Protein AF-A0A3M0WFV4-F1 (afdb_monomer)

Mean predicted aligned error: 4.9 Å

Foldseek 3Di:
DKAKAKKADDPVIAVVVCVVVVHHPRHDDDDDRIDMDMGDDDDDPDDDDDDDDDADDPDPVNSVVVVVVCVVCDVVNVVVVVVVVLVCVLVVLDDFDPPPDPLLVVLLSLLLVVQVVQADPQGQRFQFDFPVVCVPVVDDRQKRALQLLLLSLLLCLLSVNLVNNLSNLVLQLVQQDPQQAHAGIAHNVNHDDDAPQDQADPVRHGDDSADLLSLLSSLLSVLSSCVRPVDLVSLLVRLVSHLVSSLNNLLPQADPPLLAGAWYADPVNPDTARFLLSLLSSLLSLQSSLVSCVSNVVNVSSVSSPVSSVSSLVSCCVPQQDVVLLEGFGHWHADPVRDIDTHRWQFLSLLCNCVSPSDPLPPSRNVSSLVCQCVQQWFPAPLTAGDGTAQDPVLADDRVHRGFHFLLSRLSSLLSCLRVPVNVSNVVSSVSQSVLADPSSWHAGTADSYPSHHDHGIRGSSSSSSSSVSSSSNSVSVVVD

Solvent-accessible surface area (backbone atoms only — not comparable to full-atom values): 25594 Å² total; per-residue (Å²): 96,73,45,28,25,37,26,49,60,51,99,92,39,32,30,66,59,33,58,74,72,74,52,54,84,56,39,85,74,75,86,77,64,64,38,65,42,77,46,77,57,76,91,73,89,86,80,80,89,84,88,85,86,86,81,82,54,99,44,72,66,52,31,53,52,51,54,49,48,50,65,72,66,32,66,70,51,54,53,50,50,53,54,50,50,57,52,48,60,53,60,78,50,66,78,74,51,85,86,60,50,73,68,58,51,53,48,38,57,48,23,52,54,52,41,58,72,37,46,46,95,66,19,31,32,28,40,21,85,30,75,71,44,39,80,76,70,72,47,75,43,57,29,21,32,42,47,52,30,20,54,37,37,40,29,37,22,77,50,70,43,44,80,67,39,51,33,33,56,50,40,48,39,73,57,44,43,96,75,17,44,40,65,63,31,20,35,64,87,65,49,78,42,88,76,90,56,54,58,42,51,98,86,68,47,83,45,75,46,28,32,59,31,32,38,17,31,40,36,32,27,51,44,48,40,36,72,66,62,67,47,61,68,60,49,55,67,38,32,78,55,36,41,49,41,33,42,52,28,61,63,65,47,39,33,88,90,62,47,32,51,44,65,24,37,41,99,82,74,79,50,75,27,34,34,46,50,42,46,32,29,40,26,26,11,21,44,25,34,15,54,54,26,46,75,67,68,39,52,68,59,12,52,52,29,39,50,48,17,53,44,27,46,54,25,42,59,68,72,38,42,37,79,90,83,48,20,63,32,42,29,37,41,73,45,98,88,68,51,78,44,76,40,70,57,58,44,38,64,61,53,42,36,39,80,41,62,69,45,60,75,81,36,68,52,47,44,41,33,48,51,47,34,58,69,58,19,44,30,93,45,96,57,42,43,20,12,65,27,57,68,39,67,80,88,50,87,53,88,90,41,25,28,41,22,23,50,48,48,33,44,40,53,25,47,48,29,46,73,77,63,42,50,68,64,21,50,52,47,54,53,52,54,66,74,54,39,45,98,92,60,38,36,32,45,29,28,39,51,82,82,52,46,71,75,50,54,56,41,20,34,50,31,30,23,43,51,36,38,42,52,50,54,47,36,55,56,62,71,74,106

Sequence (481 aa):
DFDYTVSKRTEDSGSWREIQEGILSKRKIIQGDIDSAIAIFGKVKDKKTLFYYIAAGKNYDEIKKLNTKIREDGIEHLIEETGSFWRAWIVEKDSLHPSISPEIKSMYYRSLLLVRAHIDRNGAIIAANDTTIYKFNKDHYSYMWPRDGAFTAIALDRAGYTNITKNFFRFCAEHITDEGFMLHKYSPDGSAGSSWHPWCDENGNYQLPIQEDETALVIWALYNHYKESKDIEFVDEMYNRLVRPAAEFMVSYRDEETGLPKESYDLWEERRGILTYTCSTVYAGLYAASNLADLTGNHEEAQKYRNAANEVRKAMVKHLYDEETGRFVRMIHKYKDGTWIKDTTVESSLALIPELGVLPENDYRVINTMKAIGKHLWVNTDIGGIARYQGDYYHRVDEKLPGNPWIVTTLWMANWYIDIEEFENAIEILNWVLKRKLQAGLLAEQYNPYTGEPLSVTPLTWSHSSFCYTVQKLNKKLKIK

Radius of gyration: 25.0 Å; Cα contacts (8 Å, |Δi|>4): 872; chains: 1; bounding box: 68×54×76 Å

Nearest PDB structures (foldseek):
  3cih-assembly1_A-2  TM=7.179E-01  e=2.510E-07  Bacteroides thetaiotaomicron VPI-5482
  2wyn-assembly1_B  TM=6.373E-01  e=1.142E-05  Escherichia coli K-12
  2jjb-assembly1_A  TM=6.610E-01  e=3.181E-05  Escherichia coli K-12
  6m5a-assembly1_A  TM=6.535E-01  e=1.376E-05  Bifidobacterium longum
  2jjb-assembly2_B  TM=6.570E-01  e=5.067E-05  Escherichia coli K-12

Secondary structure (DSSP, 8-state):
-EEEEEEE-SSS-SHHHHHHHT---------SSEEEEEEE----SS-----------SSHHHHHHHHHHHHHH-HHHHHHHHHHHHHHHHHHT----TTS-HHHHHHHHHHHHHHHHTB-TTS-B-S---GGGHHHHSS-S-SB-HHHHHHHHHHHHHTT-HHHHHHHHHHHHHHS-TTS---S-B-TTSPBPP----SB-TTS-B-----HHHHHHHHHHHHHHHHHH--HHHHHHHIIIIIHHHHHHHHHSB-TTT-SBPPEE-TTSS-EEEEHHHHHHHHHHHHHHHHHHHHTT-HHHHHHHHHHHHHHHHHHHHHTEETTTTEE-SEEEE-TTS-EEEE---BGGGGGTTTTTSS-TT-HHHHHHHHHHHHHHB--SSS--B-SBTT--TT---TTSSS--BHHHHHHHHHHHHHTT-HHHHHHHHHHHHTT--TT-PPPSBB-TTT--B-S-SS-HHHHHHHHHHHHHHHHHHHH-

Structure (mmCIF, N/CA/C/O backbone):
data_AF-A0A3M0WFV4-F1
#
_entry.id   AF-A0A3M0WFV4-F1
#
loop_
_atom_site.group_PDB
_atom_site.id
_atom_site.type_symbol
_atom_site.label_atom_id
_atom_site.label_alt_id
_atom_site.label_comp_id
_atom_site.label_asym_id
_atom_site.label_entity_id
_atom_site.label_seq_id
_atom_site.pdbx_PDB_ins_code
_atom_site.Cartn_x
_atom_site.Cartn_y
_atom_site.Cartn_z
_atom_site.occupancy
_atom_site.B_iso_or_equiv
_atom_site.auth_seq_id
_atom_site.auth_comp_id
_atom_site.auth_asym_id
_atom_site.auth_atom_id
_atom_site.pdbx_PDB_model_num
ATOM 1 N N . ASP A 1 1 ? 34.821 -8.918 -34.740 1.00 74.00 1 ASP A N 1
ATOM 2 C CA . ASP A 1 1 ? 35.616 -9.718 -33.788 1.00 74.00 1 ASP A CA 1
ATOM 3 C C . ASP A 1 1 ? 35.089 -9.515 -32.387 1.00 74.00 1 ASP A C 1
ATOM 5 O O . ASP A 1 1 ? 34.554 -8.446 -32.111 1.00 74.00 1 ASP A O 1
ATOM 9 N N . PHE A 1 2 ? 35.176 -10.532 -31.535 1.00 82.62 2 PHE A N 1
ATOM 10 C CA . PHE A 1 2 ? 34.858 -10.390 -30.120 1.00 82.62 2 PHE A CA 1
ATOM 11 C C . PHE A 1 2 ? 36.009 -10.935 -29.280 1.00 82.62 2 PHE A C 1
ATOM 13 O O . PHE A 1 2 ? 36.605 -11.958 -29.628 1.00 82.62 2 PHE A O 1
ATOM 20 N N . ASP A 1 3 ? 36.276 -10.259 -28.173 1.00 90.62 3 ASP A N 1
ATOM 21 C CA . ASP A 1 3 ? 37.129 -10.750 -27.106 1.00 90.62 3 ASP A CA 1
ATOM 22 C C . ASP A 1 3 ? 36.269 -10.999 -25.868 1.00 90.62 3 ASP A C 1
ATOM 24 O O . ASP A 1 3 ? 35.130 -10.544 -25.761 1.00 90.62 3 ASP A O 1
ATOM 28 N N . TYR A 1 4 ? 36.802 -11.763 -24.931 1.00 91.25 4 TYR A N 1
ATOM 29 C CA . TYR A 1 4 ? 36.136 -12.065 -23.675 1.00 91.25 4 TYR A CA 1
ATOM 30 C C . TYR A 1 4 ? 37.181 -12.274 -22.593 1.00 91.25 4 TYR A C 1
ATOM 32 O O . TYR A 1 4 ? 38.355 -12.483 -22.884 1.00 91.25 4 TYR A O 1
ATOM 40 N N . THR A 1 5 ? 36.763 -12.248 -21.342 1.00 91.38 5 THR A N 1
ATOM 41 C CA . THR A 1 5 ? 37.570 -12.740 -20.231 1.00 91.38 5 THR A CA 1
ATOM 42 C C . THR A 1 5 ? 36.652 -13.232 -19.126 1.00 91.38 5 THR A C 1
ATOM 44 O O . THR A 1 5 ? 35.525 -12.757 -18.982 1.00 91.38 5 THR A O 1
ATOM 47 N N . VAL A 1 6 ? 37.149 -14.181 -18.348 1.00 91.12 6 VAL A N 1
ATOM 48 C CA . VAL A 1 6 ? 36.575 -14.608 -17.077 1.00 91.12 6 VAL A CA 1
ATOM 49 C C . VAL A 1 6 ? 37.683 -14.461 -16.050 1.00 91.12 6 VAL A C 1
ATOM 51 O O . VAL A 1 6 ? 38.749 -15.056 -16.216 1.00 91.12 6 VAL A O 1
ATOM 54 N N . SER A 1 7 ? 37.444 -13.688 -14.999 1.00 88.56 7 SER A N 1
ATOM 55 C CA . SER A 1 7 ? 38.454 -13.346 -13.999 1.00 88.56 7 SER A CA 1
ATOM 56 C C . SER A 1 7 ? 37.948 -13.618 -12.585 1.00 88.56 7 SER A C 1
ATOM 58 O O . SER A 1 7 ? 36.752 -13.781 -12.363 1.00 88.56 7 SER A O 1
ATOM 60 N N . LYS A 1 8 ? 38.871 -13.773 -11.626 1.00 88.00 8 LYS A N 1
ATOM 61 C CA . LYS A 1 8 ? 38.497 -13.873 -10.209 1.00 88.00 8 LYS A CA 1
ATOM 62 C C . LYS A 1 8 ? 38.104 -12.488 -9.730 1.00 88.00 8 LYS A C 1
ATOM 64 O O . LYS A 1 8 ? 38.822 -11.536 -10.018 1.00 88.00 8 LYS A O 1
ATOM 69 N N . ARG A 1 9 ? 37.012 -12.396 -8.979 1.00 82.75 9 ARG A N 1
ATOM 70 C CA . ARG A 1 9 ? 36.572 -11.144 -8.373 1.00 82.75 9 ARG A CA 1
ATOM 71 C C . ARG A 1 9 ? 37.343 -10.927 -7.069 1.00 82.75 9 ARG A C 1
ATOM 73 O O . ARG A 1 9 ? 37.055 -11.557 -6.058 1.00 82.75 9 ARG A O 1
ATOM 80 N N . THR A 1 10 ? 38.357 -10.067 -7.100 1.00 80.69 10 THR A N 1
ATOM 81 C CA . THR A 1 10 ? 39.067 -9.589 -5.903 1.00 80.69 10 THR A CA 1
ATOM 82 C C . THR A 1 10 ? 39.231 -8.066 -5.965 1.00 80.69 10 THR A C 1
ATOM 84 O O . THR A 1 10 ? 38.939 -7.446 -6.984 1.00 80.69 10 THR A O 1
ATOM 87 N N . GLU A 1 11 ? 39.700 -7.428 -4.890 1.00 68.19 11 GLU A N 1
ATOM 88 C CA . GLU A 1 11 ? 40.029 -5.989 -4.932 1.00 68.19 11 GLU A CA 1
ATOM 89 C C . GLU A 1 11 ? 41.130 -5.691 -5.971 1.00 68.19 11 GLU A C 1
ATOM 91 O O . GLU A 1 11 ? 41.090 -4.689 -6.692 1.00 68.19 11 GLU A O 1
ATOM 96 N N . ASP A 1 12 ? 42.075 -6.625 -6.117 1.00 73.25 12 ASP A N 1
ATOM 97 C CA . ASP A 1 12 ? 43.236 -6.486 -6.996 1.00 73.25 12 ASP A CA 1
ATOM 98 C C . ASP A 1 12 ? 43.115 -7.150 -8.373 1.00 73.25 12 ASP A C 1
ATOM 100 O O . ASP A 1 12 ? 43.995 -6.996 -9.223 1.00 73.25 12 ASP A O 1
ATOM 104 N N . SER A 1 13 ? 42.041 -7.896 -8.624 1.00 73.06 13 SER A N 1
ATOM 105 C CA . SER A 1 13 ? 41.843 -8.629 -9.874 1.00 73.06 13 SER A 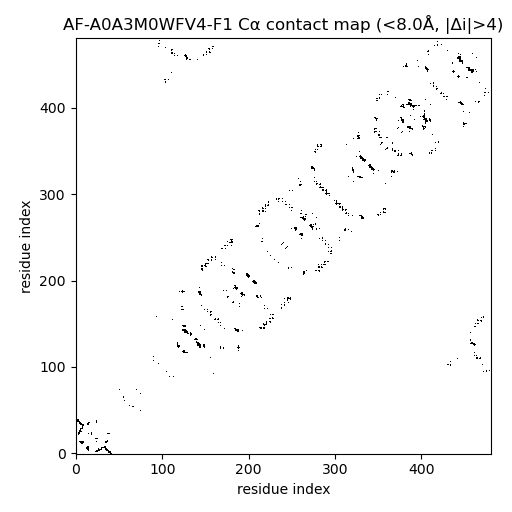CA 1
ATOM 106 C C . SER A 1 13 ? 40.366 -8.722 -10.245 1.00 73.06 13 SER A C 1
ATOM 108 O O . SER A 1 13 ? 39.487 -8.707 -9.393 1.00 73.06 13 SER A O 1
ATOM 110 N N . GLY A 1 14 ? 40.084 -8.765 -11.541 1.00 84.00 14 GLY A N 1
ATOM 111 C CA . GLY A 1 14 ? 38.721 -8.804 -12.052 1.00 84.00 14 GLY A CA 1
ATOM 112 C C . GLY A 1 14 ? 38.679 -8.373 -13.506 1.00 84.00 14 GLY A C 1
ATOM 113 O O . GLY A 1 14 ? 39.576 -7.682 -13.997 1.00 84.00 14 GLY A O 1
ATOM 114 N N . SER A 1 15 ? 37.618 -8.771 -14.192 1.00 88.44 15 SER A N 1
ATOM 115 C CA . SER A 1 15 ? 37.356 -8.410 -15.583 1.00 88.44 15 SER A CA 1
ATOM 116 C C . SER A 1 15 ? 37.312 -6.889 -15.794 1.00 88.44 15 SER A C 1
ATOM 118 O O . SER A 1 15 ? 37.678 -6.412 -16.864 1.00 88.44 15 SER A O 1
ATOM 120 N N . TRP A 1 16 ? 36.959 -6.108 -14.763 1.00 87.75 16 TRP A N 1
ATOM 121 C CA . TRP A 1 16 ? 36.939 -4.642 -14.813 1.00 87.75 16 TRP A CA 1
ATOM 122 C C . TRP A 1 16 ? 38.309 -4.005 -15.096 1.00 87.75 16 TRP A C 1
ATOM 124 O O . TRP A 1 16 ? 38.355 -2.975 -15.766 1.00 87.75 16 TRP A O 1
ATOM 134 N N . ARG A 1 17 ? 39.422 -4.608 -14.644 1.00 87.00 17 ARG A N 1
ATOM 135 C CA . ARG A 1 17 ? 40.777 -4.099 -14.943 1.00 87.00 17 ARG A CA 1
ATOM 136 C C . ARG A 1 17 ? 41.108 -4.265 -16.421 1.00 87.00 17 ARG A C 1
ATOM 138 O O . ARG A 1 17 ? 41.553 -3.328 -17.070 1.00 87.00 17 ARG A O 1
ATOM 145 N N . GLU A 1 18 ? 40.791 -5.433 -16.969 1.00 88.06 18 GLU A N 1
ATOM 146 C CA . GLU A 1 18 ? 40.964 -5.720 -18.397 1.00 88.06 18 GLU A CA 1
ATOM 147 C C . GLU A 1 18 ? 40.056 -4.828 -19.265 1.00 88.06 18 GLU A C 1
ATOM 149 O O . GLU A 1 18 ? 40.455 -4.382 -20.341 1.00 88.06 18 GLU A O 1
ATOM 154 N N . ILE A 1 19 ? 38.851 -4.497 -18.777 1.00 89.25 19 ILE A N 1
ATOM 155 C CA . ILE A 1 19 ? 37.974 -3.506 -19.421 1.00 89.25 19 ILE A CA 1
ATOM 156 C C . ILE A 1 19 ? 38.645 -2.123 -19.462 1.00 89.25 19 ILE A C 1
ATOM 158 O O . ILE A 1 19 ? 38.592 -1.470 -20.503 1.00 89.25 19 ILE A O 1
ATOM 162 N N . GLN A 1 20 ? 39.281 -1.671 -18.373 1.00 89.00 20 GLN A N 1
ATOM 163 C CA . GLN A 1 20 ? 39.969 -0.370 -18.328 1.00 89.00 20 GLN A CA 1
ATOM 164 C C . GLN A 1 20 ? 41.154 -0.291 -19.295 1.00 89.00 20 GLN A C 1
ATOM 166 O O . GLN A 1 20 ? 41.388 0.757 -19.893 1.00 89.00 20 GLN A O 1
ATOM 171 N N . GLU A 1 21 ? 41.876 -1.396 -19.471 1.00 87.31 21 GLU A N 1
ATOM 172 C CA . GLU A 1 21 ? 42.983 -1.497 -20.428 1.00 87.31 21 GLU A CA 1
ATOM 173 C C . GLU A 1 21 ? 42.500 -1.608 -21.886 1.00 87.31 21 GLU A C 1
ATOM 175 O O . GLU A 1 21 ? 43.285 -1.439 -22.819 1.00 87.31 21 GLU A O 1
ATOM 180 N N . GLY A 1 22 ? 41.208 -1.883 -22.103 1.00 86.62 22 GLY A N 1
ATOM 181 C CA . GLY A 1 22 ? 40.614 -2.055 -23.429 1.00 86.62 22 GLY A CA 1
ATOM 182 C C . GLY A 1 22 ? 41.029 -3.351 -24.134 1.00 86.62 22 GLY A C 1
ATOM 183 O O . GLY A 1 22 ? 40.738 -3.521 -25.320 1.00 86.62 22 GLY A O 1
ATOM 184 N N . ILE A 1 23 ? 41.699 -4.263 -23.424 1.00 87.25 23 ILE A N 1
ATOM 185 C CA . ILE A 1 23 ? 42.207 -5.533 -23.945 1.00 87.25 23 ILE A CA 1
ATOM 186 C C . ILE A 1 23 ? 41.767 -6.643 -22.995 1.00 87.25 23 ILE A C 1
ATOM 188 O O . ILE A 1 23 ? 42.207 -6.709 -21.851 1.00 87.25 23 ILE A O 1
ATOM 192 N N . LEU A 1 24 ? 40.919 -7.551 -23.484 1.00 91.19 24 LEU A N 1
ATOM 193 C CA . LEU A 1 24 ? 40.510 -8.723 -22.714 1.00 91.19 24 LEU A CA 1
ATOM 194 C C . LEU A 1 24 ? 41.454 -9.897 -22.996 1.00 91.19 24 LEU A C 1
ATOM 196 O O . LEU A 1 24 ? 41.726 -10.245 -24.146 1.00 91.19 24 LEU A O 1
ATOM 200 N N . SER A 1 25 ? 41.916 -10.556 -21.937 1.00 89.06 25 SER A N 1
ATOM 201 C CA . SER A 1 25 ? 42.940 -11.610 -21.962 1.00 89.06 25 SER A CA 1
ATOM 202 C C . SER A 1 25 ? 42.482 -12.947 -22.560 1.00 89.06 25 SER A C 1
ATOM 204 O O . SER A 1 25 ? 43.274 -13.890 -22.631 1.00 89.06 25 SER A O 1
ATOM 206 N N . LYS A 1 26 ? 41.220 -13.066 -23.001 1.00 90.69 26 LYS A N 1
ATOM 207 C CA . LYS A 1 26 ? 40.640 -14.294 -23.591 1.00 90.69 26 LYS A CA 1
ATOM 208 C C . LYS A 1 26 ? 40.646 -15.482 -22.641 1.00 90.69 26 LYS A C 1
ATOM 210 O O . LYS A 1 26 ? 40.636 -16.638 -23.075 1.00 90.69 26 LYS A O 1
ATOM 215 N N . ARG A 1 27 ? 40.627 -15.217 -21.331 1.00 88.81 27 ARG A N 1
ATOM 216 C CA . ARG A 1 27 ? 40.533 -16.271 -20.325 1.00 88.81 27 ARG A CA 1
ATOM 217 C C . ARG A 1 27 ? 39.155 -16.932 -20.397 1.00 88.81 27 ARG A C 1
ATOM 219 O O . ARG A 1 27 ? 38.132 -16.277 -20.240 1.00 88.81 27 ARG A O 1
ATOM 226 N N . LYS A 1 28 ? 39.141 -18.239 -20.678 1.00 88.44 28 LYS A N 1
ATOM 227 C CA . LYS A 1 28 ? 37.917 -19.025 -20.934 1.00 88.44 28 LYS A CA 1
ATOM 228 C C . LYS A 1 28 ? 37.220 -19.517 -19.672 1.00 88.44 28 LYS A C 1
ATOM 230 O O . LYS A 1 28 ? 36.008 -19.682 -19.675 1.00 88.44 28 LYS A O 1
ATOM 235 N N . ILE A 1 29 ? 37.994 -19.834 -18.639 1.00 86.69 29 ILE A N 1
ATOM 236 C CA . ILE A 1 29 ? 37.503 -20.511 -17.443 1.00 86.69 29 ILE A CA 1
ATOM 237 C C . ILE A 1 29 ? 38.328 -20.095 -16.231 1.00 86.69 29 ILE A C 1
ATOM 239 O O . ILE A 1 29 ? 39.551 -19.979 -16.315 1.00 86.69 29 ILE A O 1
ATOM 243 N N . ILE A 1 30 ? 37.640 -19.893 -15.111 1.00 88.50 30 ILE A N 1
ATOM 244 C CA . ILE A 1 30 ? 38.206 -19.737 -13.774 1.00 88.50 30 ILE A CA 1
ATOM 245 C C . ILE A 1 30 ? 37.287 -20.439 -12.775 1.00 88.50 30 ILE A C 1
ATOM 247 O O . ILE A 1 30 ? 36.090 -20.583 -13.005 1.00 88.50 30 ILE A O 1
ATOM 251 N N . GLN A 1 31 ? 37.874 -20.871 -11.662 1.00 87.25 31 GLN A N 1
ATOM 252 C CA . GLN A 1 31 ? 37.173 -21.376 -10.489 1.00 87.25 31 GLN A CA 1
ATOM 253 C C . GLN A 1 31 ? 37.143 -20.316 -9.377 1.00 87.25 31 GLN A C 1
ATOM 255 O O . GLN A 1 31 ? 38.174 -19.698 -9.091 1.00 87.25 31 GLN A O 1
ATOM 260 N N . GLY A 1 32 ? 36.000 -20.181 -8.700 1.00 87.00 32 GLY A N 1
ATOM 261 C CA . GLY A 1 32 ? 35.826 -19.353 -7.501 1.00 87.00 32 GLY A CA 1
ATOM 262 C C . GLY A 1 32 ? 34.726 -18.307 -7.662 1.00 87.00 32 GLY A C 1
ATOM 263 O O . GLY A 1 32 ? 33.826 -18.485 -8.478 1.00 87.00 32 GLY A O 1
ATOM 264 N N . ASP A 1 33 ? 34.821 -17.223 -6.891 1.00 86.25 33 ASP A N 1
ATOM 265 C CA . ASP A 1 33 ? 34.050 -16.003 -7.141 1.00 86.25 33 ASP A CA 1
ATOM 266 C C . ASP A 1 33 ? 34.615 -15.314 -8.388 1.00 86.25 33 ASP A C 1
ATOM 268 O O . ASP A 1 33 ? 35.808 -14.990 -8.448 1.00 86.25 33 ASP A O 1
ATOM 272 N N . ILE A 1 34 ? 33.781 -15.176 -9.416 1.00 89.62 34 ILE A N 1
ATOM 273 C CA . ILE A 1 34 ? 34.205 -14.756 -10.749 1.00 89.62 34 ILE A CA 1
ATOM 274 C C . ILE A 1 34 ? 33.372 -13.602 -11.279 1.00 89.62 34 ILE A C 1
ATOM 276 O O . ILE A 1 34 ? 32.192 -13.434 -10.972 1.00 89.62 34 ILE A O 1
ATOM 280 N N . ASP A 1 35 ? 33.996 -12.838 -12.159 1.00 89.31 35 ASP A N 1
ATOM 281 C CA . ASP A 1 35 ? 33.339 -11.912 -13.058 1.00 89.31 35 ASP A CA 1
ATOM 282 C C . ASP A 1 35 ? 33.753 -12.199 -14.509 1.00 89.31 35 ASP A C 1
ATOM 284 O O . ASP A 1 35 ? 34.646 -13.004 -14.789 1.00 89.31 35 ASP A O 1
ATOM 288 N N . SER A 1 36 ? 33.043 -11.602 -15.462 1.00 90.50 36 SER A N 1
ATOM 289 C CA . SER A 1 36 ? 33.339 -11.795 -16.878 1.00 90.50 36 SER A CA 1
ATOM 290 C C . SER A 1 36 ? 33.020 -10.547 -17.676 1.00 90.50 36 SER A C 1
ATOM 292 O O . SER A 1 36 ? 32.113 -9.792 -17.325 1.00 90.50 36 SER A O 1
ATOM 294 N N . ALA A 1 37 ? 33.752 -10.367 -18.769 1.00 91.12 37 ALA A N 1
ATOM 295 C CA . ALA A 1 37 ? 33.519 -9.301 -19.727 1.00 91.12 37 ALA A CA 1
ATOM 296 C C . ALA A 1 37 ? 33.544 -9.853 -21.151 1.00 91.12 37 ALA A C 1
ATOM 298 O O . ALA A 1 37 ? 34.233 -10.833 -21.442 1.00 91.12 37 ALA A O 1
ATOM 299 N N . ILE A 1 38 ? 32.805 -9.195 -22.040 1.00 90.19 38 ILE A N 1
ATOM 300 C CA . ILE A 1 38 ? 32.809 -9.445 -23.480 1.00 90.19 38 ILE A CA 1
ATOM 301 C C . ILE A 1 38 ? 33.042 -8.098 -24.161 1.00 90.19 38 ILE A C 1
ATOM 303 O O . ILE A 1 38 ? 32.354 -7.124 -23.862 1.00 90.19 38 ILE A O 1
ATOM 307 N N . ALA A 1 39 ? 34.002 -8.046 -25.079 1.00 88.50 39 ALA A N 1
ATOM 308 C CA . ALA A 1 39 ? 34.277 -6.890 -25.920 1.00 88.50 39 ALA A CA 1
ATOM 309 C C . ALA A 1 39 ? 33.941 -7.242 -27.365 1.00 88.50 39 ALA A C 1
ATOM 311 O O . ALA A 1 39 ? 34.258 -8.331 -27.837 1.00 88.50 39 ALA A O 1
ATOM 312 N N . ILE A 1 40 ? 33.289 -6.330 -28.079 1.00 85.88 40 ILE A N 1
ATOM 313 C CA . ILE A 1 40 ? 32.882 -6.555 -29.464 1.00 85.88 40 ILE A CA 1
ATOM 314 C C . ILE A 1 40 ? 33.418 -5.410 -30.304 1.00 85.88 40 ILE A C 1
ATOM 316 O O . ILE A 1 40 ? 33.108 -4.245 -30.067 1.00 85.88 40 ILE A O 1
ATOM 320 N N . PHE A 1 41 ? 34.229 -5.759 -31.296 1.00 84.62 41 PHE A N 1
ATOM 321 C CA . PHE A 1 41 ? 34.940 -4.814 -32.141 1.00 84.62 41 PHE A CA 1
ATOM 322 C C . PHE A 1 41 ? 34.316 -4.781 -33.529 1.00 84.62 41 PHE A C 1
ATOM 324 O O . PHE A 1 41 ? 34.108 -5.815 -34.181 1.00 84.62 41 PHE A O 1
ATOM 331 N N . GLY A 1 42 ? 34.063 -3.572 -34.018 1.00 81.81 42 GLY A N 1
ATOM 332 C CA . GLY A 1 42 ? 33.597 -3.360 -35.377 1.00 81.81 42 GLY A CA 1
ATOM 333 C C . GLY A 1 42 ? 33.640 -1.894 -35.778 1.00 81.81 42 GLY A C 1
ATOM 334 O O . GLY A 1 42 ? 33.439 -1.004 -34.960 1.00 81.81 42 GLY A O 1
ATOM 335 N N . LYS A 1 43 ? 33.867 -1.643 -37.071 1.00 84.31 43 LYS A N 1
ATOM 336 C CA . LYS A 1 43 ? 33.642 -0.319 -37.660 1.00 84.31 43 LYS A CA 1
ATOM 337 C C . LYS A 1 43 ? 32.137 -0.115 -37.837 1.00 84.31 43 LYS A C 1
ATOM 339 O O . LYS A 1 43 ? 31.470 -0.944 -38.468 1.00 84.31 43 LYS A O 1
ATOM 344 N N . VAL A 1 44 ? 31.614 0.976 -37.290 1.00 85.12 44 VAL A N 1
ATOM 345 C CA . VAL A 1 44 ? 30.226 1.411 -37.483 1.00 85.12 44 VAL A CA 1
ATOM 346 C C . VAL A 1 44 ? 30.253 2.563 -38.483 1.00 85.12 44 VAL A C 1
ATOM 348 O O . VAL A 1 44 ? 30.918 3.561 -38.230 1.00 85.12 44 VAL A O 1
ATOM 351 N N . LYS A 1 45 ? 29.610 2.392 -39.647 1.00 81.12 45 LYS A N 1
ATOM 352 C CA . LYS A 1 45 ? 29.503 3.449 -40.668 1.00 81.12 45 LYS A CA 1
ATOM 353 C C . LYS A 1 45 ? 28.269 4.323 -40.423 1.00 81.12 45 LYS A C 1
ATOM 355 O O . LYS A 1 45 ? 28.420 5.528 -40.334 1.00 81.12 45 LYS A O 1
ATOM 360 N N . ASP A 1 46 ? 27.109 3.685 -40.226 1.00 83.81 46 ASP A N 1
ATOM 361 C CA . ASP A 1 46 ? 25.843 4.349 -39.874 1.00 83.81 46 ASP A CA 1
ATOM 362 C C . ASP A 1 46 ? 25.245 3.749 -38.587 1.00 83.81 46 ASP A C 1
ATOM 364 O O . ASP A 1 46 ? 25.305 4.352 -37.520 1.00 83.81 46 ASP A O 1
ATOM 368 N N . LYS A 1 47 ? 24.725 2.514 -38.651 1.00 86.12 47 LYS A N 1
ATOM 369 C CA . LYS A 1 47 ? 24.170 1.777 -37.504 1.00 86.12 47 LYS A CA 1
ATOM 370 C C . LYS A 1 47 ? 24.463 0.282 -37.634 1.00 86.12 47 LYS A C 1
ATOM 372 O O . LYS A 1 47 ? 24.410 -0.273 -38.729 1.00 86.12 47 LYS A O 1
ATOM 377 N N . LYS A 1 48 ? 24.745 -0.380 -36.511 1.00 85.75 48 LYS A N 1
ATOM 378 C CA . LYS A 1 48 ? 24.737 -1.844 -36.383 1.00 85.75 48 LYS A CA 1
ATOM 379 C C . LYS A 1 48 ? 23.955 -2.229 -35.134 1.00 85.75 48 LYS A C 1
ATOM 381 O O . LYS A 1 48 ? 24.031 -1.523 -34.133 1.00 85.75 48 LYS A O 1
ATOM 386 N N . THR A 1 49 ? 23.223 -3.333 -35.206 1.00 86.12 49 THR A N 1
ATOM 387 C CA . THR A 1 49 ? 22.478 -3.882 -34.069 1.00 86.12 49 THR A CA 1
ATOM 388 C C . THR A 1 49 ? 23.225 -5.084 -33.520 1.00 86.12 49 THR A C 1
ATOM 390 O O . THR A 1 49 ? 23.733 -5.904 -34.285 1.00 86.12 49 THR A O 1
ATOM 393 N N . LEU A 1 50 ? 23.300 -5.171 -32.198 1.00 86.50 50 LEU A N 1
ATOM 394 C CA . LEU A 1 50 ? 23.871 -6.300 -31.491 1.00 86.50 50 LEU A CA 1
ATOM 395 C C . LEU A 1 50 ? 22.954 -6.682 -30.338 1.00 86.50 50 LEU A C 1
ATOM 397 O O . LEU A 1 50 ? 22.472 -5.805 -29.624 1.00 86.50 50 LEU A O 1
ATOM 401 N N . PHE A 1 51 ? 22.761 -7.982 -30.147 1.00 87.75 51 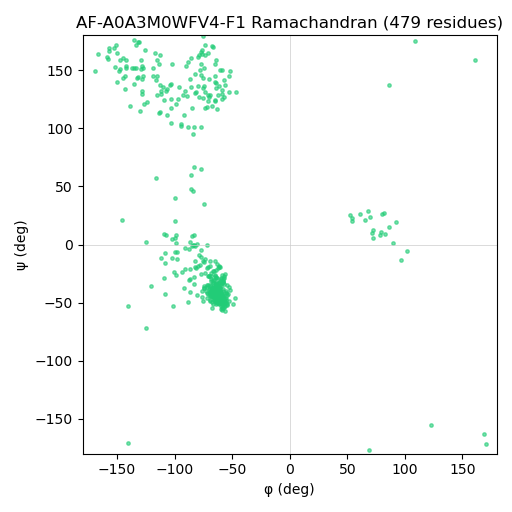PHE A N 1
ATOM 402 C CA . PHE A 1 51 ? 21.982 -8.513 -29.042 1.00 87.75 51 PHE A CA 1
ATOM 403 C C . PHE A 1 51 ? 22.887 -9.216 -28.038 1.00 87.75 51 PHE A C 1
ATOM 405 O O . PHE A 1 51 ? 23.757 -10.005 -28.405 1.00 87.75 51 PHE A O 1
ATOM 412 N N . TYR A 1 52 ? 22.643 -8.932 -26.766 1.00 86.69 52 TYR A N 1
ATOM 413 C CA . TYR A 1 52 ? 23.222 -9.619 -25.623 1.00 86.69 52 TYR A CA 1
ATOM 414 C C . TYR A 1 52 ? 22.070 -10.039 -24.712 1.00 86.69 52 TYR A C 1
ATOM 416 O O . TYR A 1 52 ? 21.179 -9.234 -24.442 1.00 86.69 52 TYR A O 1
ATOM 424 N N . TYR A 1 53 ? 22.067 -11.294 -24.272 1.00 90.94 53 TYR A N 1
ATOM 425 C CA . TYR A 1 53 ? 21.028 -11.836 -23.404 1.00 90.94 53 TYR A CA 1
ATOM 426 C C . TYR A 1 53 ? 21.646 -12.659 -22.279 1.00 90.94 53 TYR A C 1
ATOM 428 O O . TYR A 1 53 ? 22.719 -13.245 -22.429 1.00 90.94 53 TYR A O 1
ATOM 436 N N . ILE A 1 54 ? 20.935 -12.712 -21.155 1.00 91.12 54 ILE A N 1
ATOM 437 C CA . ILE A 1 54 ? 21.268 -13.536 -19.995 1.00 91.12 54 ILE A CA 1
ATOM 438 C C . ILE A 1 54 ? 20.143 -14.560 -19.834 1.00 91.12 54 ILE A C 1
ATOM 440 O O . ILE A 1 54 ? 18.970 -14.195 -19.812 1.00 91.12 54 ILE A O 1
ATOM 444 N N . ALA A 1 55 ? 20.503 -15.839 -19.735 1.00 92.12 55 ALA A N 1
ATOM 445 C CA . ALA A 1 55 ? 19.575 -16.934 -19.469 1.00 92.12 55 ALA A CA 1
ATOM 446 C C . ALA A 1 55 ? 19.816 -17.464 -18.051 1.00 92.12 55 ALA A C 1
ATOM 448 O O . ALA A 1 55 ? 20.935 -17.852 -17.720 1.00 92.12 55 ALA A O 1
ATOM 449 N N . ALA A 1 56 ? 18.768 -17.489 -17.229 1.00 93.88 56 ALA A N 1
ATOM 450 C CA . ALA A 1 56 ? 18.801 -18.018 -15.869 1.00 93.88 56 ALA A CA 1
ATOM 451 C C . ALA A 1 56 ? 17.880 -19.242 -15.758 1.00 93.88 56 ALA A C 1
ATOM 453 O O . ALA A 1 56 ? 16.804 -19.270 -16.354 1.00 93.88 56 ALA A O 1
ATOM 454 N N . GLY A 1 57 ? 18.305 -20.252 -15.001 1.00 93.50 57 GLY A N 1
ATOM 455 C CA . GLY A 1 57 ? 17.550 -21.481 -14.757 1.00 93.50 57 GLY A CA 1
ATOM 456 C C . GLY A 1 57 ? 18.037 -22.168 -13.485 1.00 93.50 57 GLY A C 1
ATOM 457 O O . GLY A 1 57 ? 19.141 -21.887 -13.015 1.00 93.50 57 GLY A O 1
ATOM 458 N N . LYS A 1 58 ? 17.223 -23.064 -12.919 1.00 94.19 58 LYS A N 1
ATOM 459 C CA . LYS A 1 58 ? 17.538 -23.753 -11.652 1.00 94.19 58 LYS A CA 1
ATOM 460 C C . LYS A 1 58 ? 18.652 -24.786 -11.803 1.00 94.19 58 LYS A C 1
ATOM 462 O O . LYS A 1 58 ? 19.252 -25.213 -10.822 1.00 94.19 58 LYS A O 1
ATOM 467 N N . ASN A 1 59 ? 18.897 -25.226 -13.031 1.00 96.56 59 ASN A N 1
ATOM 468 C CA . ASN A 1 59 ? 19.895 -26.225 -13.376 1.00 96.56 59 ASN A CA 1
ATOM 469 C C . ASN A 1 59 ? 20.391 -26.012 -14.814 1.00 96.56 59 ASN A C 1
ATOM 471 O O . ASN A 1 59 ? 19.825 -25.241 -15.593 1.00 96.56 59 ASN A O 1
ATOM 475 N N . TYR A 1 60 ? 21.467 -26.717 -15.163 1.00 94.88 60 TYR A N 1
ATOM 476 C CA . TYR A 1 60 ? 22.120 -26.602 -16.466 1.00 94.88 60 TYR A CA 1
ATOM 477 C C . TYR A 1 60 ? 21.193 -26.958 -17.641 1.00 94.88 60 TYR A C 1
ATOM 479 O O . TYR A 1 60 ? 21.227 -26.294 -18.679 1.00 94.88 60 TYR A O 1
ATOM 487 N N . ASP A 1 61 ? 20.331 -27.963 -17.475 1.00 96.62 61 ASP A N 1
ATOM 488 C CA . ASP A 1 61 ? 19.434 -28.419 -18.538 1.00 96.62 61 ASP A CA 1
ATOM 489 C C . ASP A 1 61 ? 18.342 -27.392 -18.859 1.00 96.62 61 ASP A C 1
ATOM 491 O O . ASP A 1 61 ? 18.030 -27.177 -20.033 1.00 96.62 61 ASP A O 1
ATOM 495 N N . GLU A 1 62 ? 17.795 -26.711 -17.848 1.00 96.81 62 GLU A N 1
ATOM 496 C CA . GLU A 1 62 ? 16.878 -25.581 -18.042 1.00 96.81 62 GLU A CA 1
ATOM 497 C C . GLU A 1 62 ? 17.540 -24.448 -18.831 1.00 96.81 62 GLU A C 1
ATOM 499 O O . GLU A 1 62 ? 16.958 -23.954 -19.799 1.00 96.81 62 GLU A O 1
ATOM 504 N N . ILE A 1 63 ? 18.781 -24.084 -18.483 1.00 96.88 63 ILE A N 1
ATOM 505 C CA . ILE A 1 63 ? 19.537 -23.035 -19.186 1.00 96.88 63 ILE A CA 1
ATOM 506 C C . ILE A 1 63 ? 19.791 -23.442 -20.642 1.00 96.88 63 ILE A C 1
ATOM 508 O O . ILE A 1 63 ? 19.612 -22.631 -21.554 1.00 96.88 63 ILE A O 1
ATOM 512 N N . LYS A 1 64 ? 20.163 -24.704 -20.893 1.00 96.44 64 LYS A N 1
ATOM 513 C CA . LYS A 1 64 ? 20.397 -25.218 -22.251 1.00 96.44 64 LYS A CA 1
ATOM 514 C C . LYS A 1 64 ? 19.123 -25.189 -23.097 1.00 96.44 64 LYS A C 1
ATOM 516 O O . LYS A 1 64 ? 19.177 -24.759 -24.253 1.00 96.44 64 LYS A O 1
ATOM 521 N N . LYS A 1 65 ? 17.989 -25.618 -22.533 1.00 96.38 65 LYS A N 1
ATOM 522 C CA . LYS A 1 65 ? 16.677 -25.559 -23.198 1.00 96.38 65 LYS A CA 1
ATOM 523 C C . LYS A 1 65 ? 16.287 -24.116 -23.514 1.00 96.38 65 LYS A C 1
ATOM 525 O O . LYS A 1 65 ? 15.941 -23.829 -24.655 1.00 96.38 65 LYS A O 1
ATOM 530 N N . LEU A 1 66 ? 16.429 -23.205 -22.548 1.00 95.88 66 LEU A N 1
ATOM 531 C CA . LEU A 1 66 ? 16.125 -21.785 -22.731 1.00 95.88 66 LEU A CA 1
ATOM 532 C C . LEU A 1 66 ? 17.010 -21.145 -23.810 1.00 95.88 66 LEU A C 1
ATOM 534 O O . LEU A 1 66 ? 16.507 -20.461 -24.694 1.00 95.88 66 LEU A O 1
ATOM 538 N N . ASN A 1 67 ? 18.316 -21.416 -23.792 1.00 95.69 67 ASN A N 1
ATOM 539 C CA . ASN A 1 67 ? 19.246 -20.913 -24.801 1.00 95.69 67 ASN A CA 1
ATOM 540 C C . ASN A 1 67 ? 18.949 -21.459 -26.207 1.00 95.69 67 ASN A C 1
ATOM 542 O O . ASN A 1 67 ? 19.111 -20.736 -27.186 1.00 95.69 67 ASN A O 1
ATOM 546 N N . THR A 1 68 ? 18.536 -22.725 -26.311 1.00 96.19 68 THR A N 1
ATOM 547 C CA . THR A 1 68 ? 18.131 -23.327 -27.592 1.00 96.19 68 THR A CA 1
ATOM 548 C C . THR A 1 68 ? 16.892 -22.619 -28.127 1.00 96.19 68 THR A C 1
ATOM 550 O O . THR A 1 68 ? 16.935 -22.100 -29.237 1.00 96.19 68 THR A O 1
ATOM 553 N N . LYS A 1 69 ? 15.865 -22.461 -27.283 1.00 94.81 69 LYS A N 1
ATOM 554 C CA . LYS A 1 69 ? 14.637 -21.745 -27.631 1.00 94.81 69 LYS A CA 1
ATOM 555 C C . LYS A 1 69 ? 14.900 -20.302 -28.083 1.00 94.81 69 LYS A C 1
ATOM 557 O O . LYS A 1 69 ? 14.440 -19.910 -29.142 1.00 94.81 69 LYS A O 1
ATOM 562 N N . ILE A 1 70 ? 15.705 -19.531 -27.341 1.00 95.31 70 ILE A N 1
ATOM 563 C CA . ILE A 1 70 ? 16.042 -18.140 -27.711 1.00 95.31 70 ILE A CA 1
ATOM 564 C C . ILE A 1 70 ? 16.696 -18.062 -29.099 1.00 95.31 70 ILE A C 1
ATOM 566 O O . ILE A 1 70 ? 16.449 -17.122 -29.854 1.00 95.31 70 ILE A O 1
ATOM 570 N N . ARG A 1 71 ? 17.546 -19.039 -29.439 1.00 93.19 71 ARG A N 1
ATOM 571 C CA . ARG A 1 71 ? 18.218 -19.101 -30.744 1.00 93.19 71 ARG A CA 1
ATOM 572 C C . ARG A 1 71 ? 17.288 -19.530 -31.875 1.00 93.19 71 ARG A C 1
ATOM 574 O O . ARG A 1 71 ? 17.486 -19.062 -32.990 1.00 93.19 71 ARG A O 1
ATOM 581 N N . GLU A 1 72 ? 16.345 -20.425 -31.597 1.00 96.12 72 GLU A N 1
ATOM 582 C CA . GLU A 1 72 ? 15.349 -20.900 -32.564 1.00 96.12 72 GLU A CA 1
ATOM 583 C C . GLU A 1 72 ? 14.302 -19.822 -32.869 1.00 96.12 72 GLU A C 1
ATOM 585 O O . GLU A 1 72 ? 14.041 -19.556 -34.039 1.00 96.12 72 GLU A O 1
ATOM 590 N N . ASP A 1 73 ? 13.768 -19.165 -31.835 1.00 95.44 73 ASP A N 1
ATOM 591 C CA . ASP A 1 73 ? 12.740 -18.124 -31.968 1.00 95.44 73 ASP A CA 1
ATOM 592 C C . ASP A 1 73 ? 13.316 -16.821 -32.562 1.00 95.44 73 ASP A C 1
ATOM 594 O O . ASP A 1 73 ? 12.654 -16.134 -33.338 1.00 95.44 73 ASP A O 1
ATOM 598 N N . GLY A 1 74 ? 14.569 -16.487 -32.225 1.00 95.12 74 GLY A N 1
ATOM 599 C CA . GLY A 1 74 ? 15.241 -15.254 -32.644 1.00 95.12 74 GLY A CA 1
ATOM 600 C C . GLY A 1 74 ? 14.955 -14.065 -31.717 1.00 95.12 74 GLY A C 1
ATOM 601 O O . GLY A 1 74 ? 13.830 -13.825 -31.286 1.00 95.12 74 GLY A O 1
ATOM 602 N N . ILE A 1 75 ? 15.988 -13.279 -31.394 1.00 94.69 75 ILE A N 1
ATOM 603 C CA . ILE A 1 75 ? 15.899 -12.235 -30.355 1.00 94.69 75 ILE A CA 1
ATOM 604 C C . ILE A 1 75 ? 14.991 -11.079 -30.784 1.00 94.69 75 ILE A C 1
ATOM 606 O O . ILE A 1 75 ? 14.219 -10.569 -29.973 1.00 94.69 75 ILE A O 1
ATOM 610 N N . GLU A 1 76 ? 15.052 -10.673 -32.050 1.00 94.69 76 GLU A N 1
ATOM 611 C CA . GLU A 1 76 ? 14.172 -9.647 -32.605 1.00 94.69 76 GLU A CA 1
ATOM 612 C C . GLU A 1 76 ? 12.699 -10.033 -32.467 1.00 94.69 76 GLU A C 1
ATOM 614 O O . GLU A 1 76 ? 11.894 -9.213 -32.023 1.00 94.69 76 GLU A O 1
ATOM 619 N N . HIS A 1 77 ? 12.372 -11.289 -32.784 1.00 95.44 77 HIS A N 1
ATOM 620 C CA . HIS A 1 77 ? 11.020 -11.814 -32.648 1.00 95.44 77 HIS A CA 1
ATOM 621 C C . HIS A 1 77 ? 10.566 -11.798 -31.186 1.00 95.44 77 HIS A C 1
ATOM 623 O O . HIS A 1 77 ? 9.491 -11.284 -30.897 1.00 95.44 77 HIS A O 1
ATOM 629 N N . LEU A 1 78 ? 11.409 -12.247 -30.250 1.00 95.69 78 LEU A N 1
ATOM 630 C CA . LEU A 1 78 ? 11.094 -12.227 -28.815 1.00 95.69 78 LEU A CA 1
ATOM 631 C C . LEU A 1 78 ? 10.856 -10.804 -28.277 1.00 95.69 78 LEU A C 1
ATOM 633 O O . LEU A 1 78 ? 9.980 -10.595 -27.432 1.00 95.69 78 LEU A O 1
ATOM 637 N N . ILE A 1 79 ? 11.609 -9.807 -28.760 1.00 95.31 79 ILE A N 1
ATOM 638 C CA . ILE A 1 79 ? 11.396 -8.392 -28.409 1.00 95.31 79 ILE A CA 1
ATOM 639 C C . ILE A 1 79 ? 10.046 -7.901 -28.950 1.00 95.31 79 ILE A C 1
ATOM 641 O O . ILE A 1 79 ? 9.304 -7.221 -28.233 1.00 95.31 79 ILE A O 1
ATOM 645 N N . GLU A 1 80 ? 9.716 -8.235 -30.198 1.00 96.81 80 GLU A N 1
ATOM 646 C CA . GLU A 1 80 ? 8.446 -7.860 -30.824 1.00 96.81 80 GLU A CA 1
ATOM 647 C C . GLU A 1 80 ? 7.245 -8.536 -30.150 1.00 96.81 80 GLU A C 1
ATOM 649 O O . GLU A 1 80 ? 6.256 -7.860 -29.847 1.00 96.81 80 GLU A O 1
ATOM 654 N N . GLU A 1 81 ? 7.349 -9.834 -29.869 1.00 96.81 81 GLU A N 1
ATOM 655 C CA . GLU A 1 81 ? 6.351 -10.634 -29.160 1.00 96.81 81 GLU A CA 1
ATOM 656 C C . GLU A 1 81 ? 6.091 -10.045 -27.769 1.00 96.81 81 GLU A C 1
ATOM 658 O O . GLU A 1 81 ? 4.952 -9.705 -27.439 1.00 96.81 81 GLU A O 1
ATOM 663 N N . THR A 1 82 ? 7.156 -9.807 -26.992 1.00 95.75 82 THR A N 1
ATOM 664 C CA . THR A 1 82 ? 7.069 -9.192 -25.658 1.00 95.75 82 THR A CA 1
ATOM 665 C C . THR A 1 82 ? 6.408 -7.816 -25.724 1.00 95.75 82 THR A C 1
ATOM 667 O O . THR A 1 82 ? 5.513 -7.503 -24.935 1.00 95.75 82 THR A O 1
ATOM 670 N N . GLY A 1 83 ? 6.820 -6.978 -26.679 1.00 96.62 83 GLY A N 1
ATOM 671 C CA . GLY A 1 83 ? 6.237 -5.652 -26.863 1.00 96.62 83 GLY A CA 1
ATOM 672 C C . GLY A 1 83 ? 4.756 -5.707 -27.245 1.00 96.62 83 GLY A C 1
ATOM 673 O O . GLY A 1 83 ? 3.967 -4.893 -26.764 1.00 96.62 83 GLY A O 1
ATOM 674 N N . SER A 1 84 ? 4.372 -6.657 -28.096 1.00 97.44 84 SER A N 1
ATOM 675 C CA . SER A 1 84 ? 2.988 -6.835 -28.546 1.00 97.44 84 SER A CA 1
ATOM 676 C C . SER A 1 84 ? 2.096 -7.333 -27.419 1.00 97.44 84 SER A C 1
ATOM 678 O O . SER A 1 84 ? 1.020 -6.770 -27.221 1.00 97.44 84 SER A O 1
ATOM 680 N N . PHE A 1 85 ? 2.582 -8.288 -26.624 1.00 97.25 85 PHE A N 1
ATOM 681 C CA . PHE A 1 85 ? 1.898 -8.759 -25.425 1.00 97.25 85 PHE A CA 1
ATOM 682 C C . PHE A 1 85 ? 1.604 -7.610 -24.455 1.00 97.25 85 PHE A C 1
ATOM 684 O O . PHE A 1 85 ? 0.451 -7.402 -24.094 1.00 97.25 85 PHE A O 1
ATOM 691 N N . TRP A 1 86 ? 2.607 -6.810 -24.074 1.00 96.88 86 TRP A N 1
ATOM 692 C CA . TRP A 1 86 ? 2.401 -5.739 -23.088 1.00 96.88 86 TRP A CA 1
ATOM 693 C C . TRP A 1 86 ? 1.529 -4.589 -23.599 1.00 96.88 86 TRP A C 1
ATOM 695 O O . TRP A 1 86 ? 0.790 -3.988 -22.816 1.00 96.88 86 TRP A O 1
ATOM 705 N N . ARG A 1 87 ? 1.572 -4.292 -24.905 1.00 95.62 87 ARG A N 1
ATOM 706 C CA . ARG A 1 87 ? 0.629 -3.346 -25.521 1.00 95.62 87 ARG A CA 1
ATOM 707 C C . ARG A 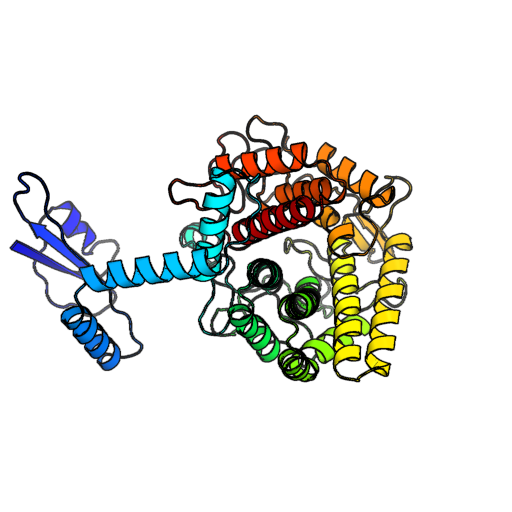1 87 ? -0.800 -3.874 -25.455 1.00 95.62 87 ARG A C 1
ATOM 709 O O . ARG A 1 87 ? -1.683 -3.137 -25.027 1.00 95.62 87 ARG A O 1
ATOM 716 N N . ALA A 1 88 ? -1.015 -5.131 -25.844 1.00 96.12 88 ALA A N 1
ATOM 717 C CA . ALA A 1 88 ? -2.329 -5.762 -25.782 1.00 96.12 88 ALA A CA 1
ATOM 718 C C . ALA A 1 88 ? -2.852 -5.824 -24.341 1.00 96.12 88 ALA A C 1
ATOM 720 O O . ALA A 1 88 ? -3.990 -5.435 -24.102 1.00 96.12 88 ALA A O 1
ATOM 721 N N . TRP A 1 89 ? -1.990 -6.204 -23.389 1.00 96.38 89 TRP A N 1
ATOM 722 C CA . TRP A 1 89 ? -2.310 -6.287 -21.964 1.00 96.38 89 TRP A CA 1
ATOM 723 C C . TRP A 1 89 ? -2.911 -4.978 -21.444 1.00 96.38 89 TRP A C 1
ATOM 725 O O . TRP A 1 89 ? -3.977 -5.007 -20.846 1.00 96.38 89 TRP A O 1
ATOM 735 N N . ILE A 1 90 ? -2.286 -3.832 -21.752 1.00 95.31 90 ILE A N 1
ATOM 736 C CA . ILE A 1 90 ? -2.803 -2.509 -21.373 1.00 95.31 90 ILE A CA 1
ATOM 737 C C . ILE A 1 90 ? -4.097 -2.148 -22.110 1.00 95.31 90 ILE A C 1
ATOM 739 O O . ILE A 1 90 ? -5.052 -1.699 -21.477 1.00 95.31 90 ILE A O 1
ATOM 743 N N . VAL A 1 91 ? -4.117 -2.298 -23.438 1.00 91.88 91 VAL A N 1
ATOM 744 C CA . VAL A 1 91 ? -5.235 -1.840 -24.281 1.00 91.88 91 VAL A CA 1
ATOM 745 C C . VAL A 1 91 ? -6.523 -2.597 -23.964 1.00 91.88 91 VAL A C 1
ATOM 747 O O . VAL A 1 91 ? -7.592 -1.993 -23.964 1.00 91.88 91 VAL A O 1
ATOM 750 N N . GLU A 1 92 ? -6.434 -3.890 -23.645 1.00 92.00 92 GLU A N 1
ATOM 751 C CA . GLU A 1 92 ? -7.597 -4.732 -23.342 1.00 92.00 92 GLU A CA 1
ATOM 752 C C . GLU A 1 92 ? -8.435 -4.194 -22.169 1.00 92.00 92 GLU A C 1
ATOM 754 O O . GLU A 1 92 ? -9.654 -4.367 -22.147 1.00 92.00 92 GLU A O 1
ATOM 759 N N . LYS A 1 93 ? -7.796 -3.535 -21.194 1.00 91.88 93 LYS A N 1
ATOM 760 C CA . LYS A 1 93 ? -8.454 -3.023 -19.982 1.00 91.88 93 LYS A CA 1
ATOM 761 C C . LYS A 1 93 ? -8.575 -1.501 -19.934 1.00 91.88 93 LYS A C 1
ATOM 763 O O . LYS A 1 93 ? -8.954 -0.951 -18.895 1.00 91.88 93 LYS A O 1
ATOM 768 N N . ASP A 1 94 ? -8.262 -0.800 -21.023 1.00 91.50 94 ASP A N 1
ATOM 769 C CA . ASP A 1 94 ? -8.395 0.652 -21.033 1.00 91.50 94 ASP A CA 1
ATOM 770 C C . ASP A 1 94 ? -9.863 1.073 -20.890 1.00 91.50 94 ASP A C 1
ATOM 772 O O . ASP A 1 94 ? -10.747 0.681 -21.649 1.00 91.50 94 ASP A O 1
ATOM 776 N N . SER A 1 95 ? -10.120 1.895 -19.880 1.00 91.88 95 SER A N 1
ATOM 777 C CA . SER A 1 95 ? -11.444 2.427 -19.587 1.00 91.88 95 SER A CA 1
ATOM 778 C C . SER A 1 95 ? -11.378 3.854 -19.039 1.00 91.88 95 SER A C 1
ATOM 780 O O . SER A 1 95 ? -12.308 4.297 -18.355 1.00 91.88 95 SER A O 1
ATOM 782 N N . LEU A 1 96 ? -10.279 4.577 -19.286 1.00 95.75 96 LEU A N 1
ATOM 783 C CA . LEU A 1 96 ? -10.110 5.938 -18.779 1.00 95.75 96 LEU A CA 1
ATOM 784 C C . LEU A 1 96 ? -10.944 6.952 -19.572 1.00 95.75 96 LEU A C 1
ATOM 786 O O . LEU A 1 96 ? -10.938 6.976 -20.803 1.00 95.75 96 LEU A O 1
ATOM 790 N N . HIS A 1 97 ? -11.624 7.839 -18.849 1.00 96.25 97 HIS A N 1
ATOM 791 C CA . HIS A 1 97 ? -12.497 8.868 -19.391 1.00 96.25 97 HIS A CA 1
ATOM 792 C C . HIS A 1 97 ? -11.732 9.766 -20.386 1.00 96.25 97 HIS A C 1
ATOM 794 O O . HIS A 1 97 ? -10.556 10.076 -20.156 1.00 96.25 97 HIS A O 1
ATOM 800 N N . PRO A 1 98 ? -12.346 10.202 -21.505 1.00 94.50 98 PRO A N 1
ATOM 801 C CA . PRO A 1 98 ? -11.675 11.029 -22.510 1.00 94.50 98 PRO A CA 1
ATOM 802 C C . PRO A 1 98 ? -11.083 12.338 -21.975 1.00 94.50 98 PRO A C 1
ATOM 804 O O . PRO A 1 98 ? -10.071 12.781 -22.504 1.00 94.50 98 PRO A O 1
ATOM 807 N N . SER A 1 99 ? -11.665 12.920 -20.918 1.00 95.25 99 SER A N 1
ATOM 808 C CA . SER A 1 99 ? -11.180 14.178 -20.324 1.00 95.25 99 SER A CA 1
ATOM 809 C C . SER A 1 99 ? -9.899 14.048 -19.493 1.00 95.25 99 SER A C 1
ATOM 811 O O . SER A 1 99 ? -9.268 15.062 -19.205 1.00 95.25 99 SER A O 1
ATOM 813 N N . ILE A 1 100 ? -9.489 12.834 -19.106 1.00 96.94 100 ILE A N 1
ATOM 814 C CA . ILE A 1 100 ? -8.199 12.638 -18.431 1.00 96.94 100 ILE A CA 1
ATOM 815 C C . ILE A 1 100 ? -7.086 12.902 -19.449 1.00 96.94 100 ILE A C 1
ATOM 817 O O . ILE A 1 100 ? -7.098 12.326 -20.541 1.00 96.94 100 ILE A O 1
ATOM 821 N N . SER A 1 101 ? -6.121 13.755 -19.092 1.00 97.69 101 SER A N 1
ATOM 822 C CA . SER A 1 101 ? -5.086 14.197 -20.030 1.00 97.69 101 SER A CA 1
ATOM 823 C C . SER A 1 101 ? -4.231 13.034 -20.562 1.00 97.69 101 SER A C 1
ATOM 825 O O . SER A 1 101 ? -4.009 12.045 -19.848 1.00 97.69 101 SER A O 1
ATOM 827 N N . PRO A 1 102 ? -3.708 13.134 -21.799 1.00 97.69 102 PRO A N 1
ATOM 828 C CA . PRO A 1 102 ? -2.835 12.111 -22.373 1.00 97.69 102 PRO A CA 1
ATOM 829 C C . PRO A 1 102 ? -1.614 11.779 -21.502 1.00 97.69 102 PRO A C 1
ATOM 831 O O . PRO A 1 102 ? -1.204 10.619 -21.430 1.00 97.69 102 PRO A O 1
ATOM 834 N N . GLU A 1 103 ? -1.048 12.764 -20.803 1.00 97.94 103 GLU A N 1
ATOM 835 C CA . GLU A 1 103 ? 0.117 12.587 -19.934 1.00 97.94 103 GLU A CA 1
ATOM 836 C C . GLU A 1 103 ? -0.224 11.763 -18.687 1.00 97.94 103 GLU A C 1
ATOM 838 O O . GLU A 1 103 ? 0.547 10.871 -18.319 1.00 97.94 103 GLU A O 1
ATOM 843 N N . ILE A 1 104 ? -1.388 12.016 -18.072 1.00 98.38 104 ILE A N 1
ATOM 844 C CA . ILE A 1 104 ? -1.882 11.237 -16.928 1.00 98.38 104 ILE A CA 1
ATOM 845 C C . ILE A 1 104 ? -2.197 9.807 -17.373 1.00 98.38 104 ILE A C 1
ATOM 847 O O . ILE A 1 104 ? -1.773 8.864 -16.704 1.00 98.38 104 ILE A 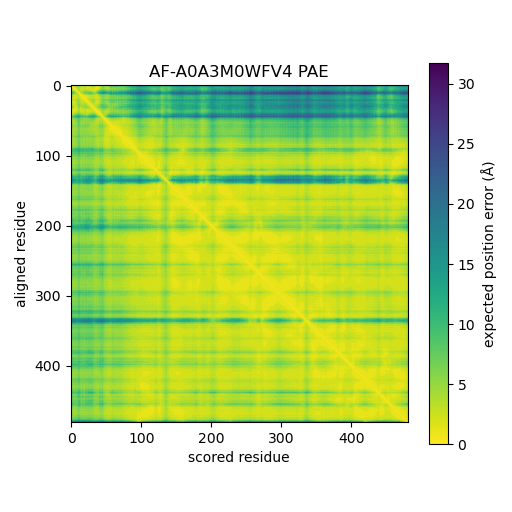O 1
ATOM 851 N N . LYS A 1 105 ? -2.861 9.624 -18.524 1.00 97.75 105 LYS A N 1
ATOM 852 C CA . LYS A 1 105 ? -3.135 8.290 -19.090 1.00 97.75 105 LYS A CA 1
ATOM 853 C C . LYS A 1 105 ? -1.846 7.511 -19.354 1.00 97.75 105 LYS A C 1
ATOM 855 O O . LYS A 1 105 ? -1.700 6.377 -18.909 1.00 97.75 105 LYS A O 1
ATOM 860 N N . SER A 1 106 ? -0.877 8.140 -20.017 1.00 97.12 106 SER A N 1
ATOM 861 C CA . SER A 1 106 ? 0.427 7.532 -20.309 1.00 97.12 106 SER A CA 1
ATOM 862 C C . SER A 1 106 ? 1.155 7.099 -19.032 1.00 97.12 106 SER A C 1
ATOM 864 O O . SER A 1 106 ? 1.671 5.980 -18.955 1.00 97.12 106 SER A O 1
ATOM 866 N N . MET A 1 107 ? 1.141 7.947 -17.997 1.00 98.06 107 MET A N 1
ATOM 867 C CA . MET A 1 107 ? 1.721 7.602 -16.700 1.00 98.06 107 MET A CA 1
ATOM 868 C C . MET A 1 107 ? 0.946 6.486 -15.993 1.00 98.06 107 MET A C 1
ATOM 870 O O . MET A 1 107 ? 1.563 5.602 -15.411 1.00 98.06 107 MET A O 1
ATOM 874 N N . TYR A 1 108 ? -0.384 6.480 -16.080 1.00 98.50 108 TYR A N 1
ATOM 875 C CA . TYR A 1 108 ? -1.228 5.432 -15.510 1.00 98.50 108 TYR A CA 1
ATOM 876 C C . TYR A 1 108 ? -0.882 4.058 -16.098 1.00 98.50 108 TYR A C 1
ATOM 878 O O . TYR A 1 108 ? -0.580 3.125 -15.354 1.00 98.50 108 TYR A O 1
ATOM 886 N N . TYR A 1 109 ? -0.814 3.940 -17.428 1.00 97.56 109 TYR A N 1
ATOM 887 C CA . TYR A 1 109 ? -0.439 2.677 -18.072 1.00 97.56 109 TYR A CA 1
ATOM 888 C C . TYR A 1 109 ? 1.005 2.271 -17.755 1.00 97.56 109 TYR A C 1
ATOM 890 O O . TYR A 1 109 ? 1.281 1.092 -17.530 1.00 97.56 109 TYR A O 1
ATOM 898 N N . ARG A 1 110 ? 1.935 3.236 -17.686 1.00 97.44 110 ARG A N 1
ATOM 899 C CA . ARG A 1 110 ? 3.319 2.977 -17.259 1.00 97.44 110 ARG A CA 1
ATOM 900 C C . ARG A 1 110 ? 3.369 2.425 -15.834 1.00 97.44 110 ARG A C 1
ATOM 902 O O . ARG A 1 110 ? 4.070 1.443 -15.602 1.00 97.44 110 ARG A O 1
ATOM 909 N N . SER A 1 111 ? 2.617 3.020 -14.911 1.00 98.31 111 SER A N 1
ATOM 910 C CA . SER A 1 111 ? 2.510 2.568 -13.523 1.00 98.31 111 SER A CA 1
ATOM 911 C C . SER A 1 111 ? 1.906 1.169 -13.419 1.00 98.31 111 SER A C 1
ATOM 913 O O . SER A 1 111 ? 2.434 0.362 -12.664 1.00 98.31 111 SER A O 1
ATOM 915 N N . LEU A 1 112 ? 0.881 0.832 -14.213 1.00 97.94 112 LEU A N 1
ATOM 916 C CA . LEU A 1 112 ? 0.328 -0.530 -14.256 1.00 97.94 112 LEU A CA 1
ATOM 917 C C . LEU A 1 112 ? 1.362 -1.571 -14.708 1.00 97.94 112 LEU A C 1
ATOM 919 O O . LEU A 1 112 ? 1.461 -2.635 -14.098 1.00 97.94 112 LEU A O 1
ATOM 923 N N . LEU A 1 113 ? 2.156 -1.263 -15.741 1.00 97.12 113 LEU A N 1
ATOM 924 C CA . LEU A 1 113 ? 3.240 -2.143 -16.194 1.00 97.12 113 LEU A CA 1
ATOM 925 C C . LEU A 1 113 ? 4.315 -2.321 -15.115 1.00 97.12 113 LEU A C 1
ATOM 927 O O . LEU A 1 113 ? 4.785 -3.435 -14.895 1.00 97.12 113 LEU A O 1
ATOM 931 N N . LEU A 1 114 ? 4.692 -1.236 -14.431 1.00 96.31 114 LEU A N 1
ATOM 932 C CA . LEU A 1 114 ? 5.693 -1.274 -13.362 1.00 96.31 114 LEU A CA 1
ATOM 933 C C . LEU A 1 114 ? 5.199 -2.068 -12.157 1.00 96.31 114 LEU A C 1
ATOM 935 O O . LEU A 1 114 ? 5.922 -2.938 -11.683 1.00 96.31 114 LEU A O 1
ATOM 939 N N . VAL A 1 115 ? 3.957 -1.843 -11.727 1.00 96.94 115 VAL A N 1
ATOM 940 C CA . VAL A 1 115 ? 3.299 -2.652 -10.696 1.00 96.94 115 VAL A CA 1
ATOM 941 C C . VAL A 1 115 ? 3.315 -4.122 -11.097 1.00 96.94 115 VAL A C 1
ATOM 943 O O . VAL A 1 115 ? 3.787 -4.955 -10.334 1.00 96.94 115 VAL A O 1
ATOM 946 N N . ARG A 1 116 ? 2.883 -4.455 -12.319 1.00 96.06 116 ARG A N 1
ATOM 947 C CA . ARG A 1 116 ? 2.848 -5.844 -12.790 1.00 96.06 116 ARG A CA 1
ATOM 948 C C . ARG A 1 116 ? 4.233 -6.496 -12.823 1.00 96.06 116 ARG A C 1
ATOM 950 O O . ARG A 1 116 ? 4.326 -7.702 -12.588 1.00 96.06 116 ARG A O 1
ATOM 957 N N . ALA A 1 117 ? 5.286 -5.732 -13.105 1.00 95.31 117 ALA A N 1
ATOM 958 C CA . ALA A 1 117 ? 6.665 -6.214 -13.078 1.00 95.31 117 ALA A CA 1
ATOM 959 C C . ALA A 1 117 ? 7.178 -6.533 -11.658 1.00 95.31 117 ALA A C 1
ATOM 961 O O . ALA A 1 117 ? 8.145 -7.277 -11.530 1.00 95.31 117 ALA A O 1
ATOM 962 N N . HIS A 1 118 ? 6.522 -6.019 -10.612 1.00 95.88 118 HIS A N 1
ATOM 963 C CA . HIS A 1 118 ? 6.850 -6.248 -9.197 1.00 95.88 118 HIS A CA 1
ATOM 964 C C . HIS A 1 118 ? 5.952 -7.311 -8.540 1.00 95.88 118 HIS A C 1
ATOM 966 O O . HIS A 1 118 ? 5.829 -7.362 -7.319 1.00 95.88 118 HIS A O 1
ATOM 972 N N . ILE A 1 119 ? 5.317 -8.169 -9.342 1.00 95.88 119 ILE A N 1
ATOM 973 C CA . ILE A 1 119 ? 4.506 -9.287 -8.849 1.00 95.88 119 ILE A CA 1
ATOM 974 C C . ILE A 1 119 ? 5.200 -10.585 -9.220 1.00 95.88 119 ILE A C 1
ATOM 976 O O . ILE A 1 119 ? 5.304 -10.926 -10.408 1.00 95.88 119 ILE A O 1
ATOM 980 N N . ASP A 1 120 ? 5.651 -11.303 -8.197 1.00 94.62 120 ASP A N 1
ATOM 981 C CA . ASP A 1 120 ? 6.194 -12.642 -8.352 1.00 94.62 120 ASP A CA 1
ATOM 982 C C . ASP A 1 120 ? 5.113 -13.623 -8.832 1.00 94.62 120 ASP A C 1
ATOM 984 O O . ASP A 1 120 ? 3.912 -13.444 -8.610 1.00 94.62 120 ASP A O 1
ATOM 988 N N . ARG A 1 121 ? 5.538 -14.704 -9.492 1.00 89.62 121 ARG A N 1
ATOM 989 C CA . ARG A 1 121 ? 4.630 -15.747 -9.983 1.00 89.62 121 ARG A CA 1
ATOM 990 C C . ARG A 1 121 ? 3.778 -16.358 -8.862 1.00 89.62 121 ARG A C 1
ATOM 992 O O . ARG A 1 121 ? 2.622 -16.698 -9.126 1.00 89.62 121 ARG A O 1
ATOM 999 N N . ASN A 1 122 ? 4.325 -16.464 -7.652 1.00 90.75 122 ASN A N 1
ATOM 1000 C CA . ASN A 1 122 ? 3.657 -17.035 -6.484 1.00 90.75 122 ASN A CA 1
ATOM 1001 C C . ASN A 1 122 ? 2.752 -16.030 -5.752 1.00 90.75 122 ASN A C 1
ATOM 1003 O O . ASN A 1 122 ? 2.106 -16.397 -4.781 1.00 90.75 122 ASN A O 1
ATOM 1007 N N . GLY A 1 123 ? 2.660 -14.780 -6.223 1.00 94.94 123 GLY A N 1
ATOM 1008 C CA . GLY A 1 123 ? 1.728 -13.783 -5.689 1.00 94.94 123 GLY A CA 1
ATOM 1009 C C . GLY A 1 123 ? 2.338 -12.751 -4.748 1.00 94.94 123 GLY A C 1
ATOM 1010 O O . GLY A 1 123 ? 1.651 -11.792 -4.405 1.00 94.94 123 GLY A O 1
ATOM 1011 N N . ALA A 1 124 ? 3.616 -12.883 -4.384 1.00 97.25 124 ALA A N 1
ATOM 1012 C CA . ALA A 1 124 ? 4.315 -11.854 -3.625 1.00 97.25 124 ALA A CA 1
ATOM 1013 C C . ALA A 1 124 ? 4.407 -10.552 -4.442 1.00 97.25 124 ALA A C 1
ATOM 1015 O O . ALA A 1 124 ? 5.038 -10.506 -5.501 1.00 97.25 124 ALA A O 1
ATOM 1016 N N . ILE A 1 125 ? 3.771 -9.492 -3.943 1.00 97.88 125 ILE A N 1
ATOM 1017 C CA . ILE A 1 125 ? 3.860 -8.141 -4.501 1.00 97.88 125 ILE A CA 1
ATOM 1018 C C . ILE A 1 125 ? 4.952 -7.398 -3.735 1.00 97.88 125 ILE A C 1
ATOM 1020 O O . ILE A 1 125 ? 4.747 -7.006 -2.590 1.00 97.88 125 ILE A O 1
ATOM 1024 N N . ILE A 1 126 ? 6.121 -7.228 -4.342 1.00 96.56 126 ILE A N 1
ATOM 1025 C CA . ILE A 1 126 ? 7.271 -6.643 -3.645 1.00 96.56 126 ILE A CA 1
ATOM 1026 C C . ILE A 1 126 ? 7.223 -5.109 -3.627 1.00 96.56 126 ILE A C 1
ATOM 1028 O O . ILE A 1 126 ? 6.781 -4.476 -4.594 1.00 96.56 126 ILE A O 1
ATOM 1032 N N . ALA A 1 127 ? 7.732 -4.505 -2.552 1.00 94.50 127 ALA A N 1
ATOM 1033 C CA . ALA A 1 127 ? 7.729 -3.053 -2.373 1.00 94.50 127 ALA A CA 1
ATOM 1034 C C . ALA A 1 127 ? 8.618 -2.334 -3.403 1.00 94.50 127 ALA A C 1
ATOM 1036 O O . ALA A 1 127 ? 8.174 -1.374 -4.034 1.00 94.50 127 ALA A O 1
ATOM 1037 N N . ALA A 1 128 ? 9.847 -2.816 -3.628 1.00 93.31 128 ALA A N 1
ATOM 1038 C CA . ALA A 1 128 ? 10.729 -2.311 -4.683 1.00 93.31 128 ALA A CA 1
ATOM 1039 C C . ALA A 1 128 ? 11.807 -3.332 -5.088 1.00 93.31 128 ALA A C 1
ATOM 1041 O O . ALA A 1 128 ? 12.178 -4.212 -4.318 1.00 93.31 128 ALA A O 1
ATOM 1042 N N . ASN A 1 129 ? 12.373 -3.169 -6.285 1.00 87.31 129 ASN A N 1
ATOM 1043 C CA . ASN A 1 129 ? 13.572 -3.882 -6.747 1.00 87.31 129 ASN A CA 1
ATOM 1044 C C . ASN A 1 129 ? 14.727 -2.901 -7.002 1.00 87.31 129 ASN A C 1
ATOM 1046 O O . ASN A 1 129 ? 15.264 -2.809 -8.107 1.00 87.31 129 ASN A O 1
ATOM 1050 N N . ASP A 1 130 ? 15.100 -2.143 -5.972 1.00 84.25 130 ASP A N 1
ATOM 1051 C CA . ASP A 1 130 ? 16.186 -1.169 -6.046 1.00 84.25 130 ASP A CA 1
ATOM 1052 C C . ASP A 1 130 ? 17.428 -1.667 -5.299 1.00 84.25 130 ASP A C 1
ATOM 1054 O O . ASP A 1 130 ? 17.456 -1.752 -4.075 1.00 84.25 130 ASP A O 1
ATOM 1058 N N . THR A 1 131 ? 18.492 -1.978 -6.041 1.00 78.62 131 THR A N 1
ATOM 1059 C CA . THR A 1 131 ? 19.758 -2.441 -5.447 1.00 78.62 131 THR A CA 1
ATOM 1060 C C . THR A 1 131 ? 20.568 -1.337 -4.758 1.00 78.62 131 THR A C 1
ATOM 1062 O O . THR A 1 131 ? 21.527 -1.634 -4.045 1.00 78.62 131 THR A O 1
ATOM 1065 N N . THR A 1 132 ? 20.230 -0.060 -4.954 1.00 76.00 132 THR A N 1
ATOM 1066 C CA . THR A 1 132 ? 20.963 1.045 -4.321 1.00 76.00 132 THR A CA 1
ATOM 1067 C C . THR A 1 132 ? 20.749 1.078 -2.810 1.00 76.00 132 THR A C 1
ATOM 1069 O O . THR A 1 132 ? 21.668 1.467 -2.087 1.00 76.00 132 THR A O 1
ATOM 1072 N N . ILE A 1 133 ? 19.614 0.566 -2.319 1.00 75.75 133 ILE A N 1
ATOM 1073 C CA . ILE A 1 133 ? 19.297 0.514 -0.887 1.00 75.75 133 ILE A CA 1
ATOM 1074 C C . ILE A 1 133 ? 20.261 -0.381 -0.096 1.00 75.75 133 ILE A C 1
ATOM 1076 O O . ILE A 1 133 ? 20.578 -0.067 1.052 1.00 75.75 133 ILE A O 1
ATOM 1080 N N . TYR A 1 134 ? 20.842 -1.410 -0.732 1.00 71.94 134 TYR A N 1
ATOM 1081 C CA . TYR A 1 134 ? 21.874 -2.249 -0.111 1.00 71.94 134 TYR A CA 1
ATOM 1082 C C . TYR A 1 134 ? 23.087 -1.433 0.349 1.00 71.94 134 TYR A C 1
ATOM 1084 O O . TYR A 1 134 ? 23.735 -1.800 1.328 1.00 71.94 134 TYR A O 1
ATOM 1092 N N . LYS A 1 135 ? 23.397 -0.317 -0.329 1.00 67.81 135 LYS A N 1
ATOM 1093 C CA . LYS A 1 135 ? 24.519 0.555 0.050 1.00 67.81 135 LYS A CA 1
ATOM 1094 C C . LYS A 1 135 ? 24.258 1.313 1.352 1.00 67.81 135 LYS A C 1
ATOM 1096 O O . LYS A 1 135 ? 25.217 1.653 2.036 1.00 67.81 135 LYS A O 1
ATOM 1101 N N . PHE A 1 136 ? 22.991 1.571 1.680 1.00 62.19 136 PHE A N 1
ATOM 1102 C CA . PHE A 1 136 ? 22.593 2.387 2.828 1.00 62.19 136 PHE A CA 1
ATOM 1103 C C . PHE A 1 136 ? 22.140 1.530 4.015 1.00 62.19 136 PHE A C 1
ATOM 1105 O O . PHE A 1 136 ? 22.701 1.655 5.100 1.00 62.19 136 PHE A O 1
ATOM 1112 N N . ASN A 1 137 ? 21.191 0.615 3.799 1.00 65.19 137 ASN A N 1
ATOM 1113 C CA . ASN A 1 137 ? 20.565 -0.161 4.877 1.00 65.19 137 ASN A CA 1
ATOM 1114 C C . ASN A 1 137 ? 21.136 -1.574 5.045 1.00 65.19 137 ASN A C 1
ATOM 1116 O O . ASN A 1 137 ? 20.766 -2.261 5.991 1.00 65.19 137 ASN A O 1
ATOM 1120 N N . LYS A 1 138 ? 22.028 -2.024 4.147 1.00 76.94 138 LYS A N 1
ATOM 1121 C CA . LYS A 1 138 ? 22.551 -3.408 4.108 1.00 76.94 138 LYS A CA 1
ATOM 1122 C C . LYS A 1 138 ? 21.461 -4.495 4.050 1.00 76.94 138 LYS A C 1
ATOM 1124 O O . LYS A 1 138 ? 21.733 -5.652 4.347 1.00 76.94 138 LYS A O 1
ATOM 1129 N N . ASP A 1 139 ? 20.262 -4.121 3.625 1.00 77.94 139 ASP A N 1
ATOM 1130 C CA . ASP A 1 139 ? 19.102 -4.981 3.388 1.00 77.94 139 ASP A CA 1
ATOM 1131 C C . ASP A 1 139 ? 18.465 -4.570 2.048 1.00 77.94 139 ASP A C 1
ATOM 1133 O O . ASP A 1 139 ? 18.920 -3.604 1.424 1.00 77.94 139 ASP A O 1
ATOM 1137 N N . HIS A 1 140 ? 17.436 -5.284 1.595 1.00 81.94 140 HIS A N 1
ATOM 1138 C CA . HIS A 1 140 ? 16.705 -4.981 0.365 1.00 81.94 140 HIS A CA 1
ATOM 1139 C C . HIS A 1 140 ? 15.241 -4.631 0.582 1.00 81.94 140 HIS A C 1
ATOM 1141 O O . HIS A 1 140 ? 14.651 -4.901 1.620 1.00 81.94 140 HIS A O 1
ATOM 1147 N N . TYR A 1 141 ? 14.639 -4.052 -0.456 1.00 83.56 141 TYR A N 1
ATOM 1148 C CA . TYR A 1 141 ? 13.202 -3.770 -0.519 1.00 83.56 141 TYR A CA 1
ATOM 1149 C C . TYR A 1 141 ? 12.415 -4.805 -1.333 1.00 83.56 141 TYR A C 1
ATOM 1151 O O . TYR A 1 141 ? 11.205 -4.671 -1.506 1.00 83.56 141 TYR A O 1
ATOM 1159 N N . SER A 1 142 ? 13.075 -5.877 -1.782 1.00 92.12 142 SER A N 1
ATOM 1160 C CA . SER A 1 142 ? 12.446 -6.995 -2.496 1.00 92.12 142 SER A CA 1
ATOM 1161 C C . SER A 1 142 ? 11.639 -7.918 -1.568 1.00 92.12 142 SER A C 1
ATOM 1163 O O . SER A 1 142 ? 11.622 -9.127 -1.774 1.00 92.12 142 SER A O 1
ATOM 1165 N N . TYR A 1 143 ? 11.003 -7.363 -0.534 1.00 94.94 143 TYR A N 1
ATOM 1166 C CA . TYR A 1 143 ? 10.053 -8.061 0.331 1.00 94.94 143 TYR A CA 1
ATOM 1167 C C . TYR A 1 143 ? 8.619 -7.677 -0.045 1.00 94.94 143 TYR A C 1
ATOM 1169 O O . TYR A 1 143 ? 8.368 -6.597 -0.585 1.00 94.94 143 TYR A O 1
ATOM 1177 N N . MET A 1 144 ? 7.685 -8.568 0.266 1.00 97.00 144 MET A N 1
ATOM 1178 C CA . MET A 1 144 ? 6.251 -8.323 0.261 1.00 97.00 144 MET A CA 1
ATOM 1179 C C . MET A 1 144 ? 5.833 -7.867 1.661 1.00 97.00 144 MET A C 1
ATOM 1181 O O . MET A 1 144 ? 5.873 -8.654 2.609 1.00 97.00 144 MET A O 1
ATOM 1185 N N . TRP A 1 145 ? 5.443 -6.599 1.766 1.00 98.12 145 TRP A N 1
ATOM 1186 C CA . TRP A 1 145 ? 4.679 -6.078 2.898 1.00 98.12 145 TRP A CA 1
ATOM 1187 C C . TRP A 1 145 ? 3.187 -6.252 2.597 1.00 98.12 145 TRP A C 1
ATOM 1189 O O . TRP A 1 145 ? 2.740 -5.811 1.526 1.00 98.12 145 TRP A O 1
ATOM 1199 N N . PRO A 1 146 ? 2.389 -6.865 3.490 1.00 98.44 146 PRO A N 1
ATOM 1200 C CA . PRO A 1 146 ? 0.965 -7.046 3.235 1.00 98.44 146 PRO A CA 1
ATOM 1201 C C . PRO A 1 146 ? 0.217 -5.729 2.980 1.00 98.44 146 PRO A C 1
ATOM 1203 O O . PRO A 1 146 ? -0.690 -5.712 2.146 1.00 98.44 146 PRO A O 1
ATOM 1206 N N . ARG A 1 147 ? 0.625 -4.612 3.608 1.00 98.50 147 ARG A N 1
ATOM 1207 C CA . ARG A 1 147 ? 0.069 -3.269 3.340 1.00 98.50 147 ARG A CA 1
ATOM 1208 C C . ARG A 1 147 ? 0.266 -2.841 1.883 1.00 98.50 147 ARG A C 1
ATOM 1210 O O . ARG A 1 147 ? -0.710 -2.527 1.194 1.00 98.50 147 ARG A O 1
ATOM 1217 N N . ASP A 1 148 ? 1.507 -2.841 1.402 1.00 97.88 148 ASP A N 1
ATOM 1218 C CA . ASP A 1 148 ? 1.861 -2.464 0.029 1.00 97.88 148 ASP A CA 1
ATOM 1219 C C . ASP A 1 148 ? 1.173 -3.383 -0.986 1.00 97.88 148 ASP A C 1
ATOM 1221 O O . ASP A 1 148 ? 0.618 -2.917 -1.993 1.00 97.88 148 ASP A O 1
ATOM 1225 N N . GLY A 1 149 ? 1.155 -4.687 -0.691 1.00 98.19 149 GLY A N 1
ATOM 1226 C CA . GLY A 1 149 ? 0.463 -5.695 -1.482 1.00 98.19 149 GLY A CA 1
ATOM 1227 C C . GLY A 1 149 ? -1.044 -5.448 -1.561 1.00 98.19 149 GLY A C 1
ATOM 1228 O O . GLY A 1 149 ? -1.600 -5.460 -2.659 1.00 98.19 149 GLY A O 1
ATOM 1229 N N . ALA A 1 150 ? -1.697 -5.120 -0.443 1.00 98.69 150 ALA A N 1
ATOM 1230 C CA . ALA A 1 150 ? -3.132 -4.855 -0.382 1.00 98.69 150 ALA A CA 1
ATOM 1231 C C . ALA A 1 150 ? -3.539 -3.639 -1.232 1.00 98.69 150 ALA A C 1
ATOM 1233 O O . ALA A 1 150 ? -4.429 -3.747 -2.081 1.00 98.69 150 ALA A O 1
ATOM 1234 N N . PHE A 1 151 ? -2.862 -2.494 -1.077 1.00 98.38 151 PHE A N 1
ATOM 1235 C CA . PHE A 1 151 ? -3.142 -1.313 -1.909 1.00 98.38 151 PHE A CA 1
ATOM 1236 C C . PHE A 1 151 ? -2.870 -1.576 -3.394 1.00 98.38 151 PHE A C 1
ATOM 1238 O O . PHE A 1 151 ? -3.622 -1.123 -4.264 1.00 98.38 151 PHE A O 1
ATOM 1245 N N . THR A 1 152 ? -1.821 -2.342 -3.691 1.00 98.56 152 THR A N 1
ATOM 1246 C CA . THR A 1 152 ? -1.457 -2.695 -5.064 1.00 98.56 152 THR A CA 1
ATOM 1247 C C . THR A 1 152 ? -2.459 -3.652 -5.706 1.00 98.56 152 THR A C 1
ATOM 1249 O O . THR A 1 152 ? -2.842 -3.441 -6.861 1.00 98.56 152 THR A O 1
ATOM 1252 N N . ALA A 1 153 ? -2.946 -4.644 -4.960 1.00 98.69 153 ALA A N 1
ATOM 1253 C CA . ALA A 1 153 ? -4.008 -5.540 -5.397 1.00 98.69 153 ALA A CA 1
ATOM 1254 C C . ALA A 1 153 ? -5.282 -4.752 -5.730 1.00 98.69 153 ALA A C 1
ATOM 1256 O O . ALA A 1 153 ? -5.814 -4.895 -6.828 1.00 98.69 153 ALA A O 1
ATOM 1257 N N . ILE A 1 154 ? -5.697 -3.819 -4.865 1.00 98.62 154 ILE A N 1
ATOM 1258 C CA . ILE A 1 154 ? -6.874 -2.973 -5.121 1.00 98.62 154 ILE A CA 1
ATOM 1259 C C . ILE A 1 154 ? -6.705 -2.142 -6.400 1.00 98.62 154 ILE A C 1
ATOM 1261 O O . ILE A 1 154 ? -7.638 -2.042 -7.199 1.00 98.62 154 ILE A O 1
ATOM 1265 N N . ALA A 1 155 ? -5.528 -1.546 -6.617 1.00 98.25 155 ALA A N 1
ATOM 1266 C CA . ALA A 1 155 ? -5.264 -0.762 -7.822 1.00 98.25 155 ALA A CA 1
ATOM 1267 C C . ALA A 1 155 ? -5.327 -1.621 -9.102 1.00 98.25 155 ALA A C 1
ATOM 1269 O O . ALA A 1 155 ? -5.830 -1.161 -10.129 1.00 98.25 155 ALA A O 1
ATOM 1270 N N . LEU A 1 156 ? -4.853 -2.870 -9.058 1.00 98.25 156 LEU A N 1
ATOM 1271 C CA . LEU A 1 156 ? -4.950 -3.802 -10.187 1.00 98.25 156 LEU A CA 1
ATOM 1272 C C . LEU A 1 156 ? -6.370 -4.327 -10.408 1.00 98.25 156 LEU A C 1
ATOM 1274 O O . LEU A 1 156 ? -6.809 -4.410 -11.556 1.00 98.25 156 LEU A O 1
ATOM 1278 N N . ASP A 1 157 ? -7.099 -4.630 -9.337 1.00 98.38 157 ASP A N 1
ATOM 1279 C CA . ASP A 1 157 ? -8.492 -5.079 -9.405 1.00 98.38 157 ASP A CA 1
ATOM 1280 C C . ASP A 1 157 ? -9.375 -4.017 -10.059 1.00 98.38 157 ASP A C 1
ATOM 1282 O O . ASP A 1 157 ? -10.099 -4.313 -11.009 1.00 98.38 157 ASP A O 1
ATOM 1286 N N . ARG A 1 158 ? -9.227 -2.753 -9.644 1.00 97.62 158 ARG A N 1
ATOM 1287 C CA . ARG A 1 158 ? -9.928 -1.603 -10.244 1.00 97.62 158 ARG A CA 1
ATOM 1288 C C . ARG A 1 158 ? -9.518 -1.314 -11.685 1.00 97.62 158 ARG A C 1
ATOM 1290 O O . ARG A 1 158 ? -10.273 -0.687 -12.425 1.00 97.62 158 ARG A O 1
ATOM 1297 N N . ALA A 1 159 ? -8.327 -1.751 -12.089 1.00 97.12 159 ALA A N 1
ATOM 1298 C CA . ALA A 1 159 ? -7.897 -1.728 -13.482 1.00 97.12 159 ALA A CA 1
ATOM 1299 C C . ALA A 1 159 ? -8.429 -2.928 -14.287 1.00 97.12 159 ALA A C 1
ATOM 1301 O O . ALA A 1 159 ? -8.158 -3.008 -15.479 1.00 97.12 159 ALA A O 1
ATOM 1302 N N . GLY A 1 160 ? -9.174 -3.854 -13.674 1.00 96.75 160 GLY A N 1
ATOM 1303 C CA . GLY A 1 160 ? -9.747 -5.029 -14.334 1.00 96.75 160 GLY A CA 1
ATOM 1304 C C . GLY A 1 160 ? -8.819 -6.248 -14.402 1.00 96.75 160 GLY A C 1
ATOM 1305 O O . GLY A 1 160 ? -9.102 -7.180 -15.160 1.00 96.75 160 GLY A O 1
ATOM 1306 N N . TYR A 1 161 ? -7.727 -6.271 -13.630 1.00 96.94 161 TYR A N 1
ATOM 1307 C CA . TYR A 1 161 ? -6.745 -7.368 -13.591 1.00 96.94 161 TYR A CA 1
ATOM 1308 C C . TYR A 1 161 ? -6.938 -8.318 -12.401 1.00 96.94 161 TYR A C 1
ATOM 1310 O O . TYR A 1 161 ? -5.972 -8.800 -11.809 1.00 96.94 161 TYR A O 1
ATOM 1318 N N . THR A 1 162 ? -8.189 -8.637 -12.081 1.00 97.38 162 THR A N 1
ATOM 1319 C CA . THR A 1 162 ? -8.562 -9.427 -10.897 1.00 97.38 162 THR A CA 1
ATOM 1320 C C . THR A 1 162 ? -7.935 -10.821 -10.858 1.00 97.38 162 THR A C 1
ATOM 1322 O O . THR A 1 162 ? -7.543 -11.313 -9.809 1.00 97.38 162 THR A O 1
ATOM 1325 N N . ASN A 1 163 ? -7.727 -11.469 -12.002 1.00 96.25 163 ASN A N 1
ATOM 1326 C CA . ASN A 1 163 ? -7.090 -12.790 -12.013 1.00 96.25 163 ASN A CA 1
ATOM 1327 C C . ASN A 1 163 ? -5.636 -12.782 -11.510 1.00 96.25 163 ASN A C 1
ATOM 1329 O O . ASN A 1 163 ? -5.179 -13.791 -10.981 1.00 96.25 163 ASN A O 1
ATOM 1333 N N . ILE A 1 164 ? -4.911 -11.668 -11.662 1.00 95.12 164 ILE A N 1
ATOM 1334 C CA . ILE A 1 164 ? -3.507 -11.568 -11.234 1.00 95.12 164 ILE A CA 1
ATOM 1335 C C . ILE A 1 164 ? -3.413 -11.458 -9.708 1.00 95.12 164 ILE A C 1
ATOM 1337 O O . ILE A 1 164 ? -2.523 -12.046 -9.097 1.00 95.12 164 ILE A O 1
ATOM 1341 N N . THR A 1 165 ? -4.345 -10.740 -9.086 1.00 97.88 165 THR A N 1
ATOM 1342 C CA . THR A 1 165 ? -4.329 -10.448 -7.646 1.00 97.88 165 THR A CA 1
ATOM 1343 C C . THR A 1 165 ? -4.793 -11.627 -6.793 1.00 97.88 165 THR A C 1
ATOM 1345 O O . THR A 1 165 ? -4.431 -11.700 -5.623 1.00 97.88 165 THR A O 1
ATOM 1348 N N . LYS A 1 166 ? -5.490 -12.620 -7.365 1.00 98.38 166 LYS A N 1
ATOM 1349 C CA . LYS A 1 166 ? -5.833 -13.871 -6.659 1.00 98.38 166 LYS A CA 1
ATOM 1350 C C . LYS A 1 166 ? -4.620 -14.544 -6.018 1.00 98.38 166 LYS A C 1
ATOM 1352 O O . LYS A 1 166 ? -4.718 -15.052 -4.905 1.00 98.38 166 LYS A O 1
ATOM 1357 N N . ASN A 1 167 ? -3.470 -14.525 -6.694 1.00 97.94 167 ASN A N 1
ATOM 1358 C CA . ASN A 1 167 ? -2.256 -15.134 -6.153 1.00 97.94 167 ASN A CA 1
ATOM 1359 C C . ASN A 1 167 ? -1.722 -14.380 -4.931 1.00 97.94 167 ASN A C 1
ATOM 1361 O O . ASN A 1 167 ? -1.166 -15.020 -4.051 1.00 97.94 167 ASN A O 1
ATOM 1365 N N . PHE A 1 168 ? -1.935 -13.064 -4.828 1.00 98.69 168 PHE A N 1
ATOM 1366 C CA . PHE A 1 168 ? -1.590 -12.311 -3.621 1.00 98.69 168 PHE A CA 1
ATOM 1367 C C . PHE A 1 168 ? -2.417 -12.779 -2.418 1.00 98.69 168 PHE A C 1
ATOM 1369 O O . PHE A 1 168 ? -1.857 -13.079 -1.370 1.00 98.69 168 PHE A O 1
ATOM 1376 N N . PHE A 1 169 ? -3.733 -12.941 -2.574 1.00 98.81 169 PHE A N 1
ATOM 1377 C CA . PHE A 1 169 ? -4.572 -13.437 -1.477 1.00 98.81 169 PHE A CA 1
ATOM 1378 C C . PHE A 1 169 ? -4.251 -14.889 -1.106 1.00 98.81 169 PHE A C 1
ATOM 1380 O O . PHE A 1 169 ? -4.228 -15.214 0.077 1.00 98.81 169 PHE A O 1
ATOM 1387 N N . ARG A 1 170 ? -3.933 -15.746 -2.087 1.00 98.69 170 ARG A N 1
ATOM 1388 C CA . ARG A 1 170 ? -3.443 -17.109 -1.817 1.00 98.69 170 ARG A CA 1
ATOM 1389 C C . ARG A 1 170 ? -2.117 -17.099 -1.068 1.00 98.69 170 ARG A C 1
ATOM 1391 O O . ARG A 1 170 ? -1.990 -17.830 -0.095 1.00 98.69 170 ARG A O 1
ATOM 1398 N N . PHE A 1 171 ? -1.186 -16.230 -1.464 1.00 98.56 171 PHE A N 1
ATOM 1399 C CA . PHE A 1 171 ? 0.060 -16.022 -0.736 1.00 98.56 171 PHE A CA 1
ATOM 1400 C C . PHE A 1 171 ? -0.232 -15.622 0.716 1.00 98.56 171 PHE A C 1
ATOM 1402 O O . PHE A 1 171 ? 0.293 -16.245 1.628 1.00 98.56 171 PHE A O 1
ATOM 1409 N N . CYS A 1 172 ? -1.111 -14.647 0.967 1.00 98.69 172 CYS A N 1
ATOM 1410 C CA . CYS A 1 172 ? -1.474 -14.275 2.338 1.00 98.69 172 CYS A CA 1
ATOM 1411 C C . CYS A 1 172 ? -2.131 -15.432 3.108 1.00 98.69 172 CYS A C 1
ATOM 1413 O O . CYS A 1 172 ? -1.789 -15.658 4.261 1.00 98.69 172 CYS A O 1
ATOM 1415 N N . ALA A 1 173 ? -3.024 -16.197 2.475 1.00 98.62 173 ALA A N 1
ATOM 1416 C CA . ALA A 1 173 ? -3.679 -17.357 3.085 1.00 98.62 173 ALA A CA 1
ATOM 1417 C C . ALA A 1 173 ? -2.703 -18.499 3.428 1.00 98.62 173 ALA A C 1
ATOM 1419 O O . ALA A 1 173 ? -2.987 -19.305 4.307 1.00 98.62 173 ALA A O 1
ATOM 1420 N N . GLU A 1 174 ? -1.580 -18.604 2.717 1.00 98.00 174 GLU A N 1
ATOM 1421 C CA . GLU A 1 174 ? -0.517 -19.580 2.996 1.00 98.00 174 GLU A CA 1
ATOM 1422 C C . GLU A 1 174 ? 0.425 -19.135 4.126 1.00 98.00 174 GLU A C 1
ATOM 1424 O O . GLU A 1 174 ? 1.096 -19.983 4.708 1.00 98.00 174 GLU A O 1
ATOM 1429 N N . HIS A 1 175 ? 0.473 -17.834 4.440 1.00 97.69 175 HIS A N 1
ATOM 1430 C CA . HIS A 1 175 ? 1.481 -17.241 5.332 1.00 97.69 175 HIS A CA 1
ATOM 1431 C C . HIS A 1 175 ? 0.910 -16.461 6.529 1.00 97.69 175 HIS A C 1
ATOM 1433 O O . HIS A 1 175 ? 1.680 -15.887 7.307 1.00 97.69 175 HIS A O 1
ATOM 1439 N N . ILE A 1 176 ? -0.415 -16.423 6.681 1.00 98.31 176 ILE A N 1
ATOM 1440 C CA . ILE A 1 176 ? -1.076 -15.993 7.916 1.00 98.31 176 ILE A CA 1
ATOM 1441 C C . ILE A 1 176 ? -0.714 -16.970 9.043 1.00 98.31 176 ILE A C 1
ATOM 1443 O O . ILE A 1 176 ? -0.631 -18.177 8.811 1.00 98.31 176 ILE A O 1
ATOM 1447 N N . THR A 1 177 ? -0.448 -16.465 10.250 1.00 98.12 177 THR A N 1
ATOM 1448 C CA . THR A 1 177 ? -0.098 -17.332 11.385 1.00 98.12 177 THR A CA 1
ATOM 1449 C C . THR A 1 177 ? -1.305 -18.131 11.877 1.00 98.12 177 THR A C 1
ATOM 1451 O O . THR A 1 177 ? -2.454 -17.788 11.588 1.00 98.12 177 THR A O 1
ATOM 1454 N N . ASP A 1 178 ? -1.053 -19.168 12.678 1.00 96.88 178 ASP A N 1
ATOM 1455 C CA . ASP A 1 178 ? -2.113 -19.964 13.310 1.00 96.88 178 ASP A CA 1
ATOM 1456 C C . ASP A 1 178 ? -3.013 -19.109 14.225 1.00 96.88 178 ASP A C 1
ATOM 1458 O O . ASP A 1 178 ? -4.200 -19.395 14.385 1.00 96.88 178 ASP A O 1
ATOM 1462 N N . GLU A 1 179 ? -2.473 -18.029 14.801 1.00 97.06 179 GLU A N 1
ATOM 1463 C CA . GLU A 1 179 ? -3.222 -17.050 15.597 1.00 97.06 179 GLU A CA 1
ATOM 1464 C C . GLU A 1 179 ? -4.025 -16.047 14.755 1.00 97.06 179 GLU A C 1
ATOM 1466 O O . GLU A 1 179 ? -4.825 -15.296 15.315 1.00 97.06 179 GLU A O 1
ATOM 1471 N N . GLY A 1 180 ? -3.834 -16.025 13.433 1.00 98.31 180 GLY A N 1
ATOM 1472 C CA . GLY A 1 180 ? -4.628 -15.227 12.505 1.00 98.31 180 GLY A CA 1
ATOM 1473 C C . GLY A 1 180 ? -4.079 -13.839 12.177 1.00 98.31 180 GLY A C 1
ATOM 1474 O O . GLY A 1 180 ? -4.835 -13.004 11.693 1.00 98.31 180 GLY A O 1
ATOM 1475 N N . PHE A 1 181 ? -2.793 -13.561 12.391 1.00 98.31 181 PHE A N 1
ATOM 1476 C CA . PHE A 1 181 ? -2.183 -12.296 11.962 1.00 98.31 181 PHE A CA 1
ATOM 1477 C C . PHE A 1 181 ? -1.108 -12.502 10.893 1.00 98.31 181 PHE A C 1
ATOM 1479 O O . PHE A 1 181 ? -0.548 -13.584 10.736 1.00 98.31 181 PHE A O 1
ATOM 1486 N N . MET A 1 182 ? -0.817 -11.444 10.142 1.00 98.31 182 MET A N 1
ATOM 1487 C CA . MET A 1 182 ? 0.334 -11.381 9.245 1.00 98.31 182 MET A CA 1
ATOM 1488 C C . MET A 1 182 ? 1.570 -10.905 10.018 1.00 98.31 182 MET A C 1
ATOM 1490 O O . MET A 1 182 ? 1.484 -10.034 10.886 1.00 98.31 182 MET A O 1
ATOM 1494 N N . LEU A 1 183 ? 2.732 -11.465 9.689 1.00 97.25 183 LEU A N 1
ATOM 1495 C CA . LEU A 1 183 ? 4.022 -10.925 10.107 1.00 97.25 183 LEU A CA 1
ATOM 1496 C C . LEU A 1 183 ? 4.349 -9.662 9.302 1.00 97.25 183 LEU A C 1
ATOM 1498 O O . LEU A 1 183 ? 3.814 -9.455 8.218 1.00 97.25 183 LEU A O 1
ATOM 1502 N N . HIS A 1 184 ? 5.300 -8.887 9.825 1.00 96.75 184 HIS A N 1
ATOM 1503 C CA . HIS A 1 184 ? 5.744 -7.604 9.275 1.00 96.75 184 HIS A CA 1
ATOM 1504 C C . HIS A 1 184 ? 6.032 -7.629 7.760 1.00 96.75 184 HIS A C 1
ATOM 1506 O O . HIS A 1 184 ? 5.648 -6.733 7.027 1.00 96.75 184 HIS A O 1
ATOM 1512 N N . LYS A 1 185 ? 6.753 -8.638 7.263 1.00 95.88 185 LYS A N 1
ATOM 1513 C CA . LYS A 1 185 ? 7.042 -8.774 5.829 1.00 95.88 185 LYS A CA 1
ATOM 1514 C C . LYS A 1 185 ? 7.585 -10.147 5.488 1.00 95.88 185 LYS A C 1
ATOM 1516 O O . LYS A 1 185 ? 8.066 -10.877 6.358 1.00 95.88 185 LYS A O 1
ATOM 1521 N N . TYR A 1 186 ? 7.559 -10.461 4.198 1.00 96.94 186 TYR A N 1
ATOM 1522 C CA . TYR A 1 186 ? 7.920 -11.769 3.664 1.00 96.94 186 TYR A CA 1
ATOM 1523 C C . TYR A 1 186 ? 8.859 -11.635 2.469 1.00 96.94 186 TYR A C 1
ATOM 1525 O O . TYR A 1 186 ? 8.711 -10.742 1.634 1.00 96.94 186 TYR A O 1
ATOM 1533 N N . SER A 1 187 ? 9.816 -12.543 2.345 1.00 95.38 187 SER A N 1
ATOM 1534 C CA . SER A 1 187 ? 10.543 -12.749 1.094 1.00 95.38 187 SER A CA 1
ATOM 1535 C C . SER A 1 187 ? 9.584 -13.254 0.004 1.00 95.38 187 SER A C 1
ATOM 1537 O O . SER A 1 187 ? 8.540 -13.831 0.321 1.00 95.38 187 SER A O 1
ATOM 1539 N N . PRO A 1 188 ? 9.914 -13.106 -1.293 1.00 94.06 188 PRO A N 1
ATOM 1540 C CA . PRO A 1 188 ? 9.036 -13.558 -2.377 1.00 94.06 188 PRO A CA 1
ATOM 1541 C C . PRO A 1 188 ? 8.747 -15.065 -2.378 1.00 94.06 188 PRO A C 1
ATOM 1543 O O . PRO A 1 188 ? 7.784 -15.509 -2.998 1.00 94.06 188 PRO A O 1
ATOM 1546 N N . ASP A 1 189 ? 9.580 -15.853 -1.696 1.00 93.06 189 ASP A N 1
ATOM 1547 C CA . ASP A 1 189 ? 9.405 -17.293 -1.518 1.00 93.06 189 ASP A CA 1
ATOM 1548 C C . ASP A 1 189 ? 8.494 -17.674 -0.339 1.00 93.06 189 ASP A C 1
ATOM 1550 O O . ASP A 1 189 ? 8.272 -18.865 -0.131 1.00 93.06 189 ASP A O 1
ATOM 1554 N N . GLY A 1 190 ? 7.977 -16.696 0.416 1.00 95.00 190 GLY A N 1
ATOM 1555 C CA . GLY A 1 190 ? 7.108 -16.933 1.568 1.00 95.00 190 GLY A CA 1
ATOM 1556 C C . GLY A 1 190 ? 7.802 -16.924 2.927 1.00 95.00 190 GLY A C 1
ATOM 1557 O O . GLY A 1 190 ? 7.141 -16.829 3.961 1.00 95.00 190 GLY A O 1
ATOM 1558 N N . SER A 1 191 ? 9.135 -16.983 2.966 1.00 95.00 191 SER A N 1
ATOM 1559 C CA . SER A 1 191 ? 9.861 -16.932 4.239 1.00 95.00 191 SER A CA 1
ATOM 1560 C C . SER A 1 191 ? 9.673 -15.581 4.936 1.00 95.00 191 SER A C 1
ATOM 1562 O O . SER A 1 191 ? 9.587 -14.540 4.284 1.00 95.00 191 SER A O 1
ATOM 1564 N N . ALA A 1 192 ? 9.615 -15.579 6.272 1.00 94.19 192 ALA A N 1
ATOM 1565 C CA . ALA A 1 192 ? 9.570 -14.337 7.038 1.00 94.19 192 ALA A CA 1
ATOM 1566 C C . ALA A 1 192 ? 10.810 -13.483 6.723 1.00 94.19 192 ALA A C 1
ATOM 1568 O O . ALA A 1 192 ? 11.942 -13.972 6.766 1.00 94.19 192 ALA A O 1
ATOM 1569 N N . GLY A 1 193 ? 10.587 -12.213 6.388 1.00 92.12 193 GLY A N 1
ATOM 1570 C CA . GLY A 1 193 ? 11.660 -11.261 6.134 1.00 92.12 193 GLY A CA 1
ATOM 1571 C C . GLY A 1 193 ? 12.356 -10.824 7.422 1.00 92.12 193 GLY A C 1
ATOM 1572 O O . GLY A 1 193 ? 11.911 -11.113 8.536 1.00 92.12 193 GLY A O 1
ATOM 1573 N N . SER A 1 194 ? 13.455 -10.084 7.271 1.00 88.75 194 SER A N 1
ATOM 1574 C CA . SER A 1 194 ? 14.079 -9.372 8.392 1.00 88.75 194 SER A CA 1
ATOM 1575 C C . SER A 1 194 ? 13.035 -8.504 9.111 1.00 88.75 194 SER A C 1
ATOM 1577 O O . SER A 1 194 ? 12.140 -7.960 8.480 1.00 88.75 194 SER A O 1
ATOM 1579 N N . SER A 1 195 ? 13.102 -8.348 10.430 1.00 91.00 195 SER A N 1
ATOM 1580 C CA . SER A 1 195 ? 12.190 -7.447 11.146 1.00 91.00 195 SER A CA 1
ATOM 1581 C C . SER A 1 195 ? 12.917 -6.759 12.287 1.00 91.00 195 SER A C 1
ATOM 1583 O O . SER A 1 195 ? 13.790 -7.350 12.922 1.00 91.00 195 SER A O 1
ATOM 1585 N N . TRP A 1 196 ? 12.550 -5.508 12.544 1.00 91.50 196 TRP A N 1
ATOM 1586 C CA . TRP A 1 196 ? 13.030 -4.720 13.680 1.00 91.50 196 TRP A CA 1
ATOM 1587 C C . TRP A 1 196 ? 11.957 -4.525 14.754 1.00 91.50 196 TRP A C 1
ATOM 1589 O O . TRP A 1 196 ? 12.175 -3.782 15.708 1.00 91.50 196 TRP A O 1
ATOM 1599 N N . HIS A 1 197 ? 10.815 -5.204 14.636 1.00 94.56 197 HIS A N 1
ATOM 1600 C CA . HIS A 1 197 ? 9.824 -5.253 15.702 1.00 94.56 197 HIS A CA 1
ATOM 1601 C C . HIS A 1 197 ? 10.187 -6.374 16.694 1.00 94.56 197 HIS A C 1
ATOM 1603 O O . HIS A 1 197 ? 10.234 -7.544 16.302 1.00 94.56 197 HIS A O 1
ATOM 1609 N N . PRO A 1 198 ? 10.468 -6.059 17.968 1.00 94.06 198 PRO A N 1
ATOM 1610 C CA . PRO A 1 198 ? 10.798 -7.052 18.979 1.00 94.06 198 PRO A CA 1
ATOM 1611 C C . PRO A 1 198 ? 9.557 -7.790 19.504 1.00 94.06 198 PRO A C 1
ATOM 1613 O O . PRO A 1 198 ? 8.470 -7.224 19.610 1.00 94.06 198 PRO A O 1
ATOM 1616 N N . TRP A 1 199 ? 9.759 -9.048 19.908 1.00 94.81 199 TRP A N 1
ATOM 1617 C CA . TRP A 1 199 ? 8.771 -9.901 20.592 1.00 94.81 199 TRP A CA 1
ATOM 1618 C C . TRP A 1 199 ? 8.581 -9.563 22.078 1.00 94.81 199 TRP A C 1
ATOM 1620 O O . TRP A 1 199 ? 7.751 -10.163 22.761 1.00 94.81 199 TRP A O 1
ATOM 1630 N N . CYS A 1 200 ? 9.373 -8.631 22.601 1.00 93.88 200 CYS A N 1
ATOM 1631 C CA . CYS A 1 200 ? 9.252 -8.141 23.961 1.00 93.88 200 CYS A CA 1
ATOM 1632 C C . CYS A 1 200 ? 9.387 -6.620 24.023 1.00 93.88 200 CYS A C 1
ATOM 1634 O O . CYS A 1 200 ? 10.042 -6.006 23.178 1.00 93.88 200 CYS A O 1
ATOM 1636 N N . ASP A 1 201 ? 8.740 -6.028 25.023 1.00 89.94 201 ASP A N 1
ATOM 1637 C CA . ASP A 1 201 ? 8.915 -4.621 25.365 1.00 89.94 201 ASP A CA 1
ATOM 1638 C C . ASP A 1 201 ? 10.259 -4.383 26.086 1.00 89.94 201 ASP A C 1
ATOM 1640 O O . ASP A 1 201 ? 11.032 -5.302 26.374 1.00 89.94 201 ASP A O 1
ATOM 1644 N N . GLU A 1 202 ? 10.529 -3.124 26.429 1.00 87.31 202 GLU A N 1
ATOM 1645 C CA . GLU A 1 202 ? 11.741 -2.696 27.147 1.00 87.31 202 GLU A CA 1
ATOM 1646 C C . GLU A 1 202 ? 11.891 -3.327 28.545 1.00 87.31 202 GLU A C 1
ATOM 1648 O O . GLU A 1 202 ? 12.986 -3.331 29.110 1.00 87.31 202 GLU A O 1
ATOM 1653 N N . ASN A 1 203 ? 10.800 -3.847 29.118 1.00 89.31 203 ASN A N 1
ATOM 1654 C CA . ASN A 1 203 ? 10.770 -4.482 30.435 1.00 89.31 203 ASN A CA 1
ATOM 1655 C C . ASN A 1 203 ? 10.819 -6.023 30.339 1.00 89.31 203 ASN A C 1
ATOM 1657 O O . ASN A 1 203 ? 10.788 -6.695 31.371 1.00 89.31 203 ASN A O 1
ATOM 1661 N N . GLY A 1 204 ? 10.903 -6.589 29.129 1.00 91.56 204 GLY A N 1
ATOM 1662 C CA . GLY A 1 204 ? 10.917 -8.033 28.886 1.00 91.56 204 GLY A CA 1
ATOM 1663 C C . GLY A 1 204 ? 9.533 -8.694 28.861 1.00 91.56 204 GLY A C 1
ATOM 1664 O O . GLY A 1 204 ? 9.460 -9.923 28.816 1.00 91.56 204 GLY A O 1
ATOM 1665 N N . ASN A 1 205 ? 8.444 -7.921 28.871 1.00 92.12 205 ASN A N 1
ATOM 1666 C CA . ASN A 1 205 ? 7.094 -8.459 28.718 1.00 92.12 205 ASN A CA 1
ATOM 1667 C C . ASN A 1 205 ? 6.845 -8.844 27.263 1.00 92.12 205 ASN A C 1
ATOM 1669 O O . ASN A 1 205 ? 7.270 -8.144 26.348 1.00 92.12 205 ASN A O 1
ATOM 1673 N N . TYR A 1 206 ? 6.112 -9.933 27.049 1.00 94.06 206 TYR A N 1
ATOM 1674 C CA . TYR A 1 206 ? 5.735 -10.373 25.711 1.00 94.06 206 TYR A CA 1
ATOM 1675 C C . TYR A 1 206 ? 4.873 -9.330 24.982 1.00 94.06 206 TYR A C 1
ATOM 1677 O O . TYR A 1 206 ? 3.916 -8.798 25.549 1.00 94.06 206 TYR A O 1
ATOM 1685 N N . GLN A 1 207 ? 5.175 -9.103 23.704 1.00 94.06 207 GLN A N 1
ATOM 1686 C CA . GLN A 1 207 ? 4.354 -8.325 22.779 1.00 94.06 207 GLN A CA 1
ATOM 1687 C C . GLN A 1 207 ? 4.375 -8.954 21.381 1.00 94.06 207 GLN A C 1
ATOM 1689 O O . GLN A 1 207 ? 5.308 -9.671 21.020 1.00 94.06 207 GLN A O 1
ATOM 1694 N N . LEU A 1 208 ? 3.367 -8.641 20.565 1.00 95.56 208 LEU A N 1
ATOM 1695 C CA . LEU A 1 208 ? 3.376 -9.041 19.161 1.00 95.56 208 LEU A CA 1
ATOM 1696 C C . LEU A 1 208 ? 4.199 -8.051 18.319 1.00 95.56 208 LEU A C 1
ATOM 1698 O O . LEU A 1 208 ? 3.948 -6.845 18.392 1.00 95.56 208 LEU A O 1
ATOM 1702 N N . PRO A 1 209 ? 5.138 -8.531 17.485 1.00 95.62 209 PRO A N 1
ATOM 1703 C CA . PRO A 1 209 ? 5.979 -7.700 16.625 1.00 95.62 209 PRO A CA 1
ATOM 1704 C C . PRO A 1 209 ? 5.277 -7.350 15.301 1.00 95.62 209 PRO A C 1
ATOM 1706 O O . PRO A 1 209 ? 5.849 -7.499 14.218 1.00 95.62 209 PRO A O 1
ATOM 1709 N N . ILE A 1 210 ? 4.014 -6.933 15.380 1.00 97.19 210 ILE A N 1
ATOM 1710 C CA . ILE A 1 210 ? 3.137 -6.777 14.217 1.00 97.19 210 ILE A CA 1
ATOM 1711 C C . ILE A 1 210 ? 2.770 -5.319 13.957 1.00 97.19 210 ILE A C 1
ATOM 1713 O O . ILE A 1 210 ? 2.705 -4.489 14.869 1.00 97.19 210 ILE A O 1
ATOM 1717 N N . GLN A 1 211 ? 2.450 -5.061 12.699 1.00 98.44 211 GLN A N 1
ATOM 1718 C CA . GLN A 1 211 ? 1.657 -3.930 12.246 1.00 98.44 211 GLN A CA 1
ATOM 1719 C C . GLN A 1 211 ? 0.258 -4.478 11.943 1.00 98.44 211 GLN A C 1
ATOM 1721 O O . GLN A 1 211 ? 0.063 -5.218 10.984 1.00 98.44 211 GLN A O 1
ATOM 1726 N N . GLU A 1 212 ? -0.723 -4.224 12.809 1.00 98.56 212 GLU A N 1
ATOM 1727 C CA . GLU A 1 212 ? -2.035 -4.878 12.678 1.00 98.56 212 GLU A CA 1
ATOM 1728 C C . GLU A 1 212 ? -2.790 -4.436 11.407 1.00 98.56 212 GLU A C 1
ATOM 1730 O O . GLU A 1 212 ? -3.598 -5.197 10.861 1.00 98.56 212 GLU A O 1
ATOM 1735 N N . ASP A 1 213 ? -2.465 -3.258 10.861 1.00 98.81 213 ASP A N 1
ATOM 1736 C CA . ASP A 1 213 ? -2.993 -2.801 9.577 1.00 98.81 213 ASP A CA 1
ATOM 1737 C C . ASP A 1 213 ? -2.654 -3.752 8.432 1.00 98.81 213 ASP A C 1
ATOM 1739 O O . ASP A 1 213 ? -3.478 -3.925 7.537 1.00 98.81 213 ASP A O 1
ATOM 1743 N N . GLU A 1 214 ? -1.508 -4.426 8.481 1.00 98.69 214 GLU A N 1
ATOM 1744 C CA . GLU A 1 214 ? -1.091 -5.384 7.460 1.00 98.69 214 GLU A CA 1
ATOM 1745 C C . GLU A 1 214 ? -2.018 -6.596 7.386 1.00 98.69 214 GLU A C 1
ATOM 1747 O O . GLU A 1 214 ? -2.289 -7.113 6.303 1.00 98.69 214 GLU A O 1
ATOM 1752 N N . THR A 1 215 ? -2.585 -7.006 8.520 1.00 98.88 215 THR A N 1
ATOM 1753 C CA . THR A 1 215 ? -3.605 -8.062 8.558 1.00 98.88 215 THR A CA 1
ATOM 1754 C C . THR A 1 215 ? -4.948 -7.521 8.069 1.00 98.88 215 THR A C 1
ATOM 1756 O O . THR A 1 215 ? -5.595 -8.105 7.194 1.00 98.88 215 THR A O 1
ATOM 1759 N N . ALA A 1 216 ? -5.364 -6.367 8.592 1.00 98.94 216 ALA A N 1
ATOM 1760 C CA . ALA A 1 216 ? -6.674 -5.796 8.306 1.00 98.94 216 ALA A CA 1
ATOM 1761 C C . ALA A 1 216 ? -6.844 -5.370 6.834 1.00 98.94 216 ALA A C 1
ATOM 1763 O O . ALA A 1 216 ? -7.898 -5.597 6.224 1.00 98.94 216 ALA A O 1
ATOM 1764 N N . LEU A 1 217 ? -5.799 -4.785 6.239 1.00 98.94 217 LEU A N 1
ATOM 1765 C CA . LEU A 1 217 ? -5.798 -4.310 4.856 1.00 98.94 217 LEU A CA 1
ATOM 1766 C C . LEU A 1 217 ? -5.904 -5.449 3.847 1.00 98.94 217 LEU A C 1
ATOM 1768 O O . LEU A 1 217 ? -6.537 -5.254 2.812 1.00 98.94 217 LEU A O 1
ATOM 1772 N N . VAL A 1 218 ? -5.359 -6.635 4.136 1.00 98.94 218 VAL A N 1
ATOM 1773 C CA . VAL A 1 218 ? -5.505 -7.811 3.261 1.00 98.94 218 VAL A CA 1
ATOM 1774 C C . VAL A 1 218 ? -6.977 -8.211 3.142 1.00 98.94 218 VAL A C 1
ATOM 1776 O O . VAL A 1 218 ? -7.470 -8.441 2.035 1.00 98.94 218 VAL A O 1
ATOM 1779 N N . ILE A 1 219 ? -7.715 -8.216 4.255 1.00 98.94 219 ILE A N 1
ATOM 1780 C CA . ILE A 1 219 ? -9.148 -8.550 4.254 1.00 98.94 219 ILE A CA 1
ATOM 1781 C C . ILE A 1 219 ? -9.970 -7.457 3.571 1.00 98.94 219 ILE A C 1
ATOM 1783 O O . ILE A 1 219 ? -10.866 -7.743 2.769 1.00 98.94 219 ILE A O 1
ATOM 1787 N N . TRP A 1 220 ? -9.632 -6.191 3.825 1.00 98.94 220 TRP A N 1
ATOM 1788 C CA . TRP A 1 220 ? -10.238 -5.070 3.115 1.00 98.94 220 TRP A CA 1
ATOM 1789 C C . TRP A 1 220 ? -9.983 -5.143 1.601 1.00 98.94 220 TRP A C 1
ATOM 1791 O O . TRP A 1 220 ? -10.909 -4.934 0.809 1.00 98.94 220 TRP A O 1
ATOM 1801 N N . ALA A 1 221 ? -8.768 -5.499 1.180 1.00 98.94 221 ALA A N 1
ATOM 1802 C CA . ALA A 1 221 ? -8.417 -5.701 -0.220 1.00 98.94 221 ALA A CA 1
ATOM 1803 C C . ALA A 1 221 ? -9.187 -6.870 -0.840 1.00 98.94 221 ALA A C 1
ATOM 1805 O O . ALA A 1 221 ? -9.709 -6.700 -1.937 1.00 98.94 221 ALA A O 1
ATOM 1806 N N . LEU A 1 222 ? -9.369 -7.995 -0.139 1.00 98.94 222 LEU A N 1
ATOM 1807 C CA . LEU A 1 222 ? -10.149 -9.134 -0.644 1.00 98.94 222 LEU A CA 1
ATOM 1808 C C . LEU A 1 222 ? -11.627 -8.773 -0.857 1.00 98.94 222 LEU A C 1
ATOM 1810 O O . LEU A 1 222 ? -12.241 -9.168 -1.849 1.00 98.94 222 LEU A O 1
ATOM 1814 N N . TYR A 1 223 ? -12.210 -7.958 0.024 1.00 98.88 223 TYR A N 1
ATOM 1815 C CA . TYR A 1 223 ? -13.569 -7.466 -0.204 1.00 98.88 223 TYR A CA 1
ATOM 1816 C C . TYR A 1 223 ? -13.645 -6.488 -1.386 1.00 98.88 223 TYR A C 1
ATOM 1818 O O . TYR A 1 223 ? -14.618 -6.497 -2.143 1.00 98.88 223 TYR A O 1
ATOM 1826 N N . ASN A 1 224 ? -12.617 -5.658 -1.596 1.00 98.75 224 ASN A N 1
ATOM 1827 C CA . ASN A 1 224 ? -12.517 -4.836 -2.804 1.00 98.75 224 ASN A CA 1
ATOM 1828 C C . ASN A 1 224 ? -12.343 -5.687 -4.067 1.00 98.75 224 ASN A C 1
ATOM 1830 O O . ASN A 1 224 ? -13.031 -5.417 -5.048 1.00 98.75 224 ASN A O 1
ATOM 1834 N N . HIS A 1 225 ? -11.538 -6.745 -4.011 1.00 98.81 225 HIS A N 1
ATOM 1835 C CA . HIS A 1 225 ? -11.402 -7.723 -5.080 1.00 98.81 225 HIS A CA 1
ATOM 1836 C C . HIS A 1 225 ? -12.764 -8.297 -5.468 1.00 98.81 225 HIS A C 1
ATOM 1838 O O . HIS A 1 225 ? -13.154 -8.204 -6.628 1.00 98.81 225 HIS A O 1
ATOM 1844 N N . TYR A 1 226 ? -13.539 -8.792 -4.495 1.00 98.75 226 TYR A N 1
ATOM 1845 C CA . TYR A 1 226 ? -14.895 -9.289 -4.744 1.00 98.75 226 TYR A CA 1
ATOM 1846 C C . TYR A 1 226 ? -15.809 -8.224 -5.368 1.00 98.75 226 TYR A C 1
ATOM 1848 O O . TYR A 1 226 ? -16.603 -8.528 -6.260 1.00 98.75 226 TYR A O 1
ATOM 1856 N N . LYS A 1 227 ? -15.720 -6.958 -4.935 1.00 98.38 227 LYS A N 1
ATOM 1857 C CA . LYS A 1 227 ? -16.547 -5.889 -5.518 1.00 98.38 227 LYS A CA 1
ATOM 1858 C C . LYS A 1 227 ? -16.299 -5.716 -7.018 1.00 98.38 227 LYS A C 1
ATOM 1860 O O . LYS A 1 227 ? -17.280 -5.454 -7.715 1.00 98.38 227 LYS A O 1
ATOM 1865 N N . GLU A 1 228 ? -15.061 -5.893 -7.476 1.00 97.94 228 GLU A N 1
ATOM 1866 C CA . GLU A 1 228 ? -14.673 -5.781 -8.888 1.00 97.94 228 GLU A CA 1
ATOM 1867 C C . GLU A 1 228 ? -14.861 -7.101 -9.663 1.00 97.94 228 GLU A C 1
ATOM 1869 O O . GLU A 1 228 ? -15.342 -7.084 -10.794 1.00 97.94 228 GLU A O 1
ATOM 1874 N N . SER A 1 229 ? -14.522 -8.252 -9.069 1.00 98.06 229 SER A N 1
ATOM 1875 C CA . SER A 1 229 ? -14.538 -9.562 -9.741 1.00 98.06 229 SER A CA 1
ATOM 1876 C C . SER A 1 229 ? -15.890 -10.273 -9.703 1.00 98.06 229 SER A C 1
ATOM 1878 O O . SER A 1 229 ? -16.191 -11.045 -10.611 1.00 98.06 229 SER A O 1
ATOM 1880 N N . LYS A 1 230 ? -16.692 -10.032 -8.655 1.00 98.12 230 LYS A N 1
ATOM 1881 C CA . LYS A 1 230 ? -17.920 -10.780 -8.316 1.00 98.12 230 LYS A CA 1
ATOM 1882 C C . LYS A 1 230 ? -17.717 -12.295 -8.192 1.00 98.12 230 LYS A C 1
ATOM 1884 O O . LYS A 1 230 ? -18.673 -13.056 -8.306 1.00 98.12 230 LYS A O 1
ATOM 1889 N N . ASP A 1 231 ? -16.486 -12.726 -7.934 1.00 98.19 231 ASP A N 1
ATOM 1890 C CA . ASP A 1 231 ? -16.120 -14.135 -7.850 1.00 98.19 231 ASP A CA 1
ATOM 1891 C C . ASP A 1 231 ? -16.416 -14.700 -6.452 1.00 98.19 231 ASP A C 1
ATOM 1893 O O . ASP A 1 231 ? -15.626 -14.541 -5.521 1.00 98.19 231 ASP A O 1
ATOM 1897 N N . ILE A 1 232 ? -17.590 -15.318 -6.297 1.00 97.75 232 ILE A N 1
ATOM 1898 C CA . ILE A 1 232 ? -18.029 -15.918 -5.028 1.00 97.75 232 ILE A CA 1
ATOM 1899 C C . ILE A 1 232 ? -17.229 -17.189 -4.709 1.00 97.75 232 ILE A C 1
ATOM 1901 O O . ILE A 1 232 ? -16.920 -17.423 -3.544 1.00 97.75 232 ILE A O 1
ATOM 1905 N N . GLU A 1 233 ? -16.845 -17.978 -5.717 1.00 98.25 233 GLU A N 1
ATOM 1906 C CA . GLU A 1 233 ? -16.062 -19.207 -5.513 1.00 98.25 233 GLU A CA 1
ATOM 1907 C C . GLU A 1 233 ? -14.690 -18.888 -4.914 1.00 98.25 233 GLU A C 1
ATOM 1909 O O . GLU A 1 233 ? -14.226 -19.571 -4.003 1.00 98.25 233 GLU A O 1
ATOM 1914 N N . PHE A 1 234 ? -14.059 -17.800 -5.364 1.00 98.62 234 PHE A N 1
ATOM 1915 C CA . PHE A 1 234 ? -12.797 -17.354 -4.786 1.00 98.62 234 PHE A CA 1
ATOM 1916 C C . PHE A 1 234 ? -12.951 -16.807 -3.359 1.00 98.62 234 PHE A C 1
ATOM 1918 O O . PHE A 1 234 ? -12.069 -17.006 -2.523 1.00 98.62 234 PHE A O 1
ATOM 1925 N N . VAL A 1 235 ? -14.069 -16.139 -3.051 1.00 98.56 235 VAL A N 1
ATOM 1926 C CA . VAL A 1 235 ? -14.364 -15.716 -1.671 1.00 98.56 235 VAL A CA 1
ATOM 1927 C C . VAL A 1 235 ? -14.515 -16.931 -0.755 1.00 98.56 235 VAL A C 1
ATOM 1929 O O . VAL A 1 235 ? -13.928 -16.934 0.327 1.00 98.56 235 VAL A O 1
ATOM 1932 N N . ASP A 1 236 ? -15.235 -17.965 -1.194 1.00 98.31 236 ASP A N 1
ATOM 1933 C CA . ASP A 1 236 ? -15.387 -19.221 -0.449 1.00 98.31 236 ASP A CA 1
ATOM 1934 C C . ASP A 1 236 ? -14.034 -19.931 -0.240 1.00 98.31 236 ASP A C 1
ATOM 1936 O O . ASP A 1 236 ? -13.705 -20.305 0.889 1.00 98.31 236 ASP A O 1
ATOM 1940 N N . GLU A 1 237 ? -13.184 -19.992 -1.281 1.00 98.25 237 GLU A N 1
ATOM 1941 C CA . GLU A 1 237 ? -11.810 -20.529 -1.208 1.00 98.25 237 GLU A CA 1
ATOM 1942 C C . GLU A 1 237 ? -10.993 -19.852 -0.091 1.00 98.25 237 GLU A C 1
ATOM 1944 O O . GLU A 1 237 ? -10.256 -20.513 0.648 1.00 98.25 237 GLU A O 1
ATOM 1949 N N . MET A 1 238 ? -11.111 -18.526 0.030 1.00 98.75 238 MET A N 1
ATOM 1950 C CA . MET A 1 238 ? -10.326 -17.717 0.966 1.00 98.75 238 MET A CA 1
ATOM 1951 C C . MET A 1 238 ? -10.941 -17.619 2.362 1.00 98.75 238 MET A C 1
ATOM 1953 O O . MET A 1 238 ? -10.220 -17.320 3.316 1.00 98.75 238 MET A O 1
ATOM 1957 N N . TYR A 1 239 ? -12.244 -17.856 2.525 1.00 98.75 239 TYR A N 1
ATOM 1958 C CA . TYR A 1 239 ? -12.944 -17.498 3.756 1.00 98.75 239 TYR A CA 1
ATOM 1959 C C . TYR A 1 239 ? -12.351 -18.177 4.997 1.00 98.75 239 TYR A C 1
ATOM 1961 O O . TYR A 1 239 ? -11.891 -17.505 5.920 1.00 98.75 239 TYR A O 1
ATOM 1969 N N . ASN A 1 240 ? -12.277 -19.509 4.989 1.00 98.31 240 ASN A N 1
ATOM 1970 C CA . ASN A 1 240 ? -11.758 -20.273 6.128 1.00 98.31 240 ASN A CA 1
ATOM 1971 C C . ASN A 1 240 ? -10.234 -20.175 6.279 1.00 98.31 240 ASN A C 1
ATOM 1973 O O . ASN A 1 240 ? -9.718 -20.381 7.373 1.00 98.31 240 ASN A O 1
ATOM 1977 N N . ARG A 1 241 ? -9.518 -19.887 5.185 1.00 98.31 241 ARG A N 1
ATOM 1978 C CA . ARG A 1 241 ? -8.048 -19.891 5.136 1.00 98.31 241 ARG A CA 1
ATOM 1979 C C . ARG A 1 241 ? -7.427 -18.534 5.463 1.00 98.31 241 ARG A C 1
ATOM 1981 O O . ARG A 1 241 ? -6.254 -18.480 5.795 1.00 98.31 241 ARG A O 1
ATOM 1988 N N . LEU A 1 242 ? -8.193 -17.453 5.330 1.00 98.81 242 LEU A N 1
ATOM 1989 C CA . LEU A 1 242 ? -7.687 -16.087 5.447 1.00 98.81 242 LEU A CA 1
ATOM 1990 C C . LEU A 1 242 ? -8.660 -15.170 6.193 1.00 98.81 242 LEU A C 1
ATOM 1992 O O . LEU A 1 242 ? -8.271 -14.533 7.165 1.00 98.81 242 LEU A O 1
ATOM 1996 N N . VAL A 1 243 ? -9.930 -15.109 5.774 1.00 98.94 243 VAL A N 1
ATOM 1997 C CA . VAL A 1 243 ? -10.893 -14.130 6.320 1.00 98.94 243 VAL A CA 1
ATOM 1998 C C . VAL A 1 243 ? -11.236 -14.414 7.774 1.00 98.94 243 VAL A C 1
ATOM 2000 O O . VAL A 1 243 ? -11.094 -13.526 8.612 1.00 98.94 243 VAL A O 1
ATOM 2003 N N . ARG A 1 244 ? -11.684 -15.637 8.075 1.00 98.88 244 ARG A N 1
ATOM 2004 C CA . ARG A 1 244 ? -12.057 -16.048 9.430 1.00 98.88 244 ARG A CA 1
ATOM 2005 C C . ARG A 1 244 ? -10.892 -15.897 10.416 1.00 98.88 244 ARG A C 1
ATOM 2007 O O . ARG A 1 244 ? -11.094 -15.189 11.398 1.00 98.88 244 ARG A O 1
ATOM 2014 N N . PRO A 1 245 ? -9.694 -16.481 10.196 1.00 98.88 245 PRO A N 1
ATOM 2015 C CA . PRO A 1 245 ? -8.597 -16.341 11.158 1.00 98.88 245 PRO A CA 1
ATOM 2016 C C . PRO A 1 245 ? -8.213 -14.872 11.400 1.00 98.88 245 PRO A C 1
ATOM 2018 O O . PRO A 1 245 ? -8.119 -14.459 12.553 1.00 98.88 245 PRO A O 1
ATOM 2021 N N . ALA A 1 246 ? -8.116 -14.053 10.347 1.00 98.94 246 ALA A N 1
ATOM 2022 C CA . ALA A 1 246 ? -7.831 -12.623 10.483 1.00 98.94 246 ALA A CA 1
ATOM 2023 C C . ALA A 1 246 ? -8.911 -11.851 11.249 1.00 98.94 246 ALA A C 1
ATOM 2025 O O . ALA A 1 246 ? -8.610 -11.004 12.091 1.00 98.94 246 ALA A O 1
ATOM 2026 N N . ALA A 1 247 ? -10.185 -12.125 10.967 1.00 98.94 247 ALA A N 1
ATOM 2027 C CA . ALA A 1 247 ? -11.293 -11.460 11.638 1.00 98.94 247 ALA A CA 1
ATOM 2028 C C . ALA A 1 247 ? -11.392 -11.862 13.115 1.00 98.94 247 ALA A C 1
ATOM 2030 O O . ALA A 1 247 ? -11.608 -11.002 13.967 1.00 98.94 247 ALA A O 1
ATOM 2031 N N . GLU A 1 248 ? -11.189 -13.141 13.434 1.00 98.88 248 GLU A N 1
ATOM 2032 C CA . GLU A 1 248 ? -11.129 -13.630 14.814 1.00 98.88 248 GLU A CA 1
ATOM 2033 C C . GLU A 1 248 ? -9.967 -13.003 15.591 1.00 98.88 248 GLU A C 1
ATOM 2035 O O . GLU A 1 248 ? -10.168 -12.524 16.715 1.00 98.88 248 GLU A O 1
ATOM 2040 N N . PHE A 1 249 ? -8.789 -12.905 14.966 1.00 98.88 249 PHE A N 1
ATOM 2041 C CA . PHE A 1 249 ? -7.656 -12.179 15.528 1.00 98.88 249 PHE A CA 1
ATOM 2042 C C . PHE A 1 249 ? -8.033 -10.726 15.843 1.00 98.88 249 PHE A C 1
ATOM 2044 O O . PHE A 1 249 ? -7.998 -10.342 17.009 1.00 98.88 249 PHE A O 1
ATOM 2051 N N . MET A 1 250 ? -8.509 -9.954 14.859 1.00 98.88 250 MET A N 1
ATOM 2052 C CA . MET A 1 250 ? -8.890 -8.542 15.043 1.00 98.88 250 MET A CA 1
ATOM 2053 C C . MET A 1 250 ? -10.011 -8.335 16.079 1.00 98.88 250 MET A C 1
ATOM 2055 O O . MET A 1 250 ? -10.058 -7.306 16.752 1.00 98.88 250 MET A O 1
ATOM 2059 N N . VAL A 1 251 ? -10.941 -9.287 16.235 1.00 98.81 251 VAL A N 1
ATOM 2060 C CA . VAL A 1 251 ? -11.962 -9.224 17.298 1.00 98.81 251 VAL A CA 1
ATOM 2061 C C . VAL A 1 251 ? -11.334 -9.418 18.679 1.00 98.81 251 VAL A C 1
ATOM 2063 O O . VAL A 1 251 ? -11.736 -8.740 19.630 1.00 98.81 251 VAL A O 1
ATOM 2066 N N . SER A 1 252 ? -10.389 -10.351 18.800 1.00 98.31 252 SER A N 1
ATOM 2067 C CA . SER A 1 252 ? -9.759 -10.717 20.074 1.00 98.31 252 SER A CA 1
ATOM 2068 C C . SER A 1 252 ? -8.610 -9.785 20.484 1.00 98.31 252 SER A C 1
ATOM 2070 O O . SER A 1 252 ? -8.367 -9.586 21.676 1.00 98.31 252 SER A O 1
ATOM 2072 N N . TYR A 1 253 ? -7.931 -9.160 19.520 1.00 98.19 253 TYR A N 1
ATOM 2073 C CA . TYR A 1 253 ? -6.786 -8.278 19.730 1.00 98.19 253 TYR A CA 1
ATOM 2074 C C . TYR A 1 253 ? -7.217 -6.834 20.023 1.00 98.19 253 TYR A C 1
ATOM 2076 O O . TYR A 1 253 ? -6.715 -5.870 19.454 1.00 98.19 253 TYR A O 1
ATOM 2084 N N . ARG A 1 254 ? -8.170 -6.669 20.946 1.00 97.88 254 ARG A N 1
ATOM 2085 C CA . ARG A 1 254 ? -8.703 -5.361 21.350 1.00 97.88 254 ARG A CA 1
ATOM 2086 C C . ARG A 1 254 ? -8.455 -5.091 22.825 1.00 97.88 254 ARG A C 1
ATOM 2088 O O . ARG A 1 254 ? -8.429 -6.006 23.647 1.00 97.88 254 ARG A O 1
ATOM 2095 N N . ASP A 1 255 ? -8.202 -3.832 23.137 1.00 96.25 255 ASP A N 1
ATOM 2096 C CA . ASP A 1 255 ? -8.046 -3.331 24.489 1.00 96.25 255 ASP A CA 1
ATOM 2097 C C . ASP A 1 255 ? -9.408 -3.321 25.201 1.00 96.25 255 ASP A C 1
ATOM 2099 O O . ASP A 1 255 ? -10.398 -2.806 24.680 1.00 96.25 255 ASP A O 1
ATOM 2103 N N . GLU A 1 256 ? -9.464 -3.915 26.392 1.00 93.94 256 GLU A N 1
ATOM 2104 C CA . GLU A 1 256 ? -10.717 -4.122 27.131 1.00 93.94 256 GLU A CA 1
ATOM 2105 C C . GLU A 1 256 ? -11.313 -2.812 27.667 1.00 93.94 256 GLU A C 1
ATOM 2107 O O . GLU A 1 256 ? -12.527 -2.708 27.842 1.00 93.94 256 GLU A O 1
ATOM 2112 N N . GLU A 1 257 ? -10.474 -1.804 27.924 1.00 93.88 257 GLU A N 1
ATOM 2113 C CA . GLU A 1 257 ? -10.887 -0.521 28.497 1.00 93.88 257 GLU A CA 1
ATOM 2114 C C . GLU A 1 257 ? -11.485 0.409 27.432 1.00 93.88 257 GLU A C 1
ATOM 2116 O O . GLU A 1 257 ? -12.511 1.062 27.654 1.00 93.88 257 GLU A O 1
ATOM 2121 N N . THR A 1 258 ? -10.844 0.474 26.265 1.00 95.88 258 THR A N 1
ATOM 2122 C CA . THR A 1 258 ? -11.200 1.408 25.188 1.00 95.88 258 THR A CA 1
ATOM 2123 C C . THR A 1 258 ? -12.060 0.775 24.096 1.00 95.88 258 THR A C 1
ATOM 2125 O O . THR A 1 258 ? -12.807 1.491 23.425 1.00 95.88 258 THR A O 1
ATOM 2128 N N . GLY A 1 259 ? -11.972 -0.545 23.900 1.00 96.81 259 GLY A N 1
ATOM 2129 C CA . GLY A 1 259 ? -12.568 -1.254 22.763 1.00 96.81 259 GLY A CA 1
ATOM 2130 C C . GLY A 1 259 ? -11.851 -1.016 21.426 1.00 96.81 259 GLY A C 1
ATOM 2131 O O . GLY A 1 259 ? -12.339 -1.462 20.384 1.00 96.81 259 GLY A O 1
ATOM 2132 N N . LEU A 1 260 ? -10.720 -0.302 21.435 1.00 98.56 260 LEU A N 1
ATOM 2133 C CA . LEU A 1 260 ? -9.836 -0.138 20.279 1.00 98.56 260 LEU A CA 1
ATOM 2134 C C . LEU A 1 260 ? -8.963 -1.387 20.095 1.00 98.56 260 LEU A C 1
ATOM 2136 O O . LEU A 1 260 ? -8.829 -2.171 21.031 1.00 98.56 260 LEU A O 1
ATOM 2140 N N . PRO A 1 261 ? -8.344 -1.586 18.922 1.00 98.25 261 PRO A N 1
ATOM 2141 C CA . PRO A 1 261 ? -7.250 -2.539 18.786 1.00 98.25 261 PRO A CA 1
ATOM 2142 C C . PRO A 1 261 ? -6.154 -2.298 19.831 1.00 98.25 261 PRO A C 1
ATOM 2144 O O . PRO A 1 261 ? -5.945 -1.164 20.278 1.00 98.25 261 PRO A O 1
ATOM 2147 N N . LYS A 1 262 ? -5.474 -3.370 20.248 1.00 97.12 262 LYS A N 1
ATOM 2148 C CA . LYS A 1 262 ? -4.317 -3.261 21.146 1.00 97.12 262 LYS A CA 1
ATOM 2149 C C . LYS A 1 262 ? -3.165 -2.551 20.435 1.00 97.12 262 LYS A C 1
ATOM 2151 O O . LYS A 1 262 ? -3.190 -2.305 19.234 1.00 97.12 262 LYS A O 1
ATOM 2156 N N . GLU A 1 263 ? -2.134 -2.204 21.196 1.00 96.25 263 GLU A N 1
ATOM 2157 C CA . GLU A 1 263 ? -0.968 -1.537 20.629 1.00 96.25 263 GLU A CA 1
ATOM 2158 C C . GLU A 1 263 ? -0.320 -2.398 19.529 1.00 96.25 263 GLU A C 1
ATOM 2160 O O . GLU A 1 263 ? -0.049 -3.585 19.734 1.00 96.25 263 GLU A O 1
ATOM 2165 N N . SER A 1 264 ? -0.009 -1.789 18.384 1.00 97.38 264 SER A N 1
ATOM 2166 C CA . SER A 1 264 ? 0.758 -2.359 17.263 1.00 97.38 264 SER A CA 1
ATOM 2167 C C . SER A 1 264 ? 1.841 -1.368 16.832 1.00 97.38 264 SER A C 1
ATOM 2169 O O . SER A 1 264 ? 1.894 -0.252 17.352 1.00 97.38 264 SER A O 1
ATOM 2171 N N . TYR A 1 265 ? 2.708 -1.760 15.899 1.00 97.94 265 TYR A N 1
ATOM 2172 C CA . TYR A 1 265 ? 3.563 -0.798 15.200 1.00 97.94 265 TYR A CA 1
ATOM 2173 C C . TYR A 1 265 ? 2.761 0.003 14.166 1.00 97.94 265 TYR A C 1
ATOM 2175 O O . TYR A 1 265 ? 1.737 -0.479 13.672 1.00 97.94 265 TYR A O 1
ATOM 2183 N N . ASP A 1 266 ? 3.197 1.233 13.892 1.00 97.31 266 ASP A N 1
ATOM 2184 C CA . ASP A 1 266 ? 2.615 2.118 12.884 1.00 97.31 266 ASP A CA 1
ATOM 2185 C C . ASP A 1 266 ? 3.033 1.743 11.461 1.00 97.31 266 ASP A C 1
ATOM 2187 O O . ASP A 1 266 ? 3.987 0.998 11.251 1.00 97.31 266 ASP A O 1
ATOM 2191 N N . LEU A 1 267 ? 2.327 2.292 10.468 1.00 97.38 267 LEU A N 1
ATOM 2192 C CA . LEU A 1 267 ? 2.618 2.059 9.046 1.00 97.38 267 LEU A CA 1
ATOM 2193 C C . LEU A 1 267 ? 4.007 2.538 8.608 1.00 97.38 267 LEU A C 1
ATOM 2195 O O . LEU A 1 267 ? 4.476 2.181 7.532 1.00 97.38 267 LEU A O 1
ATOM 2199 N N . TRP A 1 268 ? 4.614 3.418 9.405 1.00 97.31 268 TRP A N 1
ATOM 2200 C CA . TRP A 1 268 ? 5.966 3.922 9.197 1.00 97.31 268 TRP A CA 1
ATOM 2201 C C . TRP A 1 268 ? 7.019 3.084 9.911 1.00 97.31 268 TRP A C 1
ATOM 2203 O O . TRP A 1 268 ? 8.201 3.334 9.706 1.00 97.31 268 TRP A O 1
ATOM 2213 N N . GLU A 1 269 ? 6.595 2.064 10.661 1.00 95.88 269 GLU A N 1
ATOM 2214 C CA . GLU A 1 269 ? 7.440 1.027 11.254 1.00 95.88 269 GLU A CA 1
ATOM 2215 C C . GLU A 1 269 ? 8.364 1.572 12.363 1.00 95.88 269 GLU A C 1
ATOM 2217 O O . GLU A 1 269 ? 9.456 1.057 12.607 1.00 95.88 269 GLU A O 1
ATOM 2222 N N . GLU A 1 270 ? 7.925 2.638 13.039 1.00 95.62 270 GLU A N 1
ATOM 2223 C CA . GLU A 1 270 ? 8.722 3.465 13.952 1.00 95.62 270 GLU A CA 1
ATOM 2224 C C . GLU A 1 270 ? 8.166 3.511 15.376 1.00 95.62 270 GLU A C 1
ATOM 2226 O O . GLU A 1 270 ? 8.932 3.622 16.337 1.00 95.62 270 GLU A O 1
ATOM 2231 N N . ARG A 1 271 ? 6.838 3.494 15.531 1.00 95.00 271 ARG A N 1
ATOM 2232 C CA . ARG A 1 271 ? 6.176 3.745 16.820 1.00 95.00 271 ARG A CA 1
ATOM 2233 C C . ARG A 1 271 ? 5.213 2.639 17.163 1.00 95.00 271 ARG A C 1
ATOM 2235 O O . ARG A 1 271 ? 4.528 2.113 16.296 1.00 95.00 271 ARG A O 1
ATOM 2242 N N . ARG A 1 272 ? 5.132 2.351 18.458 1.00 95.69 272 ARG A N 1
ATOM 2243 C CA . ARG A 1 272 ? 4.207 1.381 19.024 1.00 95.69 272 ARG A CA 1
ATOM 2244 C C . ARG A 1 272 ? 3.157 2.080 19.880 1.00 95.69 272 ARG A C 1
ATOM 2246 O O . ARG A 1 272 ? 3.512 2.878 20.742 1.00 95.69 272 ARG A O 1
ATOM 2253 N N . GLY A 1 273 ? 1.885 1.781 19.636 1.00 96.38 273 GLY A N 1
ATOM 2254 C CA . GLY A 1 273 ? 0.758 2.334 20.386 1.00 96.38 273 GLY A CA 1
ATOM 2255 C C . GLY A 1 273 ? -0.587 2.001 19.745 1.00 96.38 273 GLY A C 1
ATOM 2256 O O . GLY A 1 273 ? -0.650 1.226 18.791 1.00 96.38 273 GLY A O 1
ATOM 2257 N N . ILE A 1 274 ? -1.667 2.596 20.252 1.00 98.19 274 ILE A N 1
ATOM 2258 C CA . ILE A 1 274 ? -2.996 2.508 19.637 1.00 98.19 274 ILE A CA 1
ATOM 2259 C C . ILE A 1 274 ? -3.126 3.648 18.625 1.00 98.19 274 ILE A C 1
ATOM 2261 O O . ILE A 1 274 ? -3.334 4.811 18.979 1.00 98.19 274 ILE A O 1
ATOM 2265 N N . LEU A 1 275 ? -2.952 3.306 17.354 1.00 98.50 275 LEU A N 1
ATOM 2266 C CA . LEU A 1 275 ? -2.792 4.250 16.250 1.00 98.50 275 LEU A CA 1
ATOM 2267 C C . LEU A 1 275 ? -4.112 4.498 15.529 1.00 98.50 275 LEU A C 1
ATOM 2269 O O . LEU A 1 275 ? -4.818 3.550 15.183 1.00 98.50 275 LEU A O 1
ATOM 2273 N N . THR A 1 276 ? -4.429 5.755 15.218 1.00 98.75 276 THR A N 1
ATOM 2274 C CA . THR A 1 276 ? -5.672 6.086 14.502 1.00 98.75 276 THR A CA 1
ATOM 2275 C C . THR A 1 276 ? -5.720 5.466 13.112 1.00 98.75 276 THR A C 1
ATOM 2277 O O . THR A 1 276 ? -6.779 4.988 12.697 1.00 98.75 276 THR A O 1
ATOM 2280 N N . TYR A 1 277 ? -4.584 5.407 12.413 1.00 98.75 277 TYR A N 1
ATOM 2281 C CA . TYR A 1 277 ? -4.481 4.693 11.143 1.00 98.75 277 TYR A CA 1
ATOM 2282 C C . TYR A 1 277 ? -4.826 3.206 11.293 1.00 98.75 277 TYR A C 1
ATOM 2284 O O . TYR A 1 277 ? -5.755 2.732 10.642 1.00 98.75 277 TYR A O 1
ATOM 2292 N N . THR A 1 278 ? -4.162 2.498 12.207 1.00 98.81 278 THR A N 1
ATOM 2293 C CA . THR A 1 278 ? -4.404 1.070 12.462 1.00 98.81 278 THR A CA 1
ATOM 2294 C C . THR A 1 278 ? -5.842 0.803 12.908 1.00 98.81 278 THR A C 1
ATOM 2296 O O . THR A 1 278 ? -6.494 -0.114 12.421 1.00 98.81 278 THR A O 1
ATOM 2299 N N . CYS A 1 279 ? -6.412 1.651 13.764 1.00 98.94 279 CYS A N 1
ATOM 2300 C CA . CYS A 1 279 ? -7.820 1.529 14.145 1.00 98.94 279 CYS A CA 1
ATOM 2301 C C . CYS A 1 279 ? -8.757 1.681 12.935 1.00 98.94 279 CYS A C 1
ATOM 2303 O O . CYS A 1 279 ? -9.756 0.968 12.827 1.00 98.94 279 CYS A O 1
ATOM 2305 N N . SER A 1 280 ? -8.421 2.583 12.004 1.00 98.94 280 SER A N 1
ATOM 2306 C CA . SER A 1 280 ? -9.181 2.778 10.764 1.00 98.94 280 SER A CA 1
ATOM 2307 C C . SER A 1 280 ? -9.111 1.549 9.856 1.00 98.94 280 SER A C 1
ATOM 2309 O O . SER A 1 280 ? -10.122 1.166 9.263 1.00 98.94 280 SER A O 1
ATOM 2311 N N . THR A 1 281 ? -7.941 0.914 9.745 1.00 98.94 281 THR A N 1
ATOM 2312 C CA . THR A 1 281 ? -7.770 -0.286 8.915 1.00 98.94 281 THR A CA 1
ATOM 2313 C C . THR A 1 281 ? -8.457 -1.492 9.543 1.00 98.94 281 THR A C 1
ATOM 2315 O O . THR A 1 281 ? -9.168 -2.190 8.826 1.00 98.94 281 THR A O 1
ATOM 2318 N N . VAL A 1 282 ? -8.369 -1.686 10.865 1.00 98.94 282 VAL A N 1
ATOM 2319 C CA . VAL A 1 282 ? -9.094 -2.749 11.588 1.00 98.94 282 VAL A CA 1
ATOM 2320 C C . VAL A 1 282 ? -10.608 -2.579 11.465 1.00 98.94 282 VAL A C 1
ATOM 2322 O O . VAL A 1 282 ? -11.313 -3.552 11.194 1.00 98.94 282 VAL A O 1
ATOM 2325 N N . TYR A 1 283 ? -11.126 -1.347 11.563 1.00 98.94 283 TYR A N 1
ATOM 2326 C CA . TYR A 1 283 ? -12.530 -1.066 11.247 1.00 98.94 283 TYR A CA 1
ATOM 2327 C C . TYR A 1 283 ? -12.900 -1.553 9.836 1.00 98.94 283 TYR A C 1
ATOM 2329 O 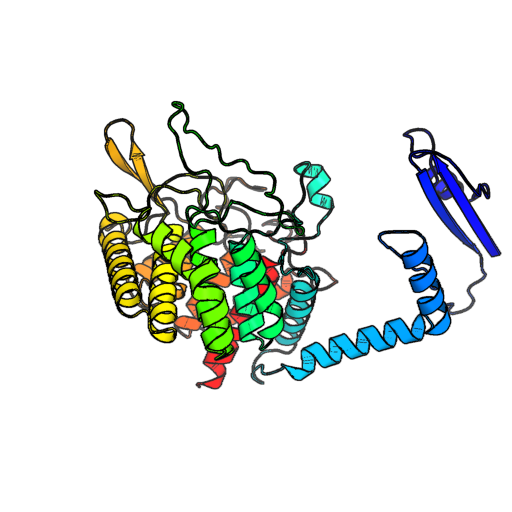O . TYR A 1 283 ? -13.878 -2.288 9.667 1.00 98.94 283 TYR A O 1
ATOM 2337 N N . ALA A 1 284 ? -12.112 -1.166 8.830 1.00 98.94 284 ALA A N 1
ATOM 2338 C CA . ALA A 1 284 ? -12.365 -1.519 7.437 1.00 98.94 284 ALA A CA 1
ATOM 2339 C C . ALA A 1 284 ? -12.234 -3.030 7.181 1.00 98.94 284 ALA A C 1
ATOM 2341 O O . ALA A 1 284 ? -13.041 -3.591 6.436 1.00 98.94 284 ALA A O 1
ATOM 2342 N N . GLY A 1 285 ? -11.263 -3.685 7.820 1.00 98.94 285 GLY A N 1
ATOM 2343 C CA . GLY A 1 285 ? -11.012 -5.123 7.758 1.00 98.94 285 GLY A CA 1
ATOM 2344 C C . GLY A 1 285 ? -12.144 -5.934 8.383 1.00 98.94 285 GLY A C 1
ATOM 2345 O O . GLY A 1 285 ? -12.671 -6.835 7.737 1.00 98.94 285 GLY A O 1
ATOM 2346 N N . LEU A 1 286 ? -12.606 -5.570 9.584 1.00 98.94 286 LEU A N 1
ATOM 2347 C CA . LEU A 1 286 ? -13.760 -6.206 10.236 1.00 98.94 286 LEU A CA 1
ATOM 2348 C C . LEU A 1 286 ? -15.065 -5.955 9.470 1.00 98.94 286 LEU A C 1
ATOM 2350 O O . LEU A 1 286 ? -15.890 -6.860 9.315 1.00 98.94 286 LEU A O 1
ATOM 2354 N N . TYR A 1 287 ? -15.255 -4.745 8.936 1.00 98.94 287 TYR A N 1
ATOM 2355 C CA . TYR A 1 287 ? -16.404 -4.457 8.082 1.00 98.94 287 TYR A CA 1
ATOM 2356 C C . TYR A 1 287 ? -16.366 -5.306 6.804 1.00 98.94 287 TYR A C 1
ATOM 2358 O O . TYR A 1 287 ? -17.377 -5.911 6.439 1.00 98.94 287 TYR A O 1
ATOM 2366 N N . ALA A 1 288 ? -15.210 -5.408 6.147 1.00 98.94 288 ALA A N 1
ATOM 2367 C CA . ALA A 1 288 ? -15.000 -6.276 4.991 1.00 98.94 288 ALA A CA 1
ATOM 2368 C C . ALA A 1 288 ? -15.267 -7.751 5.328 1.00 98.94 288 ALA A C 1
ATOM 2370 O O . ALA A 1 288 ? -16.073 -8.381 4.643 1.00 98.94 288 ALA A O 1
ATOM 2371 N N . ALA A 1 289 ? -14.696 -8.259 6.424 1.00 98.94 289 ALA A N 1
ATOM 2372 C CA . ALA A 1 289 ? -14.929 -9.612 6.922 1.00 98.94 289 ALA A CA 1
ATOM 2373 C C . ALA A 1 289 ? -16.419 -9.888 7.139 1.00 98.94 289 ALA A C 1
ATOM 2375 O O . ALA A 1 289 ? -16.904 -10.934 6.724 1.00 98.94 289 ALA A O 1
ATOM 2376 N N . SER A 1 290 ? -17.170 -8.929 7.701 1.00 98.94 290 SER A N 1
ATOM 2377 C CA . SER A 1 290 ? -18.616 -9.092 7.894 1.00 98.94 290 SER A CA 1
ATOM 2378 C C . SER A 1 290 ? -19.369 -9.318 6.583 1.00 98.94 290 SER A C 1
ATOM 2380 O O . SER A 1 290 ? -20.267 -10.148 6.524 1.00 98.94 290 SER A O 1
ATOM 2382 N N . ASN A 1 291 ? -19.001 -8.597 5.519 1.00 98.88 291 ASN A N 1
ATOM 2383 C CA . ASN A 1 291 ? -19.655 -8.749 4.221 1.00 98.88 291 ASN A CA 1
ATOM 2384 C C . ASN A 1 291 ? -19.212 -10.046 3.529 1.00 98.88 291 ASN A C 1
ATOM 2386 O O . ASN A 1 291 ? -20.033 -10.706 2.907 1.00 98.88 291 ASN A O 1
ATOM 2390 N N . LEU A 1 292 ? -17.939 -10.431 3.655 1.00 98.88 292 LEU A N 1
ATOM 2391 C CA . LEU A 1 292 ? -17.425 -11.691 3.109 1.00 98.88 292 LEU A CA 1
ATOM 2392 C C . LEU A 1 292 ? -18.042 -12.916 3.803 1.00 98.88 292 LEU A C 1
ATOM 2394 O O . LEU A 1 292 ? -18.379 -13.881 3.127 1.00 98.88 292 LEU A O 1
ATOM 2398 N N . ALA A 1 293 ? -18.245 -12.854 5.120 1.00 98.81 293 ALA A N 1
ATOM 2399 C CA . ALA A 1 293 ? -18.931 -13.884 5.900 1.00 98.81 293 ALA A CA 1
ATOM 2400 C C . ALA A 1 293 ? -20.392 -14.062 5.474 1.00 98.81 293 ALA A C 1
ATOM 2402 O O . ALA A 1 293 ? -20.872 -15.184 5.333 1.00 98.81 293 ALA A O 1
ATOM 2403 N N . ASP A 1 294 ? -21.095 -12.956 5.223 1.00 98.38 294 ASP A N 1
ATOM 2404 C CA . ASP A 1 294 ? -22.488 -12.990 4.776 1.00 98.38 294 ASP A CA 1
ATOM 2405 C C . ASP A 1 294 ? -22.626 -13.648 3.390 1.00 98.38 294 ASP A C 1
ATOM 2407 O O . ASP A 1 294 ? -23.529 -14.452 3.166 1.00 98.38 294 ASP A O 1
ATOM 2411 N N . LEU A 1 295 ? -21.675 -13.383 2.484 1.00 97.88 295 LEU A N 1
ATOM 2412 C CA . LEU A 1 295 ? -21.632 -13.980 1.141 1.00 97.88 295 LEU A CA 1
ATOM 2413 C C . LEU A 1 295 ? -21.423 -15.500 1.151 1.00 97.88 295 LEU A C 1
ATOM 2415 O O . LEU A 1 295 ? -21.858 -16.170 0.217 1.00 97.88 295 LEU A O 1
ATOM 2419 N N . THR A 1 296 ? -20.775 -16.039 2.185 1.00 96.69 296 THR A N 1
ATOM 2420 C CA . THR A 1 296 ? -20.509 -17.479 2.347 1.00 96.69 296 THR A CA 1
ATOM 2421 C C . THR A 1 296 ? -21.507 -18.167 3.286 1.00 96.69 296 THR A C 1
ATOM 2423 O O . THR A 1 296 ? -21.335 -19.335 3.627 1.00 96.69 296 THR A O 1
ATOM 2426 N N . GLY A 1 297 ? -22.566 -17.464 3.710 1.00 96.88 297 GLY A N 1
ATOM 2427 C CA . GLY A 1 297 ? -23.613 -18.001 4.588 1.00 96.88 297 GLY A CA 1
ATOM 2428 C C . GLY A 1 297 ? -23.240 -18.069 6.075 1.00 96.88 297 GLY A C 1
ATOM 2429 O O . GLY A 1 297 ? -24.001 -18.614 6.875 1.00 96.88 297 GLY A O 1
ATOM 2430 N N . ASN A 1 298 ? -22.103 -17.494 6.481 1.00 98.31 298 ASN A N 1
ATOM 2431 C CA . ASN A 1 298 ? -21.639 -17.448 7.872 1.00 98.31 298 ASN A CA 1
ATOM 2432 C C . ASN A 1 298 ? -22.256 -16.247 8.621 1.00 98.31 298 ASN A C 1
ATOM 2434 O O . ASN A 1 298 ? -21.556 -15.360 9.109 1.00 98.31 298 ASN A O 1
ATOM 2438 N N . HIS A 1 299 ? -23.590 -16.196 8.704 1.00 98.44 299 HIS A N 1
ATOM 2439 C CA . HIS A 1 299 ? -24.330 -15.017 9.186 1.00 98.44 299 HIS A CA 1
ATOM 2440 C C . HIS A 1 299 ? -24.047 -14.634 10.653 1.00 98.44 299 HIS A C 1
ATOM 2442 O O . HIS A 1 299 ? -24.046 -13.449 10.992 1.00 98.44 299 HIS A O 1
ATOM 2448 N N . GLU A 1 300 ? -23.786 -15.603 11.536 1.00 98.62 300 GLU A N 1
ATOM 2449 C CA . GLU A 1 300 ? -23.431 -15.316 12.936 1.00 98.62 300 GLU A CA 1
ATOM 2450 C C . GLU A 1 300 ? -22.065 -14.619 13.040 1.00 98.62 300 GLU A C 1
ATOM 2452 O O . GLU A 1 300 ? -21.928 -13.602 13.726 1.00 98.62 300 GLU A O 1
ATOM 24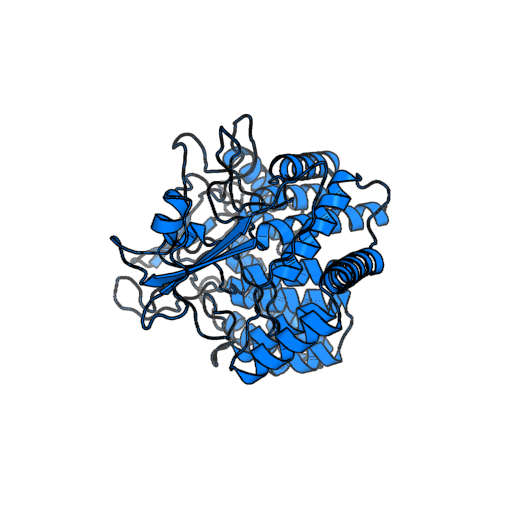57 N N . GLU A 1 301 ? -21.073 -15.116 12.294 1.00 98.69 301 GLU A N 1
ATOM 2458 C CA . GLU A 1 301 ? -19.746 -14.501 12.172 1.00 98.69 301 GLU A CA 1
ATOM 2459 C C . GLU A 1 301 ? -19.861 -13.109 11.534 1.00 98.69 301 GLU A C 1
ATOM 2461 O O . GLU A 1 301 ? -19.293 -12.140 12.044 1.00 98.69 301 GLU A O 1
ATOM 2466 N N . ALA A 1 302 ? -20.693 -12.964 10.496 1.00 98.88 302 ALA A N 1
ATOM 2467 C CA . ALA A 1 302 ? -20.976 -11.677 9.869 1.00 98.88 302 ALA A CA 1
ATOM 2468 C C . ALA A 1 302 ? -21.485 -10.638 10.883 1.00 98.88 302 ALA A C 1
ATOM 2470 O O . ALA A 1 302 ? -20.972 -9.513 10.945 1.00 98.88 302 ALA A O 1
ATOM 2471 N N . GLN A 1 303 ? -22.456 -11.012 11.724 1.00 98.88 303 GLN A N 1
ATOM 2472 C CA . GLN A 1 303 ? -22.992 -10.123 12.755 1.00 98.88 303 GLN A CA 1
ATOM 2473 C C . GLN A 1 303 ? -21.943 -9.785 13.823 1.00 98.88 303 GLN A C 1
ATOM 2475 O O . GLN A 1 303 ? -21.832 -8.621 14.224 1.00 98.88 303 GLN A O 1
ATOM 2480 N N . LYS A 1 304 ? -21.150 -10.772 14.258 1.00 98.88 304 LYS A N 1
ATOM 2481 C CA . LYS A 1 304 ? -20.047 -10.581 15.210 1.00 98.88 304 LYS A CA 1
ATOM 2482 C C . LYS A 1 304 ? -19.025 -9.570 14.685 1.00 98.88 304 LYS A C 1
ATOM 2484 O O . LYS A 1 304 ? -18.738 -8.587 15.371 1.00 98.88 304 LYS A O 1
ATOM 2489 N N . TYR A 1 305 ? -18.531 -9.753 13.461 1.00 98.88 305 TYR A N 1
ATOM 2490 C CA . TYR A 1 305 ? -17.536 -8.859 12.857 1.00 98.88 305 TYR A CA 1
ATOM 2491 C C . TYR A 1 305 ? -18.099 -7.456 12.616 1.00 98.88 305 TYR A C 1
ATOM 2493 O O . TYR A 1 305 ? -17.418 -6.458 12.859 1.00 98.88 305 TYR A O 1
ATOM 2501 N N . ARG A 1 306 ? -19.377 -7.351 12.227 1.00 98.88 306 ARG A N 1
ATOM 2502 C CA . ARG A 1 306 ? -20.053 -6.056 12.066 1.00 98.88 306 ARG A CA 1
ATOM 2503 C C . ARG A 1 306 ? -20.199 -5.302 13.386 1.00 98.88 306 ARG A C 1
ATOM 2505 O O . ARG A 1 306 ? -19.995 -4.087 13.416 1.00 98.88 306 ARG A O 1
ATOM 2512 N N . ASN A 1 307 ? -20.543 -5.997 14.468 1.00 98.81 307 ASN A N 1
ATOM 2513 C CA . ASN A 1 307 ? -20.608 -5.402 15.803 1.00 98.81 307 ASN A CA 1
ATOM 2514 C C . ASN A 1 307 ? -19.230 -4.902 16.240 1.00 98.81 307 ASN A C 1
ATOM 2516 O O . ASN A 1 307 ? -19.106 -3.738 16.617 1.00 98.81 307 ASN A O 1
ATOM 2520 N N . ALA A 1 308 ? -18.200 -5.733 16.074 1.00 98.88 308 ALA A N 1
ATOM 2521 C CA . ALA A 1 308 ? -16.829 -5.381 16.409 1.00 98.88 308 ALA A CA 1
ATOM 2522 C C . ALA A 1 308 ? -16.326 -4.149 15.635 1.00 98.88 308 ALA A C 1
ATOM 2524 O O . ALA A 1 308 ? -15.777 -3.226 16.235 1.00 98.88 308 ALA A O 1
ATOM 2525 N N . ALA A 1 309 ? -16.593 -4.070 14.325 1.00 98.88 309 ALA A N 1
ATOM 2526 C CA . ALA A 1 309 ? -16.274 -2.885 13.527 1.00 98.88 309 ALA A CA 1
ATOM 2527 C C . ALA A 1 309 ? -16.980 -1.629 14.078 1.00 98.88 309 ALA A C 1
ATOM 2529 O O . ALA A 1 309 ? -16.364 -0.584 14.279 1.00 98.88 309 ALA A O 1
ATOM 2530 N N . ASN A 1 310 ? -18.279 -1.720 14.374 1.00 98.75 310 ASN A N 1
ATOM 2531 C CA . ASN A 1 310 ? -19.039 -0.585 14.904 1.00 98.75 310 ASN A CA 1
ATOM 2532 C C . ASN A 1 310 ? -18.554 -0.129 16.291 1.00 98.75 310 ASN A C 1
ATOM 2534 O O . ASN A 1 310 ? -18.591 1.069 16.578 1.00 98.75 310 ASN A O 1
ATOM 2538 N N . GLU A 1 311 ? -18.113 -1.055 17.141 1.00 98.75 311 GLU A N 1
ATOM 2539 C CA . GLU A 1 311 ? -17.477 -0.754 18.429 1.00 98.75 311 GLU A CA 1
ATOM 2540 C C . GLU A 1 311 ? -16.171 0.014 18.231 1.00 98.75 311 GLU A C 1
ATOM 2542 O O . GLU A 1 311 ? -16.035 1.101 18.792 1.00 98.75 311 GLU A O 1
ATOM 2547 N N . VAL A 1 312 ? -15.275 -0.478 17.362 1.00 98.88 312 VAL A N 1
ATOM 2548 C CA . VAL A 1 312 ? -14.005 0.196 17.037 1.00 98.88 312 VAL A CA 1
ATOM 2549 C C . VAL A 1 312 ? -14.273 1.606 16.513 1.00 98.88 312 VAL A C 1
ATOM 2551 O O . VAL A 1 312 ? -13.726 2.570 17.039 1.00 98.88 312 VAL A O 1
ATOM 2554 N N . ARG A 1 313 ? -15.198 1.772 15.558 1.00 98.75 313 ARG A N 1
ATOM 2555 C CA . ARG A 1 313 ? -15.570 3.093 15.020 1.00 98.75 313 ARG A CA 1
ATOM 2556 C C . ARG A 1 313 ? -16.035 4.064 16.110 1.00 98.75 313 ARG A C 1
ATOM 2558 O O . ARG A 1 313 ? -15.631 5.227 16.118 1.00 98.75 313 ARG A O 1
ATOM 2565 N N . LYS A 1 314 ? -16.900 3.609 17.025 1.00 98.69 314 LYS A N 1
ATOM 2566 C CA . LYS A 1 314 ? -17.381 4.432 18.150 1.00 98.69 314 LYS A CA 1
ATOM 2567 C C . LYS A 1 314 ? -16.241 4.779 19.107 1.00 98.69 314 LYS A C 1
ATOM 2569 O O . LYS A 1 314 ? -16.145 5.928 19.539 1.00 98.69 314 LYS A O 1
ATOM 2574 N N . ALA A 1 315 ? -15.379 3.812 19.408 1.00 98.62 315 ALA A N 1
ATOM 2575 C CA . ALA A 1 315 ? -14.220 4.000 20.266 1.00 98.62 315 ALA A CA 1
ATOM 2576 C C . ALA A 1 315 ? -13.223 5.001 19.664 1.00 98.62 315 ALA A C 1
ATOM 2578 O O . ALA A 1 315 ? -12.752 5.883 20.377 1.00 98.62 315 ALA A O 1
ATOM 2579 N N . MET A 1 316 ? -12.984 4.965 18.349 1.00 98.62 316 MET A N 1
ATOM 2580 C CA . MET A 1 316 ? -12.119 5.931 17.662 1.00 98.62 316 MET A CA 1
ATOM 2581 C C . MET A 1 316 ? -12.621 7.365 17.840 1.00 98.62 316 MET A C 1
ATOM 2583 O O . MET A 1 316 ? -11.859 8.247 18.222 1.00 98.62 316 MET A O 1
ATOM 2587 N N . VAL A 1 317 ? -13.917 7.606 17.621 1.00 98.25 317 VAL A N 1
ATOM 2588 C CA . VAL A 1 317 ? -14.512 8.939 17.818 1.00 98.25 317 VAL A CA 1
ATOM 2589 C C . VAL A 1 317 ? -14.407 9.393 19.276 1.00 98.25 317 VAL A C 1
ATOM 2591 O O . VAL A 1 317 ? -14.215 10.574 19.532 1.00 98.25 317 VAL A O 1
ATOM 2594 N N . LYS A 1 318 ? -14.530 8.473 20.234 1.00 98.06 318 LYS A N 1
ATOM 2595 C CA . LYS A 1 318 ? -14.479 8.795 21.664 1.00 98.06 318 LYS A CA 1
ATOM 2596 C C . LYS A 1 318 ? -13.057 9.061 22.173 1.00 98.06 318 LYS A C 1
ATOM 2598 O O . LYS A 1 318 ? -12.875 9.930 23.019 1.00 98.06 318 LYS A O 1
ATOM 2603 N N . HIS A 1 319 ? -12.079 8.282 21.718 1.00 97.94 319 HIS A N 1
ATOM 2604 C CA . HIS A 1 319 ? -10.742 8.227 22.318 1.00 97.94 319 HIS A CA 1
ATOM 2605 C C . HIS A 1 319 ? -9.650 8.867 21.450 1.00 97.94 319 HIS A C 1
ATOM 2607 O O . HIS A 1 319 ? -8.672 9.378 21.995 1.00 97.94 319 HIS A O 1
ATOM 2613 N N . LEU A 1 320 ? -9.813 8.868 20.122 1.00 98.31 320 LEU A N 1
ATOM 2614 C CA . LEU A 1 320 ? -8.795 9.321 19.164 1.00 98.31 320 LEU A CA 1
ATOM 2615 C C . LEU A 1 320 ? -9.141 10.651 18.487 1.00 98.31 320 LEU A C 1
ATOM 2617 O O . LEU A 1 320 ? -8.262 11.288 17.908 1.00 98.31 320 LEU A O 1
ATOM 2621 N N . TYR A 1 321 ? -10.395 11.098 18.556 1.00 98.25 321 TYR A N 1
ATOM 2622 C CA . TYR A 1 321 ? -10.725 12.484 18.243 1.00 98.25 321 TYR A CA 1
ATOM 2623 C C . TYR A 1 321 ? -10.425 13.361 19.460 1.00 98.25 321 TYR A C 1
ATOM 2625 O O . TYR A 1 321 ? -10.801 13.042 20.591 1.00 98.25 321 TYR A O 1
ATOM 2633 N N . ASP A 1 322 ? -9.718 14.459 19.237 1.00 97.88 322 ASP A N 1
ATOM 2634 C CA . ASP A 1 322 ? -9.332 15.384 20.285 1.00 97.88 322 ASP A CA 1
ATOM 2635 C C . ASP A 1 322 ? -10.037 16.727 20.096 1.00 97.88 322 ASP A C 1
ATOM 2637 O O . ASP A 1 322 ? -9.801 17.441 19.124 1.00 97.88 322 ASP A O 1
ATOM 2641 N N . GLU A 1 323 ? -10.931 17.052 21.033 1.00 96.12 323 GLU A N 1
ATOM 2642 C CA . GLU A 1 323 ? -11.758 18.265 20.986 1.00 96.12 323 GLU A CA 1
ATOM 2643 C C . GLU A 1 323 ? -10.929 19.550 21.115 1.00 96.12 323 GLU A C 1
ATOM 2645 O O . GLU A 1 323 ? -11.295 20.571 20.541 1.00 96.12 323 GLU A O 1
ATOM 2650 N N . GLU A 1 324 ? -9.799 19.508 21.830 1.00 96.06 324 GLU A N 1
ATOM 2651 C CA . GLU A 1 324 ? -8.926 20.673 22.016 1.00 96.06 324 GLU A CA 1
ATOM 2652 C C . GLU A 1 324 ? -8.234 21.064 20.706 1.00 96.06 324 GLU A C 1
ATOM 2654 O O . GLU A 1 324 ? -8.259 22.228 20.299 1.00 96.06 324 GLU A O 1
ATOM 2659 N N . THR A 1 325 ? -7.652 20.088 20.006 1.00 96.38 325 THR A N 1
ATOM 2660 C CA . THR A 1 325 ? -7.034 20.316 18.692 1.00 96.38 325 THR A CA 1
ATOM 2661 C C . THR A 1 325 ? -8.041 20.318 17.537 1.00 96.38 325 THR A C 1
ATOM 2663 O O . THR A 1 325 ? -7.701 20.757 16.434 1.00 96.38 325 THR A O 1
ATOM 2666 N N . GLY A 1 326 ? -9.272 19.847 17.766 1.00 97.38 326 GLY A N 1
ATOM 2667 C CA . GLY A 1 326 ? -10.363 19.793 16.790 1.00 97.38 326 GLY A CA 1
ATOM 2668 C C . GLY A 1 326 ? -10.154 18.779 15.660 1.00 97.38 326 GLY A C 1
ATOM 2669 O O . GLY A 1 326 ? -10.698 18.964 14.566 1.00 97.38 326 GLY A O 1
ATOM 2670 N N . ARG A 1 327 ? -9.332 17.746 15.882 1.00 97.81 327 ARG A N 1
ATOM 2671 C CA . ARG A 1 327 ? -8.935 16.748 14.871 1.00 97.81 327 ARG A CA 1
ATOM 2672 C C . ARG A 1 327 ? -8.622 15.392 15.498 1.00 97.81 327 ARG A C 1
ATOM 2674 O O . ARG A 1 327 ? -8.520 15.261 16.714 1.00 97.81 327 ARG A O 1
ATOM 2681 N N . PHE A 1 328 ? -8.427 14.385 14.653 1.00 98.62 328 PHE A N 1
ATOM 2682 C CA . PHE A 1 328 ? -7.872 13.115 15.109 1.00 98.62 328 PHE A CA 1
ATOM 2683 C C . PHE A 1 328 ? -6.389 13.251 15.493 1.00 98.62 328 PHE A C 1
ATOM 2685 O O . PHE A 1 328 ? -5.622 13.986 14.856 1.00 98.62 328 PHE A O 1
ATOM 2692 N N . VAL A 1 329 ? -5.999 12.545 16.554 1.00 98.56 329 VAL A N 1
ATOM 2693 C CA . VAL A 1 329 ? -4.603 12.419 17.000 1.00 98.56 329 VAL A CA 1
ATOM 2694 C C . VAL A 1 329 ? -3.912 11.275 16.259 1.00 98.56 329 VAL A C 1
ATOM 2696 O O . VAL A 1 329 ? -4.589 10.401 15.717 1.00 98.56 329 VAL A O 1
ATOM 2699 N N . ARG A 1 330 ? -2.575 11.258 16.229 1.00 98.44 330 ARG A N 1
ATOM 2700 C CA . ARG A 1 330 ? -1.811 10.162 15.606 1.00 98.44 330 ARG A CA 1
ATOM 2701 C C . ARG A 1 330 ? -2.056 8.849 16.347 1.00 98.44 330 ARG A C 1
ATOM 2703 O O . ARG A 1 330 ? -2.432 7.840 15.756 1.00 98.44 330 ARG A O 1
ATOM 2710 N N . MET A 1 331 ? -1.886 8.886 17.665 1.00 98.06 331 MET A N 1
ATOM 2711 C CA . MET A 1 331 ? -2.046 7.716 18.521 1.00 98.06 331 MET A CA 1
ATOM 2712 C C . MET A 1 331 ? -2.357 8.094 19.964 1.00 98.06 331 MET A C 1
ATOM 2714 O O . MET A 1 331 ? -2.144 9.232 20.394 1.00 98.06 331 MET A O 1
ATOM 2718 N N . ILE A 1 332 ? -2.791 7.093 20.719 1.00 97.62 332 ILE A N 1
ATOM 2719 C CA . ILE A 1 332 ? -2.733 7.081 22.177 1.00 97.62 332 ILE A CA 1
ATOM 2720 C C . ILE A 1 332 ? -1.869 5.907 22.636 1.00 97.62 332 ILE A C 1
ATOM 2722 O O . ILE A 1 332 ? -1.760 4.896 21.945 1.00 97.62 332 ILE A O 1
ATOM 2726 N N . HIS A 1 333 ? -1.245 6.038 23.796 1.00 93.19 333 HIS A N 1
ATOM 2727 C CA . HIS A 1 333 ? -0.542 4.935 24.451 1.00 93.19 333 HIS A CA 1
ATOM 2728 C C . HIS A 1 333 ? -0.692 5.057 25.961 1.00 93.19 333 HIS A C 1
ATOM 2730 O O . HIS A 1 333 ? -1.016 6.135 26.482 1.00 93.19 333 HIS A O 1
ATOM 2736 N N . LYS A 1 334 ? -0.475 3.946 26.660 1.00 89.12 334 LYS A N 1
ATOM 2737 C CA . LYS A 1 334 ? -0.604 3.892 28.115 1.00 89.12 334 LYS A CA 1
ATOM 2738 C C . LYS A 1 334 ? 0.768 4.047 28.767 1.00 89.12 334 LYS A C 1
ATOM 2740 O O . LYS A 1 334 ? 1.703 3.316 28.457 1.00 89.12 334 LYS A O 1
ATOM 2745 N N . TYR A 1 335 ? 0.902 5.017 29.666 1.00 83.50 335 TYR A N 1
ATOM 2746 C CA . TYR A 1 335 ? 2.129 5.209 30.437 1.00 83.50 335 TYR A CA 1
ATOM 2747 C C . TYR A 1 335 ? 2.253 4.161 31.555 1.00 83.50 335 TYR A C 1
ATOM 2749 O O . TYR A 1 335 ? 1.285 3.475 31.890 1.00 83.50 335 TYR A O 1
ATOM 2757 N N . LYS A 1 336 ? 3.441 4.046 32.172 1.00 80.44 336 LYS A N 1
ATOM 2758 C CA . LYS A 1 336 ? 3.728 3.021 33.201 1.00 80.44 336 LYS A CA 1
ATOM 2759 C C . LYS A 1 336 ? 2.804 3.087 34.424 1.00 80.44 336 LYS A C 1
ATO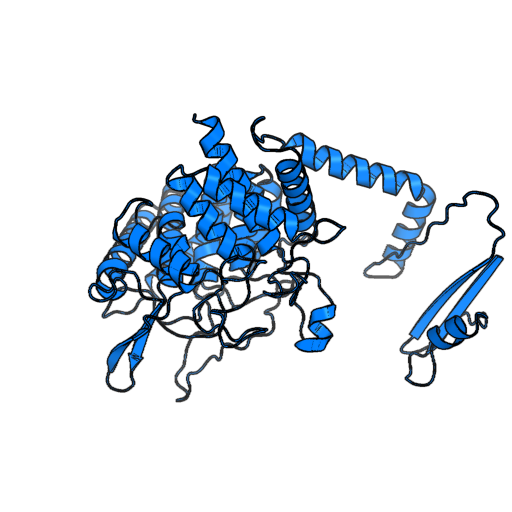M 2761 O O . LYS A 1 336 ? 2.609 2.077 35.089 1.00 80.44 336 LYS A O 1
ATOM 2766 N N . ASP A 1 337 ? 2.251 4.257 34.726 1.00 86.12 337 ASP A N 1
ATOM 2767 C CA . ASP A 1 337 ? 1.304 4.474 35.827 1.00 86.12 337 ASP A CA 1
ATOM 2768 C C . ASP A 1 337 ? -0.165 4.209 35.441 1.00 86.12 337 ASP A C 1
ATOM 2770 O O . ASP A 1 337 ? -1.062 4.374 36.266 1.00 86.12 337 ASP A O 1
ATOM 2774 N N . GLY A 1 338 ? -0.416 3.776 34.201 1.00 84.00 338 GLY A N 1
ATOM 2775 C CA . GLY A 1 338 ? -1.746 3.492 33.672 1.00 84.00 338 GLY A CA 1
ATOM 2776 C C . GLY A 1 338 ? -2.437 4.688 33.016 1.00 84.00 338 GLY A C 1
ATOM 2777 O O . GLY A 1 338 ? -3.564 4.534 32.546 1.00 84.00 338 GLY A O 1
ATOM 2778 N N . THR A 1 339 ? -1.797 5.858 32.952 1.00 90.12 339 THR A N 1
ATOM 2779 C CA . THR A 1 339 ? -2.405 7.062 32.367 1.00 90.12 339 THR A CA 1
ATOM 2780 C C . THR A 1 339 ? -2.342 7.035 30.840 1.00 90.12 339 THR A C 1
ATOM 2782 O O . THR A 1 339 ? -1.309 6.709 30.257 1.00 90.12 339 THR A O 1
ATOM 2785 N N . TRP A 1 340 ? -3.433 7.416 30.174 1.00 92.69 340 TRP A N 1
ATOM 2786 C CA . TRP A 1 340 ? -3.470 7.550 28.717 1.00 92.69 340 TRP A CA 1
ATOM 2787 C C . TRP A 1 340 ? -2.831 8.861 28.259 1.00 92.69 340 TRP A C 1
ATOM 2789 O O . TRP A 1 340 ? -3.233 9.941 28.695 1.00 92.69 340 TRP A O 1
ATOM 2799 N N . ILE A 1 341 ? -1.880 8.766 27.333 1.00 94.81 341 ILE A N 1
ATOM 2800 C CA . ILE A 1 341 ? -1.216 9.913 26.710 1.00 94.81 341 ILE A CA 1
ATOM 2801 C C . ILE A 1 341 ? -1.625 9.980 25.244 1.00 94.81 341 ILE A C 1
ATOM 2803 O O . ILE A 1 341 ? -1.557 8.984 24.522 1.00 94.81 341 ILE A O 1
ATOM 2807 N N . LYS A 1 342 ? -2.023 11.174 24.798 1.00 96.50 342 LYS A N 1
ATOM 2808 C CA . LYS A 1 342 ? -2.306 11.455 23.390 1.00 96.50 342 LYS A CA 1
ATOM 2809 C C . LYS A 1 342 ? -1.067 12.006 22.703 1.00 96.50 342 LYS A C 1
ATOM 2811 O O . LYS A 1 342 ? -0.492 12.996 23.151 1.00 96.50 342 LYS A O 1
ATOM 2816 N N . ASP A 1 343 ? -0.712 11.415 21.574 1.00 97.38 343 ASP A N 1
ATOM 2817 C CA . ASP A 1 343 ? 0.255 11.988 20.651 1.00 97.38 343 ASP A CA 1
ATOM 2818 C C . ASP A 1 343 ? -0.482 12.777 19.572 1.00 97.38 343 ASP A C 1
ATOM 2820 O O . ASP A 1 343 ? -1.048 12.230 18.620 1.00 97.38 343 ASP A O 1
ATOM 2824 N N . THR A 1 344 ? -0.471 14.095 19.730 1.00 97.50 344 THR A N 1
ATOM 2825 C CA . THR A 1 344 ? -1.160 15.011 18.829 1.00 97.50 344 THR A CA 1
ATOM 2826 C C . THR A 1 344 ? -0.325 15.376 17.601 1.00 97.50 344 THR A C 1
ATOM 2828 O O . THR A 1 344 ? -0.766 16.224 16.831 1.00 97.50 344 THR A O 1
ATOM 2831 N N . THR A 1 345 ? 0.837 14.765 17.347 1.00 98.06 345 THR A N 1
ATOM 2832 C CA . THR A 1 345 ? 1.634 15.046 16.137 1.00 98.06 345 THR A CA 1
ATOM 2833 C C . THR A 1 345 ? 0.777 14.901 14.876 1.00 98.06 345 THR A C 1
ATOM 2835 O O . THR A 1 345 ? 0.047 13.923 14.726 1.00 98.06 345 THR A O 1
ATOM 2838 N N . VAL A 1 346 ? 0.823 15.883 13.969 1.00 98.31 346 VAL A N 1
ATOM 2839 C CA . VAL A 1 346 ? 0.090 15.789 12.697 1.00 98.31 346 VAL A CA 1
ATOM 2840 C C . VAL A 1 346 ? 0.760 14.728 11.826 1.00 98.31 346 VAL A C 1
ATOM 2842 O O . VAL A 1 346 ? 1.963 14.814 11.572 1.00 98.31 346 VAL A O 1
ATOM 2845 N N . GLU A 1 347 ? -0.012 13.756 11.342 1.00 97.44 347 GLU A N 1
ATOM 2846 C CA . GLU A 1 347 ? 0.447 12.742 10.392 1.00 97.44 347 GLU A CA 1
ATOM 2847 C C . GLU A 1 347 ? -0.494 12.624 9.188 1.00 97.44 347 GLU A C 1
ATOM 2849 O O . GLU A 1 347 ? -1.698 12.865 9.280 1.00 97.44 347 GLU A O 1
ATOM 2854 N N . SER A 1 348 ? 0.069 12.240 8.048 1.00 98.56 348 SER A N 1
ATOM 2855 C CA . SER A 1 348 ? -0.633 12.175 6.765 1.00 98.56 348 SER A CA 1
ATOM 2856 C C . SER A 1 348 ? -1.550 10.959 6.619 1.00 98.56 348 SER A C 1
ATOM 2858 O O . SER A 1 348 ? -2.528 11.038 5.879 1.00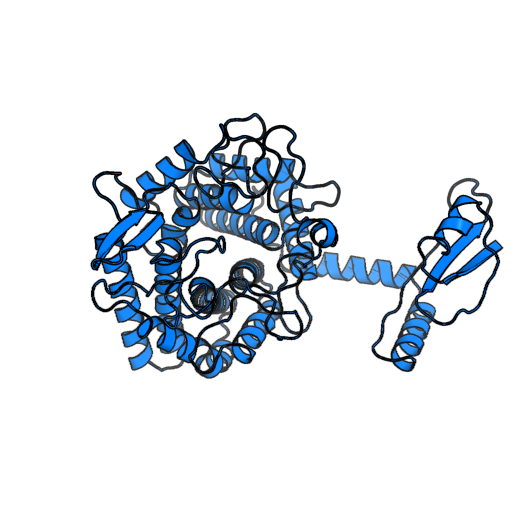 98.56 348 SER A O 1
ATOM 2860 N N . SER A 1 349 ? -1.287 9.856 7.329 1.00 98.38 349 SER A N 1
ATOM 2861 C CA . SER A 1 349 ? -2.065 8.609 7.225 1.00 98.38 349 SER A CA 1
ATOM 2862 C C . SER A 1 349 ? -3.523 8.776 7.679 1.00 98.38 349 SER A C 1
ATOM 2864 O O . SER A 1 349 ? -4.407 8.061 7.205 1.00 98.38 349 SER A O 1
ATOM 2866 N N . LEU A 1 350 ? -3.812 9.792 8.505 1.00 98.62 350 LEU A N 1
ATOM 2867 C CA . LEU A 1 350 ? -5.175 10.139 8.924 1.00 98.62 350 LEU A CA 1
ATOM 2868 C C . LEU A 1 350 ? -6.052 10.615 7.755 1.00 98.62 350 LEU A C 1
ATOM 2870 O O . LEU A 1 350 ? -7.277 10.625 7.873 1.00 98.62 350 LEU A O 1
ATOM 2874 N N . ALA A 1 351 ? -5.457 10.943 6.602 1.00 98.56 351 ALA A N 1
ATOM 2875 C CA . ALA A 1 351 ? -6.201 11.199 5.372 1.00 98.56 351 ALA A CA 1
ATOM 2876 C C . ALA A 1 351 ? -6.979 9.975 4.860 1.00 98.56 351 ALA A C 1
ATOM 2878 O O . ALA A 1 351 ? -7.896 10.121 4.054 1.00 98.56 351 ALA A O 1
ATOM 2879 N N . LEU A 1 352 ? -6.648 8.771 5.341 1.00 98.56 352 LEU A N 1
ATOM 2880 C CA . LEU A 1 352 ? -7.327 7.532 4.968 1.00 98.56 352 LEU A CA 1
ATOM 2881 C C . LEU A 1 352 ? -8.554 7.210 5.834 1.00 98.56 352 LEU A C 1
ATOM 2883 O O . LEU A 1 352 ? -9.270 6.267 5.511 1.00 98.56 352 LEU A O 1
ATOM 2887 N N . ILE A 1 353 ? -8.857 7.997 6.875 1.00 98.75 353 ILE A N 1
ATOM 2888 C CA . ILE A 1 353 ? -10.077 7.843 7.694 1.00 98.75 353 ILE A CA 1
ATOM 2889 C C . ILE A 1 353 ? -11.354 7.742 6.828 1.00 98.75 353 ILE A C 1
ATOM 2891 O O . ILE A 1 353 ? -12.114 6.786 7.022 1.00 98.75 353 ILE A O 1
ATOM 2895 N N . PRO A 1 354 ? -11.616 8.664 5.872 1.00 98.38 354 PRO A N 1
ATOM 2896 C CA . PRO A 1 354 ? -12.788 8.550 5.005 1.00 98.38 354 PRO A CA 1
ATOM 2897 C C . PRO A 1 354 ? -12.678 7.423 3.977 1.00 98.38 354 PRO A C 1
ATOM 2899 O O . PRO A 1 354 ? -13.657 6.722 3.732 1.00 98.38 354 PRO A O 1
ATOM 2902 N N . GLU A 1 355 ? -11.486 7.182 3.429 1.00 97.38 355 GLU A N 1
ATOM 2903 C CA . GLU A 1 355 ? -11.249 6.109 2.453 1.00 97.38 355 GLU A CA 1
ATOM 2904 C C . GLU A 1 355 ? -11.546 4.716 3.037 1.00 97.38 355 GLU A C 1
ATOM 2906 O O . GLU A 1 355 ? -12.084 3.837 2.361 1.00 97.38 355 GLU A O 1
ATOM 2911 N N . LEU A 1 356 ? -11.235 4.532 4.322 1.00 98.62 356 LEU A N 1
ATOM 2912 C CA . LEU A 1 356 ? -11.486 3.314 5.094 1.00 98.62 356 LEU A CA 1
ATOM 2913 C C . LEU A 1 356 ? -12.917 3.262 5.668 1.00 98.62 356 LEU A C 1
ATOM 2915 O O . LEU A 1 356 ? -13.295 2.280 6.303 1.00 98.62 356 LEU A O 1
ATOM 2919 N N . GLY A 1 357 ? -13.739 4.287 5.414 1.00 98.00 357 GLY A N 1
ATOM 2920 C CA . GLY A 1 357 ? -15.168 4.319 5.738 1.00 98.00 357 GLY A CA 1
ATOM 2921 C C . GLY A 1 357 ? -15.505 4.638 7.197 1.00 98.00 357 GLY A C 1
ATOM 2922 O O . GLY A 1 357 ? -16.661 4.489 7.598 1.00 98.00 357 GLY A O 1
ATOM 2923 N N . VAL A 1 358 ? -14.533 5.071 8.006 1.00 98.31 358 VAL A N 1
ATOM 2924 C CA . VAL A 1 358 ? -14.742 5.357 9.438 1.00 98.31 358 VAL A CA 1
ATOM 2925 C C . VAL A 1 358 ? -15.692 6.544 9.619 1.00 98.31 358 VAL A C 1
ATOM 2927 O O . VAL A 1 358 ? -16.604 6.508 10.449 1.00 98.31 358 VAL A O 1
ATOM 2930 N N . LEU A 1 359 ? -15.512 7.604 8.833 1.00 98.44 359 LEU A N 1
ATOM 2931 C CA . LEU A 1 359 ? -16.388 8.776 8.789 1.00 98.44 359 LEU A CA 1
ATOM 2932 C C . LEU A 1 359 ? -16.521 9.274 7.343 1.00 98.44 359 LEU A C 1
ATOM 2934 O O . LEU A 1 359 ? -15.583 9.095 6.576 1.00 98.44 359 LEU A O 1
ATOM 2938 N N . PRO A 1 360 ? -17.643 9.910 6.965 1.00 98.19 360 PRO A N 1
ATOM 2939 C CA . PRO A 1 360 ? -17.786 10.523 5.644 1.00 98.19 360 PRO A CA 1
ATOM 2940 C C . PRO A 1 360 ? -16.722 11.592 5.360 1.00 98.19 360 PRO A C 1
ATOM 2942 O O . PRO A 1 360 ? -16.289 12.310 6.264 1.00 98.19 360 PRO A O 1
ATOM 2945 N N . GLU A 1 361 ? -16.366 11.758 4.090 1.00 97.56 361 GLU A N 1
ATOM 2946 C CA . GLU A 1 361 ? -15.397 12.736 3.576 1.00 97.56 361 GLU A CA 1
ATOM 2947 C C . GLU A 1 361 ? -15.724 14.198 3.933 1.00 97.56 361 GLU A C 1
ATOM 2949 O O . GLU A 1 361 ? -14.819 15.034 4.016 1.00 97.56 361 GLU A O 1
ATOM 2954 N N . ASN A 1 362 ? -17.009 14.494 4.165 1.00 96.56 362 ASN A N 1
ATOM 2955 C CA . ASN A 1 362 ? -17.542 15.813 4.503 1.00 96.56 362 ASN A CA 1
ATOM 2956 C C . ASN A 1 362 ? -17.869 15.985 6.000 1.00 96.56 362 ASN A C 1
ATOM 2958 O O . ASN A 1 362 ? -18.406 17.022 6.395 1.00 96.56 362 ASN A O 1
ATOM 2962 N N . ASP A 1 363 ? -17.555 14.997 6.844 1.00 98.38 363 ASP A N 1
ATOM 2963 C CA . ASP A 1 363 ? -17.664 15.138 8.296 1.00 98.38 363 ASP A CA 1
ATOM 2964 C C . ASP A 1 363 ? -16.685 16.220 8.781 1.00 98.38 363 ASP A C 1
ATOM 2966 O O . ASP A 1 363 ? -15.517 16.244 8.384 1.00 98.38 363 ASP A O 1
ATOM 2970 N N . TYR A 1 364 ? -17.137 17.121 9.659 1.00 97.69 364 TYR A N 1
ATOM 2971 C CA . TYR A 1 364 ? -16.316 18.250 10.112 1.00 97.69 364 TYR A CA 1
ATOM 2972 C C . TYR A 1 364 ? -14.995 17.803 10.761 1.00 97.69 364 TYR A C 1
ATOM 2974 O O . TYR A 1 364 ? -13.983 18.490 10.622 1.00 97.69 364 TYR A O 1
ATOM 2982 N N . ARG A 1 365 ? -14.971 16.631 11.412 1.00 98.38 365 ARG A N 1
ATOM 2983 C CA . ARG A 1 365 ? -13.768 16.066 12.047 1.00 98.38 365 ARG A CA 1
ATOM 2984 C C . ARG A 1 365 ? -12.752 15.611 11.005 1.00 98.38 365 ARG A C 1
ATOM 2986 O O . ARG A 1 365 ? -11.551 15.824 11.183 1.00 98.38 365 ARG A O 1
ATOM 2993 N N . VAL A 1 366 ? -13.234 15.035 9.900 1.00 98.56 366 VAL A N 1
ATOM 2994 C CA . VAL A 1 366 ? -12.410 14.668 8.739 1.00 98.56 366 VAL A CA 1
ATOM 2995 C C . VAL A 1 366 ? -11.884 15.930 8.067 1.00 98.56 366 VAL A C 1
ATOM 2997 O O . VAL A 1 366 ? -10.673 16.072 7.924 1.00 98.56 366 VAL A O 1
ATOM 3000 N N . ILE A 1 367 ? -12.755 16.896 7.756 1.00 98.50 367 ILE A N 1
ATOM 3001 C CA . ILE A 1 367 ? -12.366 18.169 7.129 1.00 98.50 367 ILE A CA 1
ATOM 3002 C C . ILE A 1 367 ? -11.290 18.890 7.954 1.00 98.50 367 ILE A C 1
ATOM 3004 O O . ILE A 1 367 ? -10.293 19.350 7.397 1.00 98.50 367 ILE A O 1
ATOM 3008 N N . ASN A 1 368 ? -11.459 18.986 9.276 1.00 98.50 368 ASN A N 1
ATOM 3009 C CA . ASN A 1 368 ? -10.481 19.639 10.148 1.00 98.50 368 ASN A CA 1
ATOM 3010 C C . ASN A 1 368 ? -9.140 18.896 10.166 1.00 98.50 368 ASN A C 1
ATOM 3012 O O . ASN A 1 368 ? -8.086 19.532 10.117 1.00 98.50 368 ASN A O 1
ATOM 3016 N N . THR A 1 369 ? -9.174 17.562 10.170 1.00 98.75 369 THR A N 1
ATOM 3017 C CA . THR A 1 369 ? -7.967 16.727 10.096 1.00 98.75 369 THR A CA 1
ATOM 3018 C C . THR A 1 369 ? -7.247 16.922 8.756 1.00 98.75 369 THR A C 1
ATOM 3020 O O . THR A 1 369 ? -6.048 17.194 8.747 1.00 98.75 369 THR A O 1
ATOM 3023 N N . MET A 1 370 ? -7.970 16.910 7.631 1.00 98.62 370 MET A N 1
ATOM 3024 C CA . MET A 1 370 ? -7.410 17.155 6.293 1.00 98.62 370 MET A CA 1
ATOM 3025 C C . MET A 1 370 ? -6.814 18.559 6.159 1.00 98.62 370 MET A C 1
ATOM 3027 O O . MET A 1 370 ? -5.702 18.723 5.652 1.00 98.62 370 MET A O 1
ATOM 3031 N N . LYS A 1 371 ? -7.502 19.582 6.682 1.00 98.56 371 LYS A N 1
ATOM 3032 C CA . LYS A 1 371 ? -6.978 20.955 6.734 1.00 98.56 371 LYS A CA 1
ATOM 3033 C C . LYS A 1 371 ? -5.701 21.044 7.567 1.00 98.56 371 LYS A C 1
ATOM 3035 O O . LYS A 1 371 ? -4.771 21.740 7.165 1.00 98.56 371 LYS A O 1
ATOM 3040 N N . ALA A 1 372 ? -5.630 20.340 8.699 1.00 98.62 372 ALA A N 1
ATOM 3041 C CA . ALA A 1 372 ? -4.422 20.291 9.517 1.00 98.62 372 ALA A CA 1
ATOM 3042 C C . ALA A 1 372 ? -3.261 19.614 8.772 1.00 98.62 372 ALA A C 1
ATOM 3044 O O . ALA A 1 372 ? -2.158 20.158 8.768 1.00 98.62 372 ALA A O 1
ATOM 3045 N N . ILE A 1 373 ? -3.512 18.497 8.080 1.00 98.75 373 ILE A N 1
ATOM 3046 C CA . ILE A 1 373 ? -2.519 17.824 7.227 1.00 98.75 373 ILE A CA 1
ATOM 3047 C C . ILE A 1 373 ? -1.987 18.790 6.165 1.00 98.75 373 ILE A C 1
ATOM 3049 O O . ILE A 1 373 ? -0.781 19.014 6.093 1.00 98.75 373 ILE A O 1
ATOM 3053 N N . GLY A 1 374 ? -2.870 19.423 5.386 1.00 98.31 374 GLY A N 1
ATOM 3054 C CA . GLY A 1 374 ? -2.462 20.360 4.335 1.00 98.31 374 GLY A CA 1
ATOM 3055 C C . GLY A 1 374 ? -1.694 21.566 4.877 1.00 98.31 374 GLY A C 1
ATOM 3056 O O . GLY A 1 374 ? -0.704 21.984 4.290 1.00 98.31 374 GLY A O 1
ATOM 3057 N N . LYS A 1 375 ? -2.095 22.098 6.034 1.00 98.06 375 LYS A N 1
ATOM 3058 C CA . LYS A 1 375 ? -1.429 23.251 6.651 1.00 98.06 375 LYS A CA 1
ATOM 3059 C C . LYS A 1 375 ? -0.050 22.916 7.223 1.00 98.06 375 LYS A C 1
ATOM 3061 O O . LYS A 1 375 ? 0.863 23.728 7.105 1.00 98.06 375 LYS A O 1
ATOM 3066 N N . HIS A 1 376 ? 0.084 21.776 7.899 1.00 98.25 376 HIS A N 1
ATOM 3067 C CA . HIS A 1 376 ? 1.267 21.469 8.709 1.00 98.25 376 HIS A CA 1
ATOM 3068 C C . HIS A 1 376 ? 2.266 20.539 8.021 1.00 98.25 376 HIS A C 1
ATOM 3070 O O . HIS A 1 376 ? 3.441 20.566 8.379 1.00 98.25 376 HIS A O 1
ATOM 3076 N N . LEU A 1 377 ? 1.825 19.731 7.053 1.00 98.69 377 LEU A N 1
ATOM 3077 C CA . LEU A 1 377 ? 2.675 18.754 6.369 1.00 98.69 377 LEU A CA 1
ATOM 3078 C C . LEU A 1 377 ? 2.999 19.127 4.926 1.00 98.69 377 LEU A C 1
ATOM 3080 O O . LEU A 1 377 ? 3.838 18.458 4.323 1.00 98.69 377 LEU A O 1
ATOM 3084 N N . TRP A 1 378 ? 2.386 20.179 4.371 1.00 98.38 378 TRP A N 1
ATOM 3085 C CA . TRP A 1 378 ? 2.808 20.690 3.071 1.00 98.38 378 TRP A CA 1
ATOM 3086 C C . TRP A 1 378 ? 4.233 21.235 3.154 1.00 98.38 378 TRP A C 1
ATOM 3088 O O . TRP A 1 378 ? 4.553 22.108 3.967 1.00 98.38 378 TRP A O 1
ATOM 3098 N N . VAL A 1 379 ? 5.102 20.701 2.304 1.00 98.19 379 VAL A N 1
ATOM 3099 C CA . VAL A 1 379 ? 6.501 21.095 2.208 1.00 98.19 379 VAL A CA 1
ATOM 3100 C C . VAL A 1 379 ? 6.563 22.412 1.440 1.00 98.19 379 VAL A C 1
ATOM 3102 O O . VAL A 1 379 ? 6.437 22.444 0.219 1.00 98.19 379 VAL A O 1
ATOM 3105 N N . ASN A 1 380 ? 6.717 23.517 2.173 1.00 95.94 380 ASN A N 1
ATOM 3106 C CA . ASN A 1 380 ? 6.693 24.880 1.634 1.00 95.94 380 ASN A CA 1
ATOM 3107 C C . ASN A 1 380 ? 8.009 25.255 0.925 1.00 95.94 380 ASN A C 1
ATOM 3109 O O . ASN A 1 380 ? 8.742 26.141 1.360 1.00 95.94 380 ASN A O 1
ATOM 3113 N N . THR A 1 381 ? 8.292 24.560 -0.173 1.00 97.19 381 THR A N 1
ATOM 3114 C CA . THR A 1 381 ? 9.373 24.829 -1.128 1.00 97.19 381 THR A CA 1
ATOM 3115 C C . THR A 1 381 ? 8.810 24.826 -2.552 1.00 97.19 381 THR A C 1
ATOM 3117 O O . THR A 1 381 ? 7.653 24.459 -2.764 1.00 97.19 381 THR A O 1
ATOM 3120 N N . ASP A 1 382 ? 9.628 25.162 -3.551 1.00 95.50 382 ASP A N 1
ATOM 3121 C CA . ASP A 1 382 ? 9.221 25.109 -4.966 1.00 95.50 382 ASP A CA 1
ATOM 3122 C C . ASP A 1 382 ? 8.851 23.692 -5.439 1.00 95.50 382 ASP A C 1
ATOM 3124 O O . ASP A 1 382 ? 8.159 23.523 -6.447 1.00 95.50 382 ASP A O 1
ATOM 3128 N N . ILE A 1 383 ? 9.313 22.657 -4.725 1.00 97.56 383 ILE A N 1
ATOM 3129 C CA . ILE A 1 383 ? 8.965 21.272 -5.034 1.00 97.56 383 ILE A CA 1
ATOM 3130 C C . ILE A 1 383 ? 7.545 20.964 -4.574 1.00 97.56 383 ILE A C 1
ATOM 3132 O O . ILE A 1 383 ? 6.808 20.386 -5.368 1.00 97.56 383 ILE A O 1
ATOM 3136 N N . GLY A 1 384 ? 7.135 21.363 -3.367 1.00 97.56 384 GLY A N 1
ATOM 3137 C CA . GLY A 1 384 ? 5.813 21.042 -2.815 1.00 97.56 384 GLY A CA 1
ATOM 3138 C C . GLY A 1 384 ? 5.620 19.556 -2.484 1.00 97.56 384 GLY A C 1
ATOM 3139 O O . GLY A 1 384 ? 6.530 18.745 -2.655 1.00 97.56 384 GLY A O 1
ATOM 3140 N N . GLY A 1 385 ? 4.413 19.197 -2.039 1.00 98.12 385 GLY A N 1
ATOM 3141 C CA . GLY A 1 385 ? 4.040 17.841 -1.620 1.00 98.12 385 GLY A CA 1
ATOM 3142 C C . GLY A 1 385 ? 3.845 17.713 -0.108 1.00 98.12 385 GLY A C 1
ATOM 3143 O O . GLY A 1 385 ? 4.062 18.665 0.637 1.00 98.12 385 GLY A O 1
ATOM 3144 N N . ILE A 1 386 ? 3.404 16.543 0.348 1.00 98.62 386 ILE A N 1
ATOM 3145 C CA . ILE A 1 386 ? 3.072 16.263 1.752 1.00 98.62 386 ILE A CA 1
ATOM 3146 C C . ILE A 1 386 ? 4.146 15.367 2.390 1.00 98.62 386 ILE A C 1
ATOM 3148 O O . ILE A 1 386 ? 4.541 14.353 1.814 1.00 98.62 386 ILE A O 1
ATOM 3152 N N . ALA A 1 387 ? 4.597 15.720 3.594 1.00 98.50 387 ALA A N 1
ATOM 3153 C CA . ALA A 1 387 ? 5.465 14.880 4.426 1.00 98.50 387 ALA A CA 1
ATOM 3154 C C . ALA A 1 387 ? 4.683 13.787 5.179 1.00 98.50 387 ALA A C 1
ATOM 3156 O O . ALA A 1 387 ? 3.470 13.904 5.362 1.00 98.50 387 ALA A O 1
ATOM 3157 N N . ARG A 1 388 ? 5.365 12.733 5.655 1.00 98.44 388 ARG A N 1
ATOM 3158 C CA . ARG A 1 388 ? 4.718 11.633 6.399 1.00 98.44 388 ARG A CA 1
ATOM 3159 C C . ARG A 1 388 ? 4.058 12.123 7.684 1.00 98.44 388 ARG A C 1
ATOM 3161 O O . ARG A 1 388 ? 2.871 11.874 7.896 1.00 98.44 388 ARG A O 1
ATOM 3168 N N . TYR A 1 389 ? 4.807 12.852 8.504 1.00 98.44 389 TYR A N 1
ATOM 3169 C CA . TYR A 1 389 ? 4.346 13.478 9.741 1.00 98.44 389 TYR A CA 1
ATOM 3170 C C . TYR A 1 389 ? 5.253 14.658 10.110 1.00 98.44 389 TYR A C 1
ATOM 3172 O O . TYR A 1 389 ? 6.303 14.867 9.506 1.00 98.44 389 TYR A O 1
ATOM 3180 N N . GLN A 1 390 ? 4.835 15.468 11.081 1.00 97.75 390 GLN A N 1
ATOM 3181 C CA . GLN A 1 390 ? 5.588 16.655 11.482 1.00 97.75 390 GLN A CA 1
ATOM 3182 C C . GLN A 1 390 ? 6.877 16.264 12.221 1.00 97.75 390 GLN A C 1
ATOM 3184 O O . GLN A 1 390 ? 6.827 15.594 13.250 1.00 97.75 390 GLN A O 1
ATOM 3189 N N . GLY A 1 391 ? 8.024 16.732 11.724 1.00 96.38 391 GLY A N 1
ATOM 3190 C CA . GLY A 1 391 ? 9.334 16.404 12.291 1.00 96.38 391 GLY A CA 1
ATOM 3191 C C . GLY A 1 391 ? 9.868 15.048 11.827 1.00 96.38 391 GLY A C 1
ATOM 3192 O O . GLY A 1 391 ? 10.626 14.412 12.557 1.00 96.38 391 GLY A O 1
ATOM 3193 N N . ASP A 1 392 ? 9.462 14.601 10.639 1.00 97.06 392 ASP A N 1
ATOM 3194 C CA . ASP A 1 392 ? 9.955 13.376 10.019 1.00 97.06 392 ASP A CA 1
ATOM 3195 C C . ASP A 1 392 ? 11.477 13.428 9.817 1.00 97.06 392 ASP A C 1
ATOM 3197 O O . ASP A 1 392 ? 12.014 14.368 9.226 1.00 97.06 392 ASP A O 1
ATOM 3201 N N . TYR A 1 393 ? 12.171 12.418 10.347 1.00 94.12 393 TYR A N 1
ATOM 3202 C CA . TYR A 1 393 ? 13.628 12.309 10.330 1.00 94.12 393 TYR A CA 1
ATOM 3203 C C . TYR A 1 393 ? 14.159 11.416 9.200 1.00 94.12 393 TYR A C 1
ATOM 3205 O O . TYR A 1 393 ? 15.363 11.431 8.928 1.00 94.12 393 TYR A O 1
ATOM 3213 N N . TYR A 1 394 ? 13.306 10.640 8.531 1.00 92.50 394 TYR A N 1
ATOM 3214 C CA . TYR A 1 394 ? 13.751 9.658 7.548 1.00 92.50 394 TYR A CA 1
ATOM 3215 C C . TYR A 1 394 ? 14.220 10.339 6.255 1.00 92.50 394 TYR A C 1
ATOM 3217 O O . TYR A 1 394 ? 13.463 11.041 5.588 1.00 92.50 394 TYR A O 1
ATOM 3225 N N . HIS A 1 395 ? 15.508 10.170 5.926 1.00 91.06 395 HIS A N 1
ATOM 3226 C CA . HIS A 1 395 ? 16.211 10.906 4.860 1.00 91.06 395 HIS A CA 1
ATOM 3227 C C . HIS A 1 395 ? 16.083 12.437 4.956 1.00 91.06 395 HIS A C 1
ATOM 3229 O O . HIS A 1 395 ? 16.174 13.136 3.943 1.00 91.06 395 HIS A O 1
ATOM 3235 N N . ARG A 1 396 ? 15.853 12.979 6.159 1.00 93.31 396 ARG A N 1
ATOM 3236 C CA . ARG A 1 396 ? 15.545 14.399 6.355 1.00 93.31 396 ARG A CA 1
ATOM 3237 C C . ARG A 1 396 ? 16.640 15.305 5.794 1.00 93.31 396 ARG A C 1
ATOM 3239 O O . ARG A 1 396 ? 17.805 15.183 6.162 1.00 93.31 396 ARG A O 1
ATOM 3246 N N . VAL A 1 397 ? 16.235 16.246 4.940 1.00 95.44 397 VAL A N 1
ATOM 3247 C CA . VAL A 1 397 ? 17.145 17.224 4.319 1.00 95.44 397 VAL A CA 1
ATOM 3248 C C . VAL A 1 397 ? 17.261 18.517 5.130 1.00 95.44 397 VAL A C 1
ATOM 3250 O O . VAL A 1 397 ? 18.344 19.089 5.206 1.00 95.44 397 VAL A O 1
ATOM 3253 N N . ASP A 1 398 ? 16.168 18.988 5.737 1.00 95.56 398 ASP A N 1
ATOM 3254 C CA . ASP A 1 398 ? 16.140 20.249 6.491 1.00 95.56 398 ASP A CA 1
ATOM 3255 C C . ASP A 1 398 ? 15.243 20.141 7.732 1.00 95.56 398 ASP A C 1
ATOM 3257 O O . ASP A 1 398 ? 14.108 19.657 7.671 1.00 95.56 398 ASP A O 1
ATOM 3261 N N . GLU A 1 399 ? 15.744 20.619 8.871 1.00 95.12 399 GLU A N 1
ATOM 3262 C CA . GLU A 1 399 ? 15.027 20.629 10.146 1.00 95.12 399 GLU A CA 1
ATOM 3263 C C . GLU A 1 399 ? 13.875 21.639 10.214 1.00 95.12 399 GLU A C 1
ATOM 3265 O O . GLU A 1 399 ? 12.969 21.497 11.038 1.00 95.12 399 GLU A O 1
ATOM 3270 N N . LYS A 1 400 ? 13.877 22.649 9.341 1.00 95.81 400 LYS A N 1
ATOM 3271 C CA . LYS A 1 400 ? 12.823 23.674 9.280 1.00 95.81 400 LYS A CA 1
ATOM 3272 C C . LYS A 1 400 ? 11.572 23.195 8.547 1.00 95.81 400 LYS A C 1
ATOM 3274 O O . LYS A 1 400 ? 10.512 23.802 8.691 1.00 95.81 400 LYS A O 1
ATOM 3279 N N . LEU A 1 401 ? 11.695 22.135 7.751 1.00 96.94 401 LEU A N 1
ATOM 3280 C CA . LEU A 1 401 ? 10.591 21.519 7.023 1.00 96.94 401 LEU A CA 1
ATOM 3281 C C . LEU A 1 401 ? 9.937 20.420 7.877 1.00 96.94 401 LEU A C 1
ATOM 3283 O O . LEU A 1 401 ? 10.608 19.822 8.731 1.00 96.94 401 LEU A O 1
ATOM 3287 N N . PRO A 1 402 ? 8.639 20.120 7.654 1.00 96.88 402 PRO A N 1
ATOM 3288 C CA . PRO A 1 402 ? 7.972 19.029 8.362 1.00 96.88 402 PRO A CA 1
ATOM 3289 C C . PRO A 1 402 ? 8.595 17.663 8.041 1.00 96.88 402 PRO A C 1
ATOM 3291 O O . PRO A 1 402 ? 8.580 16.788 8.896 1.00 96.88 402 PRO A O 1
ATOM 3294 N N . GLY A 1 403 ? 9.163 17.512 6.845 1.00 97.31 403 GLY A N 1
ATOM 3295 C CA . GLY A 1 403 ? 9.812 16.317 6.320 1.00 97.31 403 GLY A CA 1
ATOM 3296 C C . GLY A 1 403 ? 10.077 16.494 4.824 1.00 97.31 403 GLY A C 1
ATOM 3297 O O . GLY A 1 403 ? 9.998 17.612 4.305 1.00 97.31 403 GLY A O 1
ATOM 3298 N N . ASN A 1 404 ? 10.346 15.394 4.125 1.00 97.75 404 ASN A N 1
ATOM 3299 C CA . ASN A 1 404 ? 10.466 15.388 2.666 1.00 97.75 404 ASN A CA 1
ATOM 3300 C C . ASN A 1 404 ? 9.097 15.161 1.999 1.00 97.75 404 ASN A C 1
ATOM 3302 O O . ASN A 1 404 ? 8.211 14.578 2.621 1.00 97.75 404 ASN A O 1
ATOM 3306 N N . PRO A 1 405 ? 8.898 15.575 0.738 1.00 97.94 405 PRO A N 1
ATOM 3307 C CA . PRO A 1 405 ? 7.692 15.254 -0.018 1.00 97.94 405 PRO A CA 1
ATOM 3308 C C . PRO A 1 405 ? 7.651 13.789 -0.476 1.00 97.94 405 PRO A C 1
ATOM 3310 O O . PRO A 1 405 ? 8.598 13.286 -1.089 1.00 97.94 405 PRO A O 1
ATOM 3313 N N . TRP A 1 406 ? 6.515 13.133 -0.226 1.00 98.50 406 TRP A N 1
ATOM 3314 C CA . TRP A 1 406 ? 6.239 11.741 -0.600 1.00 98.50 406 TRP A CA 1
ATOM 3315 C C . TRP A 1 406 ? 5.105 11.655 -1.625 1.00 98.50 406 TRP A C 1
ATOM 3317 O O . TRP A 1 406 ? 4.142 12.424 -1.576 1.00 98.50 406 TRP A O 1
ATOM 3327 N N . ILE A 1 407 ? 5.182 10.696 -2.551 1.00 98.44 407 ILE A N 1
ATOM 3328 C CA . ILE A 1 407 ? 4.142 10.523 -3.586 1.00 98.44 407 ILE A CA 1
ATOM 3329 C C . ILE A 1 407 ? 2.842 10.022 -2.963 1.00 98.44 407 ILE A C 1
ATOM 3331 O O . ILE A 1 407 ? 1.778 10.582 -3.217 1.00 98.44 407 ILE A O 1
ATOM 3335 N N . VAL A 1 408 ? 2.942 8.988 -2.127 1.00 98.44 408 VAL A N 1
ATOM 3336 C CA . VAL A 1 408 ? 1.795 8.303 -1.518 1.00 98.44 408 VAL A CA 1
ATOM 3337 C C . VAL A 1 408 ? 0.970 9.266 -0.657 1.00 98.44 408 VAL A C 1
ATOM 3339 O O . VAL A 1 408 ? -0.234 9.404 -0.862 1.00 98.44 408 VAL A O 1
ATOM 3342 N N . THR A 1 409 ? 1.620 10.008 0.239 1.00 98.56 409 THR A N 1
ATOM 3343 C CA . THR A 1 409 ? 0.963 10.955 1.158 1.00 98.56 409 THR A CA 1
ATOM 3344 C C . THR A 1 409 ? 0.314 12.128 0.417 1.00 98.56 409 THR A C 1
ATOM 3346 O O . THR A 1 409 ? -0.787 12.564 0.758 1.00 98.56 409 THR A O 1
ATOM 3349 N N . THR A 1 410 ? 0.963 12.618 -0.643 1.00 98.81 410 THR A N 1
ATOM 3350 C CA . THR A 1 410 ? 0.438 13.692 -1.492 1.00 98.81 410 THR A CA 1
ATOM 3351 C C . THR A 1 410 ? -0.790 13.209 -2.269 1.00 98.81 410 THR A C 1
ATOM 3353 O O . THR A 1 410 ? -1.781 13.930 -2.380 1.00 98.81 410 THR A O 1
ATOM 3356 N N . LEU A 1 411 ? -0.784 11.960 -2.743 1.00 98.88 411 LEU A N 1
ATOM 3357 C CA . LEU A 1 411 ? -1.933 11.359 -3.421 1.00 98.88 411 LEU A CA 1
ATOM 3358 C C . LEU A 1 411 ? -3.103 11.046 -2.480 1.00 98.88 411 LEU A C 1
ATOM 3360 O O . LEU A 1 411 ? -4.248 11.103 -2.925 1.00 98.88 411 LEU A O 1
ATOM 3364 N N . TRP A 1 412 ? -2.874 10.795 -1.188 1.00 98.81 412 TRP A N 1
ATOM 3365 C CA . TRP A 1 412 ? -3.976 10.711 -0.218 1.00 98.81 412 TRP A CA 1
ATOM 3366 C C . TRP A 1 412 ? -4.750 12.029 -0.114 1.00 98.81 412 TRP A C 1
ATOM 3368 O O . TRP A 1 412 ? -5.980 12.014 -0.094 1.00 98.81 412 TRP A O 1
ATOM 3378 N N . MET A 1 413 ? -4.056 13.172 -0.155 1.00 98.69 413 MET A N 1
ATOM 3379 C CA . MET A 1 413 ? -4.710 14.482 -0.233 1.00 98.69 413 MET A CA 1
ATOM 3380 C C . MET A 1 413 ? -5.515 14.636 -1.536 1.00 98.69 413 MET A C 1
ATOM 3382 O O . MET A 1 413 ? -6.662 15.077 -1.501 1.00 98.69 413 MET A O 1
ATOM 3386 N N . ALA A 1 414 ? -4.962 14.214 -2.680 1.00 98.75 414 ALA A N 1
ATOM 3387 C CA . ALA A 1 414 ? -5.696 14.219 -3.950 1.00 98.75 414 ALA A CA 1
ATOM 3388 C C . ALA A 1 414 ? -6.951 13.336 -3.910 1.00 98.75 414 ALA A C 1
ATOM 3390 O O . ALA A 1 414 ? -7.995 13.727 -4.426 1.00 98.75 414 ALA A O 1
ATOM 3391 N N . ASN A 1 415 ? -6.873 12.165 -3.272 1.00 98.69 415 ASN A N 1
ATOM 3392 C CA . ASN A 1 415 ? -8.013 11.264 -3.119 1.00 98.69 415 ASN A CA 1
ATOM 3393 C C . ASN A 1 415 ? -9.156 11.905 -2.331 1.00 98.69 415 ASN A C 1
ATOM 3395 O O . ASN A 1 415 ? -10.309 11.686 -2.698 1.00 98.69 415 ASN A O 1
ATOM 3399 N N . TRP A 1 416 ? -8.851 12.689 -1.294 1.00 98.44 416 TRP A N 1
ATOM 3400 C CA . TRP A 1 416 ? -9.869 13.433 -0.553 1.00 98.44 416 TRP A CA 1
ATOM 3401 C C . TRP A 1 416 ? -10.465 14.570 -1.388 1.00 98.44 416 TRP A C 1
ATOM 3403 O O . TRP A 1 416 ? -11.686 14.675 -1.453 1.00 98.44 416 TRP A O 1
ATOM 3413 N N . TYR A 1 417 ? -9.645 15.351 -2.107 1.00 98.56 417 TYR A N 1
ATOM 3414 C CA . TYR A 1 417 ? -10.153 16.369 -3.041 1.00 98.56 417 TYR A CA 1
ATOM 3415 C C . TYR A 1 417 ? -11.110 15.772 -4.084 1.00 98.56 417 TYR A C 1
ATOM 3417 O O . TYR A 1 417 ? -12.156 16.350 -4.364 1.00 98.56 417 TYR A O 1
ATOM 3425 N N . ILE A 1 418 ? -10.814 14.574 -4.603 1.00 98.56 418 ILE A N 1
ATOM 3426 C CA . ILE A 1 418 ? -11.715 13.854 -5.517 1.00 98.56 418 ILE A CA 1
ATOM 3427 C C . ILE A 1 418 ? -13.039 13.473 -4.836 1.00 98.56 418 ILE A C 1
ATOM 3429 O O . ILE A 1 418 ? -14.087 13.520 -5.485 1.00 98.56 418 ILE A O 1
ATOM 3433 N N . ASP A 1 419 ? -13.018 13.078 -3.560 1.00 97.69 419 ASP A N 1
ATOM 3434 C CA . ASP A 1 419 ? -14.241 12.711 -2.833 1.00 97.69 419 ASP A CA 1
ATOM 3435 C C . ASP A 1 419 ? -15.186 13.893 -2.672 1.00 97.69 419 ASP A C 1
ATOM 3437 O O . ASP A 1 419 ? -16.375 13.749 -2.967 1.00 97.69 419 ASP A O 1
ATOM 3441 N N . ILE A 1 420 ? -14.636 15.050 -2.292 1.00 97.06 420 ILE A N 1
ATOM 3442 C CA . ILE A 1 420 ? -15.378 16.307 -2.123 1.00 97.06 420 ILE A CA 1
ATOM 3443 C C . ILE A 1 420 ? -15.585 17.080 -3.437 1.00 97.06 420 ILE A C 1
ATOM 3445 O O . ILE A 1 420 ? -16.085 18.197 -3.418 1.00 97.06 420 ILE A O 1
ATOM 3449 N N . GLU A 1 421 ? -15.240 16.465 -4.571 1.00 96.81 421 GLU A N 1
ATOM 3450 C CA . GLU A 1 421 ? -15.428 16.980 -5.934 1.00 96.81 421 GLU A CA 1
ATOM 3451 C C . GLU A 1 421 ? -14.631 18.243 -6.308 1.00 96.81 421 GLU A C 1
ATOM 3453 O O . GLU A 1 421 ? -14.946 18.894 -7.302 1.00 96.81 421 GLU A O 1
ATOM 3458 N N . GLU A 1 422 ? -13.549 18.530 -5.585 1.00 97.38 422 GLU A N 1
ATOM 3459 C CA . GLU A 1 422 ? -12.552 19.566 -5.900 1.00 97.38 422 GLU A CA 1
ATOM 3460 C C . GLU A 1 422 ? -11.526 19.010 -6.911 1.00 97.38 422 GLU A C 1
ATOM 3462 O O . GLU A 1 422 ? -10.358 18.740 -6.600 1.00 97.38 422 GLU A O 1
ATOM 3467 N N . PHE A 1 423 ? -11.979 18.724 -8.136 1.00 97.50 423 PHE A N 1
ATOM 3468 C CA . PHE A 1 423 ? -11.177 17.989 -9.124 1.00 97.50 423 PHE A CA 1
ATOM 3469 C C . PHE A 1 423 ? -9.946 18.756 -9.606 1.00 97.50 423 PHE A C 1
ATOM 3471 O O . PHE A 1 423 ? -8.929 18.132 -9.914 1.00 97.50 423 PHE A O 1
ATOM 3478 N N . GLU A 1 424 ? -10.009 20.083 -9.650 1.00 97.94 424 GLU A N 1
ATOM 3479 C CA . GLU A 1 424 ? -8.905 20.951 -10.047 1.00 97.94 424 GLU A CA 1
ATOM 3480 C C . GLU A 1 424 ? -7.691 20.737 -9.130 1.00 97.94 424 GLU A C 1
ATOM 3482 O O . GLU A 1 424 ? -6.601 20.432 -9.619 1.00 97.94 424 GLU A O 1
ATOM 3487 N N . ASN A 1 425 ? -7.891 20.759 -7.807 1.00 98.31 425 ASN A N 1
ATOM 3488 C CA . ASN A 1 425 ? -6.837 20.503 -6.819 1.00 98.31 425 ASN A CA 1
ATOM 3489 C C . ASN A 1 425 ? -6.252 19.088 -6.940 1.00 98.31 425 ASN A C 1
ATOM 3491 O O . ASN A 1 425 ? -5.041 18.883 -6.815 1.00 98.31 425 ASN A O 1
ATOM 3495 N N . ALA A 1 426 ? -7.095 18.091 -7.216 1.00 98.44 426 ALA A N 1
ATOM 3496 C CA . ALA A 1 426 ? -6.626 16.728 -7.441 1.00 98.44 426 ALA A CA 1
ATOM 3497 C C . ALA A 1 426 ? -5.781 16.606 -8.722 1.00 98.44 426 ALA A C 1
ATOM 3499 O O . ALA A 1 426 ? -4.748 15.930 -8.726 1.00 98.44 426 ALA A O 1
ATOM 3500 N N . ILE A 1 427 ? -6.186 17.278 -9.804 1.00 98.56 427 ILE A N 1
ATOM 3501 C CA . ILE A 1 427 ? -5.451 17.311 -11.076 1.00 98.56 427 ILE A CA 1
ATOM 3502 C C . ILE A 1 427 ? -4.112 18.039 -10.913 1.00 98.56 427 ILE A C 1
ATOM 3504 O O . ILE A 1 427 ? -3.110 17.595 -11.478 1.00 98.56 427 ILE A O 1
ATOM 3508 N N . GLU A 1 428 ? -4.048 19.106 -10.115 1.00 98.44 428 GLU A N 1
ATOM 3509 C CA . GLU A 1 428 ? -2.785 19.770 -9.768 1.00 98.44 428 GLU A CA 1
ATOM 3510 C C . GLU A 1 428 ? -1.803 18.811 -9.088 1.00 98.44 428 GLU A C 1
ATOM 3512 O O . GLU A 1 428 ? -0.634 18.752 -9.481 1.00 98.44 428 GLU A O 1
ATOM 3517 N N . ILE A 1 429 ? -2.275 17.994 -8.141 1.00 98.69 429 ILE A N 1
ATOM 3518 C CA . ILE A 1 429 ? -1.447 16.968 -7.494 1.00 98.69 429 ILE A CA 1
ATOM 3519 C C . ILE A 1 429 ? -1.036 15.864 -8.483 1.00 98.69 429 ILE A C 1
ATOM 3521 O O . ILE A 1 429 ? 0.125 15.448 -8.494 1.00 98.69 429 ILE A O 1
ATOM 3525 N N . LEU A 1 430 ? -1.932 15.401 -9.359 1.00 98.81 430 LEU A N 1
ATOM 3526 C CA . LEU A 1 430 ? -1.563 14.428 -10.397 1.00 98.81 430 LEU A CA 1
ATOM 3527 C C . LEU A 1 430 ? -0.472 14.992 -11.322 1.00 98.81 430 LEU A C 1
ATOM 3529 O O . LEU A 1 430 ? 0.505 14.303 -11.621 1.00 98.81 430 LEU A O 1
ATOM 3533 N N . ASN A 1 431 ? -0.582 16.263 -11.714 1.00 98.56 431 ASN A N 1
ATOM 3534 C CA . ASN A 1 431 ? 0.441 16.961 -12.494 1.00 98.56 431 ASN A CA 1
ATOM 3535 C C . ASN A 1 431 ? 1.742 17.165 -11.709 1.00 98.56 431 ASN A C 1
ATOM 3537 O O . ASN A 1 431 ? 2.825 17.115 -12.297 1.00 98.56 431 ASN A O 1
ATOM 3541 N N . TRP A 1 432 ? 1.661 17.363 -10.392 1.00 98.31 432 TRP A N 1
ATOM 3542 C CA . TRP A 1 432 ? 2.831 17.372 -9.521 1.00 98.31 432 TRP A CA 1
ATOM 3543 C C . TRP A 1 432 ? 3.570 16.029 -9.584 1.00 98.31 432 TRP A C 1
ATOM 3545 O O . TRP A 1 432 ? 4.774 16.029 -9.844 1.00 98.31 432 TRP A O 1
ATOM 3555 N N . VAL A 1 433 ? 2.864 14.893 -9.495 1.00 98.44 433 VAL A N 1
ATOM 3556 C CA . VAL A 1 433 ? 3.467 13.553 -9.646 1.00 98.44 433 VAL A CA 1
ATOM 3557 C C . VAL A 1 433 ? 4.134 13.381 -11.017 1.00 98.44 433 VAL A C 1
ATOM 3559 O O . VAL A 1 433 ? 5.253 12.872 -11.104 1.00 98.44 433 VAL A O 1
ATOM 3562 N N . LEU A 1 434 ? 3.505 13.860 -12.098 1.00 98.12 434 LEU A N 1
ATOM 3563 C CA . LEU A 1 434 ? 4.077 13.774 -13.450 1.00 98.12 434 LEU A CA 1
ATOM 3564 C C . LEU A 1 434 ? 5.433 14.480 -13.589 1.00 98.12 434 LEU A C 1
ATOM 3566 O O . LEU A 1 434 ? 6.255 14.038 -14.395 1.00 98.12 434 LEU A O 1
ATOM 3570 N N . LYS A 1 435 ? 5.679 15.542 -12.811 1.00 97.19 435 LYS A N 1
ATOM 3571 C CA . LYS A 1 435 ? 6.956 16.278 -12.790 1.00 97.19 435 LYS A CA 1
ATOM 3572 C C . LYS A 1 435 ? 8.058 15.559 -12.003 1.00 97.19 435 LYS A C 1
ATOM 3574 O O . LYS A 1 435 ? 9.207 15.987 -12.067 1.00 97.19 435 LYS A O 1
ATOM 3579 N N . ARG A 1 436 ? 7.724 14.501 -11.256 1.00 96.50 436 ARG A N 1
ATOM 3580 C CA . ARG A 1 436 ? 8.659 13.763 -10.390 1.00 96.50 436 ARG A CA 1
ATOM 3581 C C . ARG A 1 436 ? 9.145 12.442 -10.977 1.00 96.50 436 ARG A C 1
ATOM 3583 O O . ARG A 1 436 ? 10.103 11.868 -10.473 1.00 96.50 436 ARG A O 1
ATOM 3590 N N . LYS A 1 437 ? 8.530 11.963 -12.059 1.00 94.56 437 LYS A N 1
ATOM 3591 C CA . LYS A 1 437 ? 8.963 10.720 -12.702 1.00 94.56 437 LYS A CA 1
ATOM 3592 C C . LYS A 1 437 ? 10.370 10.854 -13.297 1.00 94.56 437 LYS A C 1
ATOM 3594 O O . LYS A 1 437 ? 10.685 11.849 -13.950 1.00 94.56 437 LYS A O 1
ATOM 3599 N N . LEU A 1 438 ? 11.184 9.810 -13.156 1.00 93.50 438 LEU A N 1
ATOM 3600 C CA . LEU A 1 438 ? 12.440 9.687 -13.903 1.00 93.50 438 LEU A CA 1
ATOM 3601 C C . LEU A 1 438 ? 12.176 9.498 -15.405 1.00 93.50 438 LEU A C 1
ATOM 3603 O O . LEU A 1 438 ? 11.049 9.235 -15.823 1.00 93.50 438 LEU A O 1
ATOM 3607 N N . GLN A 1 439 ? 13.226 9.560 -16.231 1.00 89.94 439 GLN A N 1
ATOM 3608 C CA . GLN A 1 439 ? 13.121 9.437 -17.694 1.00 89.94 439 GLN A CA 1
ATOM 3609 C C . GLN A 1 439 ? 12.361 8.176 -18.151 1.00 89.94 439 GLN A C 1
ATOM 3611 O O . GLN A 1 439 ? 11.598 8.227 -19.112 1.00 89.94 439 GLN A O 1
ATOM 3616 N N . ALA A 1 440 ? 12.522 7.056 -17.440 1.00 91.25 440 ALA A N 1
ATOM 3617 C CA . ALA A 1 440 ? 11.821 5.800 -17.722 1.00 91.25 440 ALA A CA 1
ATOM 3618 C C . ALA A 1 440 ? 10.370 5.747 -17.186 1.00 91.25 440 ALA A C 1
ATOM 3620 O O . ALA A 1 440 ? 9.678 4.743 -17.360 1.00 91.25 440 ALA A O 1
ATOM 3621 N N . GLY A 1 441 ? 9.897 6.821 -16.549 1.00 94.50 441 GLY A N 1
ATOM 3622 C CA . GLY A 1 441 ? 8.585 6.908 -15.916 1.00 94.50 441 GLY A CA 1
ATOM 3623 C C . GLY A 1 441 ? 8.521 6.256 -14.536 1.00 94.50 441 GLY A C 1
ATOM 3624 O O . GLY A 1 441 ? 7.449 5.806 -14.159 1.00 94.50 441 GLY A O 1
ATOM 3625 N N . LEU A 1 442 ? 9.643 6.168 -13.814 1.00 95.88 442 LEU A N 1
ATOM 3626 C CA . LEU A 1 442 ? 9.715 5.590 -12.465 1.00 95.88 442 LEU A CA 1
ATOM 3627 C C . LEU A 1 442 ? 9.375 6.648 -11.413 1.00 95.88 442 LEU A C 1
ATOM 3629 O O . LEU A 1 442 ? 9.880 7.768 -11.504 1.00 95.88 442 LEU A O 1
ATOM 3633 N N . LEU A 1 443 ? 8.559 6.283 -10.426 1.00 97.38 443 LEU A N 1
ATOM 3634 C CA . LEU A 1 443 ? 8.264 7.089 -9.245 1.00 97.38 443 LE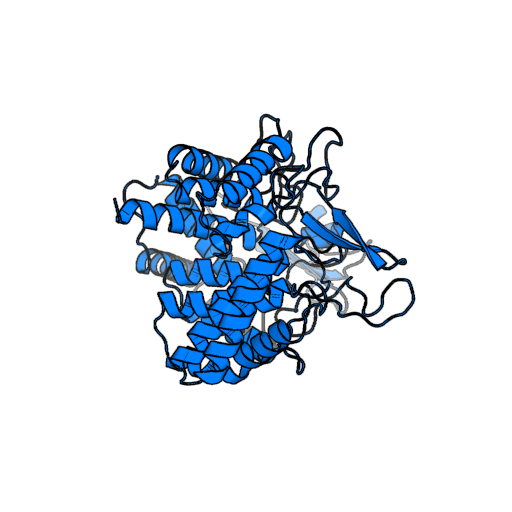U A CA 1
ATOM 3635 C C . LEU A 1 443 ? 9.043 6.539 -8.054 1.00 97.38 443 LEU A C 1
ATOM 3637 O O . LEU A 1 443 ? 8.930 5.359 -7.722 1.00 97.38 443 LEU A O 1
ATOM 3641 N N . ALA A 1 444 ? 9.816 7.411 -7.422 1.00 95.94 444 ALA A N 1
ATOM 3642 C CA . ALA A 1 444 ? 10.451 7.154 -6.143 1.00 95.94 444 ALA A CA 1
ATOM 3643 C C . ALA A 1 444 ? 9.451 7.260 -4.989 1.00 95.94 444 ALA A C 1
ATOM 3645 O O . ALA A 1 444 ? 8.393 7.881 -5.126 1.00 95.94 444 ALA A O 1
ATOM 3646 N N . GLU A 1 445 ? 9.852 6.733 -3.840 1.00 94.88 445 GLU A N 1
ATOM 3647 C CA . GLU A 1 445 ? 9.167 6.917 -2.561 1.00 94.88 445 GLU A CA 1
ATOM 3648 C C . GLU A 1 445 ? 9.067 8.398 -2.142 1.00 94.88 445 GLU A C 1
ATOM 3650 O O . GLU A 1 445 ? 7.974 8.916 -1.886 1.00 94.88 445 GLU A O 1
ATOM 3655 N N . GLN A 1 446 ? 10.211 9.091 -2.125 1.00 96.06 446 GLN A N 1
ATOM 3656 C CA . GLN A 1 446 ? 10.345 10.470 -1.653 1.00 96.06 446 GLN A CA 1
ATOM 3657 C C . GLN A 1 446 ? 11.421 11.252 -2.409 1.00 96.06 446 GLN A C 1
ATOM 3659 O O . GLN A 1 446 ? 12.340 10.673 -3.000 1.00 96.06 446 GLN A O 1
ATOM 3664 N N . TYR A 1 447 ? 11.307 12.580 -2.366 1.00 97.62 447 TYR A N 1
ATOM 3665 C CA . TYR A 1 447 ? 12.129 13.497 -3.156 1.00 97.62 447 TYR A CA 1
ATOM 3666 C C . TYR A 1 447 ? 12.788 14.554 -2.281 1.00 97.62 447 TYR A C 1
ATOM 3668 O O . TYR A 1 447 ? 12.257 14.954 -1.249 1.00 97.62 447 TYR A O 1
ATOM 3676 N N . ASN A 1 448 ? 13.936 15.052 -2.724 1.00 97.50 448 ASN A N 1
ATOM 3677 C CA . ASN A 1 448 ? 14.591 16.187 -2.102 1.00 97.50 448 ASN A CA 1
ATOM 3678 C C . ASN A 1 448 ? 13.682 17.427 -2.199 1.00 97.50 448 ASN A C 1
ATOM 3680 O O . ASN A 1 448 ? 13.243 17.767 -3.302 1.00 97.50 448 ASN A O 1
ATOM 3684 N N . PRO A 1 449 ? 13.415 18.130 -1.084 1.00 97.69 449 PRO A N 1
ATOM 3685 C CA . PRO A 1 449 ? 12.475 19.245 -1.059 1.00 97.69 449 PRO A CA 1
ATOM 3686 C C . PRO A 1 449 ? 12.968 20.479 -1.826 1.00 97.69 449 PRO A C 1
ATOM 3688 O O . PRO A 1 449 ? 12.166 21.361 -2.107 1.00 97.69 449 PRO A O 1
ATOM 3691 N N . TYR A 1 450 ? 14.249 20.562 -2.186 1.00 97.69 450 TYR A N 1
ATOM 3692 C CA . TYR A 1 450 ? 14.815 21.694 -2.921 1.00 97.69 450 TYR A CA 1
ATOM 3693 C C . TYR A 1 450 ? 15.160 21.342 -4.370 1.00 97.69 450 TYR A C 1
ATOM 3695 O O . TYR A 1 450 ? 14.873 22.126 -5.271 1.00 97.69 450 TYR A O 1
ATOM 3703 N N . THR A 1 451 ? 15.750 20.166 -4.615 1.00 96.69 451 THR A N 1
ATOM 3704 C CA . THR A 1 451 ? 16.187 19.765 -5.968 1.00 96.69 451 THR A CA 1
ATOM 3705 C C . THR A 1 451 ? 15.146 18.938 -6.720 1.00 96.69 451 THR A C 1
ATOM 3707 O O . THR A 1 451 ? 15.147 18.915 -7.949 1.00 96.69 451 THR A O 1
ATOM 3710 N N . GLY A 1 452 ? 14.240 18.263 -6.006 1.00 95.56 452 GLY A N 1
ATOM 3711 C CA . GLY A 1 452 ? 13.272 17.341 -6.596 1.00 95.56 452 GLY A CA 1
ATOM 3712 C C . GLY A 1 452 ? 13.873 16.020 -7.084 1.00 95.56 452 GLY A C 1
ATOM 3713 O O . GLY A 1 452 ? 13.190 15.296 -7.806 1.00 95.56 452 GLY A O 1
ATOM 3714 N N . GLU A 1 453 ? 15.120 15.704 -6.723 1.00 95.12 453 GLU A N 1
ATOM 3715 C CA . GLU A 1 453 ? 15.754 14.411 -7.008 1.00 95.12 453 GLU A CA 1
ATOM 3716 C C . GLU A 1 453 ? 15.242 13.315 -6.053 1.00 95.12 453 GLU A C 1
ATOM 3718 O O . GLU A 1 453 ? 14.979 13.615 -4.885 1.00 95.12 453 GLU A O 1
ATOM 3723 N N . PRO A 1 454 ? 15.107 12.052 -6.499 1.00 94.38 454 PRO A N 1
ATOM 3724 C CA . PRO A 1 454 ? 14.800 10.926 -5.615 1.00 94.38 454 PRO A CA 1
ATOM 3725 C C . PRO A 1 454 ? 15.812 10.770 -4.474 1.00 94.38 454 PRO A C 1
ATOM 3727 O O . PRO A 1 454 ? 17.018 10.845 -4.707 1.00 94.38 454 PRO A O 1
ATOM 3730 N N . LEU A 1 455 ? 15.329 10.499 -3.259 1.00 91.56 455 LEU A N 1
ATOM 3731 C CA . LEU A 1 455 ? 16.180 10.252 -2.080 1.00 91.56 455 LEU A CA 1
ATOM 3732 C C . LEU A 1 455 ? 16.137 8.811 -1.561 1.00 91.56 455 LEU A C 1
ATOM 3734 O O . LEU A 1 455 ? 16.954 8.442 -0.721 1.00 91.56 455 LEU A O 1
ATOM 3738 N N . SER A 1 456 ? 15.188 8.015 -2.044 1.00 88.50 456 SER A N 1
ATOM 3739 C CA . SER A 1 456 ? 14.943 6.645 -1.595 1.00 88.50 456 SER A CA 1
ATOM 3740 C C . SER A 1 456 ? 14.599 5.749 -2.792 1.00 88.50 456 SER A C 1
ATOM 3742 O O . SER A 1 456 ? 14.749 6.157 -3.951 1.00 88.50 456 SER A O 1
ATOM 3744 N N . VAL A 1 457 ? 14.169 4.522 -2.507 1.00 90.12 457 VAL A N 1
ATOM 3745 C CA . VAL A 1 457 ? 13.945 3.449 -3.473 1.00 90.12 457 VAL A CA 1
ATOM 3746 C C . VAL A 1 457 ? 13.166 3.919 -4.698 1.00 90.12 457 VAL A C 1
ATOM 3748 O O . VAL A 1 457 ? 12.133 4.594 -4.604 1.00 90.12 457 VAL A O 1
ATOM 3751 N N . THR A 1 458 ? 13.694 3.574 -5.872 1.00 92.94 458 THR A N 1
ATOM 3752 C CA . THR A 1 458 ? 13.100 3.921 -7.160 1.00 92.94 458 THR A CA 1
ATOM 3753 C C . THR A 1 458 ? 13.187 2.741 -8.137 1.00 92.94 458 THR A C 1
ATOM 3755 O O . THR A 1 458 ? 14.288 2.348 -8.524 1.00 92.94 458 THR A O 1
ATOM 3758 N N . PRO A 1 459 ? 12.053 2.209 -8.629 1.00 94.75 459 PRO A N 1
ATOM 3759 C CA . PRO A 1 459 ? 10.678 2.613 -8.325 1.00 94.75 459 PRO A CA 1
ATOM 3760 C C . PRO A 1 459 ? 10.195 2.097 -6.960 1.00 94.75 459 PRO A C 1
ATOM 3762 O O . PRO A 1 459 ? 10.639 1.045 -6.514 1.00 94.75 459 PRO A O 1
ATOM 3765 N N . LEU A 1 460 ? 9.219 2.785 -6.359 1.00 96.31 460 LEU A N 1
ATOM 3766 C CA . LEU A 1 460 ? 8.399 2.234 -5.275 1.00 96.31 460 LEU A CA 1
ATOM 3767 C C . LEU A 1 460 ? 7.057 1.745 -5.840 1.00 96.31 460 LEU A C 1
ATOM 3769 O O . LEU A 1 460 ? 6.279 2.542 -6.384 1.00 96.31 460 LEU A O 1
ATOM 3773 N N . THR A 1 461 ? 6.749 0.454 -5.677 1.00 97.38 461 THR A N 1
ATOM 3774 C CA . THR A 1 461 ? 5.484 -0.157 -6.127 1.00 97.38 461 THR A CA 1
ATOM 3775 C C . THR A 1 461 ? 4.282 0.583 -5.547 1.00 97.38 461 THR A C 1
ATOM 3777 O O . THR A 1 461 ? 3.349 0.898 -6.287 1.00 97.38 461 THR A O 1
ATOM 3780 N N . TRP A 1 462 ? 4.337 0.961 -4.266 1.00 97.38 462 TRP A N 1
ATOM 3781 C CA . TRP A 1 462 ? 3.262 1.696 -3.599 1.00 97.38 462 TRP A CA 1
ATOM 3782 C C . TRP A 1 462 ? 3.019 3.098 -4.181 1.00 97.38 462 TRP A C 1
ATOM 3784 O O . TRP A 1 462 ? 1.872 3.531 -4.302 1.00 97.38 462 TRP A O 1
ATOM 3794 N N . SER A 1 463 ? 4.064 3.803 -4.631 1.00 98.31 463 SER A N 1
ATOM 3795 C CA . SER A 1 463 ? 3.896 5.092 -5.326 1.00 98.31 463 SER A CA 1
ATOM 3796 C C . SER A 1 463 ? 3.182 4.927 -6.667 1.00 98.31 463 SER A C 1
ATOM 3798 O O . SER A 1 463 ? 2.280 5.700 -6.997 1.00 98.31 463 SER A O 1
ATOM 3800 N N . HIS A 1 464 ? 3.537 3.887 -7.425 1.00 98.56 464 HIS A N 1
ATOM 3801 C CA . HIS A 1 464 ? 2.876 3.579 -8.691 1.00 98.56 464 HIS A CA 1
ATOM 3802 C C . HIS A 1 464 ? 1.429 3.114 -8.505 1.00 98.56 464 HIS A C 1
ATOM 3804 O O . HIS A 1 464 ? 0.548 3.593 -9.225 1.00 98.56 464 HIS A O 1
ATOM 3810 N N . SER A 1 465 ? 1.160 2.228 -7.544 1.00 98.38 465 SER A N 1
ATOM 3811 C CA . SER A 1 465 ? -0.200 1.757 -7.273 1.00 98.38 465 SER A CA 1
ATOM 3812 C C . SER A 1 465 ? -1.089 2.864 -6.708 1.00 98.38 465 SER A C 1
ATOM 3814 O O . SER A 1 465 ? -2.235 2.983 -7.140 1.00 98.38 465 SER A O 1
ATOM 3816 N N . SER A 1 466 ? -0.552 3.750 -5.861 1.00 98.56 466 SER A N 1
ATOM 3817 C CA . SER A 1 466 ? -1.266 4.944 -5.384 1.00 98.56 466 SER A CA 1
ATOM 3818 C C . SER A 1 466 ? -1.637 5.878 -6.535 1.00 98.56 466 SER A C 1
ATOM 3820 O O . SER A 1 466 ? -2.770 6.350 -6.598 1.00 98.56 466 SER A O 1
ATOM 3822 N N . PHE A 1 467 ? -0.730 6.106 -7.495 1.00 98.81 467 PHE A N 1
ATOM 3823 C CA . PHE A 1 467 ? -1.047 6.922 -8.672 1.00 98.81 467 PHE A CA 1
ATOM 3824 C C . PHE A 1 467 ? -2.169 6.290 -9.504 1.00 98.81 467 PHE A C 1
ATOM 3826 O O . PHE A 1 467 ? -3.116 6.976 -9.892 1.00 98.81 467 PHE A O 1
ATOM 3833 N N . CYS A 1 468 ? -2.103 4.973 -9.733 1.00 98.69 468 CYS A N 1
ATOM 3834 C CA . CYS A 1 468 ? -3.173 4.240 -10.408 1.00 98.69 468 CYS A CA 1
ATOM 3835 C C . CYS A 1 468 ? -4.514 4.394 -9.686 1.00 98.69 468 CYS A C 1
ATOM 3837 O O . CYS A 1 468 ? -5.514 4.736 -10.319 1.00 98.69 468 CYS A O 1
ATOM 3839 N N . TYR A 1 469 ? -4.511 4.206 -8.367 1.00 98.50 469 TYR A N 1
ATOM 3840 C CA . TYR A 1 469 ? -5.687 4.331 -7.517 1.00 98.50 469 TYR A CA 1
ATOM 3841 C C . TYR A 1 469 ? -6.347 5.708 -7.641 1.00 98.50 469 TYR A C 1
ATOM 3843 O O . TYR A 1 469 ? -7.553 5.799 -7.877 1.00 98.50 469 TYR A O 1
ATOM 3851 N N . THR A 1 470 ? -5.563 6.784 -7.537 1.00 98.81 470 THR A N 1
ATOM 3852 C CA . THR A 1 470 ? -6.068 8.161 -7.628 1.00 98.81 470 THR A CA 1
ATOM 3853 C C . THR A 1 470 ? -6.651 8.462 -9.007 1.00 98.81 470 THR A C 1
ATOM 3855 O O . THR A 1 470 ? -7.750 9.013 -9.103 1.00 98.81 470 THR A O 1
ATOM 3858 N N . VAL A 1 471 ? -5.981 8.041 -10.087 1.00 98.75 471 VAL A N 1
ATOM 3859 C CA . VAL A 1 471 ? -6.507 8.208 -11.455 1.00 98.75 471 VAL A CA 1
ATOM 3860 C C . VAL A 1 471 ? -7.812 7.431 -11.643 1.00 98.75 471 VAL A C 1
ATOM 3862 O O . VAL A 1 471 ? -8.753 7.959 -12.232 1.00 98.75 471 VAL A O 1
ATOM 3865 N N . GLN A 1 472 ? -7.914 6.209 -11.117 1.00 98.25 472 GLN A N 1
ATOM 3866 C CA . GLN A 1 472 ? -9.144 5.408 -11.171 1.00 98.25 472 GLN A CA 1
ATOM 3867 C C . GLN A 1 472 ? -10.282 6.041 -10.370 1.00 98.25 472 GLN A C 1
ATOM 3869 O O . GLN A 1 472 ? -11.433 6.025 -10.811 1.00 98.25 472 GLN A O 1
ATOM 3874 N N . LYS A 1 473 ? -9.966 6.622 -9.210 1.00 97.94 473 LYS A N 1
ATOM 3875 C CA . LYS A 1 473 ? -10.933 7.329 -8.371 1.00 97.94 473 LYS A CA 1
ATOM 3876 C C . LYS A 1 473 ? -11.505 8.547 -9.099 1.00 97.94 473 LYS A C 1
ATOM 3878 O O . LYS A 1 473 ? -12.727 8.678 -9.198 1.00 97.94 473 LYS A O 1
ATOM 3883 N N . LEU A 1 474 ? -10.634 9.361 -9.702 1.00 98.44 474 LEU A N 1
ATOM 3884 C CA . LEU A 1 474 ? -11.030 10.483 -10.556 1.00 98.44 474 LEU A CA 1
ATOM 3885 C C . LEU A 1 474 ? -11.854 10.000 -11.759 1.00 98.44 474 LEU A C 1
ATOM 3887 O O . LEU A 1 474 ? -12.940 10.515 -12.012 1.00 98.44 474 LEU A O 1
ATOM 3891 N N . ASN A 1 475 ? -11.387 8.959 -12.455 1.00 97.75 475 ASN A N 1
ATOM 3892 C CA . ASN A 1 475 ? -12.080 8.352 -13.593 1.00 97.75 475 ASN A CA 1
ATOM 3893 C C . ASN A 1 475 ? -13.514 7.932 -13.246 1.00 97.75 475 ASN A C 1
ATOM 3895 O O . ASN A 1 475 ? -14.438 8.181 -14.016 1.00 97.75 475 ASN A O 1
ATOM 3899 N N . LYS A 1 476 ? -13.711 7.313 -12.077 1.00 96.69 476 LYS A N 1
ATOM 3900 C CA . LYS A 1 476 ? -15.031 6.884 -11.611 1.00 96.69 476 LYS A CA 1
ATOM 3901 C C . LYS A 1 476 ? -15.965 8.074 -11.386 1.00 96.69 476 LYS A C 1
ATOM 3903 O O . LYS A 1 476 ? -17.098 8.025 -11.851 1.00 96.69 476 LYS A O 1
ATOM 3908 N N . LYS A 1 477 ? -15.500 9.136 -10.718 1.00 96.31 477 LYS A N 1
ATOM 3909 C CA . LYS A 1 477 ? -16.299 10.356 -10.491 1.00 96.31 477 LYS A CA 1
ATOM 3910 C C . LYS A 1 477 ? -16.648 11.061 -11.809 1.00 96.31 477 LYS A C 1
ATOM 3912 O O . LYS A 1 477 ? -17.790 11.471 -11.986 1.00 96.31 477 LYS A O 1
ATOM 3917 N N . LEU A 1 478 ? -15.707 11.119 -12.755 1.00 94.81 478 LEU A N 1
ATOM 3918 C CA . LEU A 1 478 ? -15.915 11.724 -14.076 1.00 94.81 478 LEU A CA 1
ATOM 3919 C C . LEU A 1 478 ? -16.892 10.956 -14.976 1.00 94.81 478 LEU A C 1
ATOM 3921 O O . LEU A 1 478 ? -17.450 11.563 -15.872 1.00 94.81 478 LEU A O 1
ATOM 3925 N N . LYS A 1 479 ? -17.086 9.646 -14.774 1.00 92.25 479 LYS A N 1
ATOM 3926 C CA . LYS A 1 479 ? -18.070 8.847 -15.534 1.00 92.25 479 LYS A CA 1
ATOM 3927 C C . LYS A 1 479 ? -19.503 8.958 -15.006 1.00 92.25 479 LYS A C 1
ATOM 3929 O O . LYS A 1 479 ? -20.425 8.522 -15.686 1.00 92.25 479 LYS A O 1
ATOM 3934 N N . ILE A 1 480 ? -19.667 9.399 -13.758 1.00 88.19 480 ILE A N 1
ATOM 3935 C CA . ILE A 1 480 ? -20.977 9.535 -13.103 1.00 88.19 480 ILE A CA 1
ATOM 3936 C C . ILE A 1 480 ? -21.586 10.914 -13.396 1.00 88.19 480 ILE A C 1
ATOM 3938 O O . ILE A 1 480 ? -22.809 11.033 -13.440 1.00 88.19 480 ILE A O 1
ATOM 3942 N N . LYS A 1 481 ? -20.736 11.931 -13.579 1.00 69.50 481 LYS A N 1
ATOM 3943 C CA . LYS A 1 481 ? -21.114 13.246 -14.108 1.00 69.50 481 LYS A CA 1
ATOM 3944 C C . LYS A 1 481 ? -21.249 13.182 -15.624 1.00 69.50 481 LYS A C 1
ATOM 3946 O O . LYS A 1 481 ? -22.125 13.909 -16.140 1.00 69.50 481 LYS A O 1
#

pLDDT: mean 95.0, std 5.68, range [62.19, 98.94]